Protein AF-A0A6C0KJ84-F1 (afdb_monomer)

Sequence (599 aa):
MGWLDLSNVSNIFRQSYINGFLDVSRTLIVRGDASLNGNLFIAGDVSLNGNLRANYPDSTIPPSAIIGGVSTGIFVNDISASKRMFVDGDVSLNSKLFVAGDVSLNGNLRANYPNSSIPPSAIIGGVSTGIFINDISASRRMVVAGDVSFNSKLFVAGDVSLNGNLTANYPNSSIPPSAIIGGVSTGIFINDISASKRMFVDGDVSLNSKLFVAGDVSLNGSVAIGNDITIVGRLNVKNYTNQNIINTTTTNYQLIVSEDLSLNGRLVASGDSSFNGNVYTTGFITAATQSMSDNSTRVATTAYTRNLVDTSLNNALANYSTKSVIDSSLALYSTKAAVDTSLGLYYTKTAVDASVNTNYYNKSTIDASINTNYYNKSTIDASVNNLLANNYSTKSVIDTSLALYYTKTAIDASVNTNYYNKSTIDSSINNLLNTSYSTKSTIDASLNLKANIESPTFTGTVGGITKSMVGLADVDNTSDANKPVSSATQTALNLKANLANPTFTGIAVIPTGNLTTLNVFGDASLNGNLSLNGSFRSLRDISVNSLTIGYGGGRVDTNTAFGFDALKLNTTAGHNIAIGYQALQTTTTGDTNVAIGSY

Foldseek 3Di:
DDDPDPVPPPDPPPDDDDDDDDDDPDDDDDPDDDDDPDDDDDPDDDDDPDDDDDDDPPPDDQCVNDPPDDDHRDDPDDDDDPPDDDDPDDDDDPDDDDDPDDDDDPDDDDDDDPVPACPQVNDPPDDDPRDPPDDDDDPPDDDDPDDDDDPDDDDDPDDDDDPDDDDDDDPVNAQAQVNDPDDGDGNDDPDDDDDPPDDDDPDDDDDPDDDDDPDDDDDPDDDDDPDDDDDPDDDDDDDDDDDDPDPPPDPDDDDDDPDDDDDPDDDDDPDDDDDPDDDDDPDDDDDDADDQPDPDPDDHDPVSVVVVVVVVVVVVCVVPPDPVVVVVVVVCPDDPVVVVVVVVVPDDPVVVVVVPPPDDDDPPPPVVPPPDDDDDPVVVVVVVVVVVPPPDDDPVRVVVVCVCPDDPVVVVVVCCPPPDNPVVVVVVVVVCCVPPNPDPVRVVVVVVVDADPPPGDDDDDDPDDDCVNVVNNQDDPDDPVPRDDDPVVVVVVVPDADPVDGDDDDDDDPDDDDPPDDDDPDDDDDPDDDDDPDDDDDQAWDADVQFTAAAEELRARQEGGGERLFNPCENDEHNEYAHYYNGCNNPHHHYNYYGHYHD

pLDDT: mean 72.46, std 13.98, range [41.5, 95.94]

Structure (mmCIF, N/CA/C/O backbone):
data_AF-A0A6C0KJ84-F1
#
_entry.id   AF-A0A6C0KJ84-F1
#
loop_
_atom_site.group_PDB
_atom_site.id
_atom_site.type_symbol
_atom_site.label_atom_id
_atom_site.label_alt_id
_atom_site.label_comp_id
_atom_site.label_asym_id
_atom_site.label_entity_id
_atom_site.label_seq_id
_atom_site.pdbx_PDB_ins_code
_atom_site.Cartn_x
_atom_site.Cartn_y
_atom_site.Cartn_z
_atom_site.occupancy
_atom_site.B_iso_or_equiv
_atom_site.auth_seq_id
_atom_site.auth_comp_id
_atom_site.auth_asym_id
_atom_site.auth_atom_id
_atom_site.pdbx_PDB_model_num
ATOM 1 N N . MET A 1 1 ? 72.344 29.251 -93.606 1.00 45.06 1 MET A N 1
ATOM 2 C CA . MET A 1 1 ? 70.928 29.085 -93.995 1.00 45.06 1 MET A CA 1
ATOM 3 C C . MET A 1 1 ? 70.203 30.365 -93.622 1.00 45.06 1 MET A C 1
ATOM 5 O O . MET A 1 1 ? 70.296 30.769 -92.470 1.00 45.06 1 MET A O 1
ATOM 9 N N . GLY A 1 2 ? 69.617 31.060 -94.600 1.00 54.66 2 GLY A N 1
ATOM 10 C CA . GLY A 1 2 ? 68.866 32.293 -94.357 1.00 54.66 2 GLY A CA 1
ATOM 11 C C . GLY A 1 2 ? 67.521 31.965 -93.721 1.00 54.66 2 GLY A C 1
ATOM 12 O O . GLY A 1 2 ? 66.822 31.075 -94.200 1.00 54.66 2 GLY A O 1
ATOM 13 N N . TRP A 1 3 ? 67.186 32.645 -92.629 1.00 54.50 3 TRP A N 1
ATOM 14 C CA . TRP A 1 3 ? 65.863 32.561 -92.022 1.00 54.50 3 TRP A CA 1
ATOM 15 C C . TRP A 1 3 ? 64.872 33.238 -92.972 1.00 54.50 3 TRP A C 1
ATOM 17 O O . TRP A 1 3 ? 65.102 34.368 -93.401 1.00 54.50 3 TRP A O 1
ATOM 27 N N . LEU A 1 4 ? 63.803 32.537 -93.346 1.00 61.75 4 LEU A N 1
ATOM 28 C CA . LEU A 1 4 ? 62.737 33.099 -94.169 1.00 61.75 4 LEU A CA 1
ATOM 29 C C . LEU A 1 4 ? 61.866 33.997 -93.276 1.00 61.75 4 LEU A C 1
ATOM 31 O O . LEU A 1 4 ? 61.007 33.502 -92.551 1.00 61.75 4 LEU A O 1
ATOM 35 N N . ASP A 1 5 ? 62.120 35.306 -93.291 1.00 60.59 5 ASP A N 1
ATOM 36 C CA . ASP A 1 5 ? 61.287 36.294 -92.599 1.00 60.59 5 ASP A CA 1
ATOM 37 C C . ASP A 1 5 ? 60.036 36.605 -93.438 1.00 60.59 5 ASP A C 1
ATOM 39 O O . ASP A 1 5 ? 60.115 37.192 -94.516 1.00 60.59 5 ASP A O 1
ATOM 43 N N . LEU A 1 6 ? 58.873 36.178 -92.946 1.00 66.56 6 LEU A N 1
ATOM 44 C CA . LEU A 1 6 ? 57.559 36.407 -93.559 1.00 66.56 6 LEU A CA 1
ATOM 45 C C . LEU A 1 6 ? 56.693 37.367 -92.729 1.00 66.56 6 LEU A C 1
ATOM 47 O O . LEU A 1 6 ? 55.475 37.405 -92.908 1.00 66.56 6 LEU A O 1
ATOM 51 N N . SER A 1 7 ? 57.294 38.149 -91.826 1.00 63.72 7 SER A N 1
ATOM 52 C CA . SER A 1 7 ? 56.576 39.047 -90.906 1.00 63.72 7 SER A CA 1
ATOM 53 C C . SER A 1 7 ? 55.639 40.050 -91.598 1.00 63.72 7 SER A C 1
ATOM 55 O O . SER A 1 7 ? 54.656 40.474 -90.993 1.00 63.72 7 SER A O 1
ATOM 57 N N . ASN A 1 8 ? 55.874 40.365 -92.878 1.00 59.94 8 ASN A N 1
ATOM 58 C CA . ASN A 1 8 ? 55.097 41.342 -93.649 1.00 59.94 8 ASN A CA 1
ATOM 59 C C . ASN A 1 8 ? 54.084 40.743 -94.650 1.00 59.94 8 ASN A C 1
ATOM 61 O O . ASN A 1 8 ? 53.453 41.499 -95.388 1.00 59.94 8 ASN A O 1
ATOM 65 N N . VAL A 1 9 ? 53.890 39.417 -94.706 1.00 58.22 9 VAL A N 1
ATOM 66 C CA . VAL A 1 9 ? 52.951 38.776 -95.656 1.00 58.22 9 VAL A CA 1
ATOM 67 C C . VAL A 1 9 ? 52.118 37.685 -94.984 1.00 58.22 9 VAL A C 1
ATOM 69 O O . VAL A 1 9 ? 52.595 36.599 -94.668 1.00 58.22 9 VAL A O 1
ATOM 72 N N . SER A 1 10 ? 50.827 37.964 -94.791 1.00 57.25 10 SER A N 1
ATOM 73 C CA . SER A 1 10 ? 49.878 37.004 -94.222 1.00 57.25 10 SER A CA 1
ATOM 74 C C . SER A 1 10 ? 49.412 35.989 -95.278 1.00 57.25 10 SER A C 1
ATOM 76 O O . SER A 1 10 ? 48.879 36.377 -96.312 1.00 57.25 10 SER A O 1
ATOM 78 N N . ASN A 1 11 ? 49.512 34.691 -94.964 1.00 58.88 11 ASN A N 1
ATOM 79 C CA . ASN A 1 11 ? 48.738 33.607 -95.595 1.00 58.88 11 ASN A CA 1
ATOM 80 C C . ASN A 1 11 ? 49.078 33.239 -97.065 1.00 58.88 11 ASN A C 1
ATOM 82 O O . ASN A 1 11 ? 48.182 33.065 -97.889 1.00 58.88 11 ASN A O 1
ATOM 86 N N . ILE A 1 12 ? 50.365 33.084 -97.406 1.00 62.19 12 ILE A N 1
ATOM 87 C CA . ILE A 1 12 ? 50.798 32.641 -98.754 1.00 62.19 12 ILE A CA 1
ATOM 88 C C . ILE A 1 12 ? 50.580 31.132 -98.990 1.00 62.19 12 ILE A C 1
ATOM 90 O O . ILE A 1 12 ? 50.329 30.713 -100.119 1.00 62.19 12 ILE A O 1
ATOM 94 N N . PHE A 1 13 ? 50.611 30.302 -97.944 1.00 61.75 13 PHE A N 1
ATOM 95 C CA . PHE A 1 13 ? 50.461 28.849 -98.067 1.00 61.75 13 PHE A CA 1
ATOM 96 C C . PHE A 1 13 ? 49.071 28.416 -97.599 1.00 61.75 13 PHE A C 1
ATOM 98 O O . PHE A 1 13 ? 48.839 28.218 -96.411 1.00 61.75 13 PHE A O 1
ATOM 105 N N . ARG A 1 14 ? 48.134 28.269 -98.545 1.00 66.00 14 ARG A N 1
ATOM 106 C CA . ARG A 1 14 ? 46.766 27.787 -98.265 1.00 66.00 14 ARG A CA 1
ATOM 107 C C . ARG A 1 14 ? 46.746 26.389 -97.638 1.00 66.00 14 ARG A C 1
ATOM 109 O O . ARG A 1 14 ? 45.853 26.090 -96.855 1.00 66.00 14 ARG A O 1
ATOM 116 N N . GLN A 1 15 ? 47.707 25.545 -98.009 1.00 71.12 15 GLN A N 1
ATOM 117 C CA . GLN A 1 15 ? 47.973 24.237 -97.419 1.00 71.12 15 GLN A CA 1
ATOM 118 C C . GLN A 1 15 ? 49.486 24.025 -97.424 1.00 71.12 15 GLN A C 1
ATOM 120 O O . GLN A 1 15 ? 50.145 24.251 -98.440 1.00 71.12 15 GLN A O 1
ATOM 125 N N . SER A 1 16 ? 50.034 23.607 -96.293 1.00 73.69 16 SER A N 1
ATOM 126 C CA . SER A 1 16 ? 51.445 23.277 -96.126 1.00 73.69 16 SER A CA 1
ATOM 127 C C . SER A 1 16 ? 51.545 21.876 -95.532 1.00 73.69 16 SER A C 1
ATOM 129 O O . SER A 1 16 ? 50.880 21.556 -94.550 1.00 73.69 16 SER A O 1
ATOM 131 N N . TYR A 1 17 ? 52.358 21.027 -96.158 1.00 78.19 17 TYR A N 1
ATOM 132 C CA . TYR A 1 17 ? 52.618 19.659 -95.717 1.00 78.19 17 TYR A CA 1
ATOM 133 C C . TYR A 1 17 ? 54.094 19.538 -95.344 1.00 78.19 17 TYR A C 1
ATOM 135 O O . TYR A 1 17 ? 54.964 19.839 -96.159 1.00 78.19 17 TYR A O 1
ATOM 143 N N . ILE A 1 18 ? 54.372 19.125 -94.109 1.00 81.00 18 ILE A N 1
ATOM 144 C CA . ILE A 1 18 ? 55.729 18.964 -93.580 1.00 81.00 18 ILE A CA 1
ATOM 145 C C . ILE A 1 18 ? 55.959 17.471 -93.360 1.00 81.00 18 ILE A C 1
ATOM 147 O O . ILE A 1 18 ? 55.230 16.839 -92.601 1.00 81.00 18 ILE A O 1
ATOM 151 N N . ASN A 1 19 ? 56.971 16.910 -94.021 1.00 76.81 19 ASN A N 1
ATOM 152 C CA . ASN A 1 19 ? 57.429 15.549 -93.764 1.00 76.81 19 ASN A CA 1
ATOM 153 C C . ASN A 1 19 ? 58.573 15.613 -92.741 1.00 76.81 19 ASN A C 1
ATOM 155 O O . ASN A 1 19 ? 59.631 16.165 -93.041 1.00 76.81 19 ASN A O 1
ATOM 159 N N . GLY A 1 20 ? 58.337 15.121 -91.524 1.00 83.88 20 GLY A N 1
ATOM 160 C CA . GLY A 1 20 ? 59.275 15.221 -90.403 1.00 83.88 20 GLY A CA 1
ATOM 161 C C . GLY A 1 20 ? 58.704 16.024 -89.233 1.00 83.88 20 GLY A C 1
ATOM 162 O O . GLY A 1 20 ? 57.561 15.805 -88.840 1.00 83.88 20 GLY A O 1
ATOM 163 N N . PHE A 1 21 ? 59.503 16.929 -88.658 1.00 80.75 21 PHE A N 1
ATOM 164 C CA . PHE A 1 21 ? 59.131 17.719 -87.479 1.00 80.75 21 PHE A CA 1
ATOM 165 C C . PHE A 1 21 ? 58.949 19.205 -87.813 1.00 80.75 21 PHE A C 1
ATOM 167 O O . PHE A 1 21 ? 59.612 19.749 -88.694 1.00 80.75 21 PHE A O 1
ATOM 174 N N . LEU A 1 22 ? 58.056 19.861 -87.073 1.00 84.25 22 LEU A N 1
ATOM 175 C CA . LEU A 1 22 ? 57.906 21.311 -87.043 1.00 84.25 22 LEU A CA 1
ATOM 176 C C . LEU A 1 22 ? 58.352 21.797 -85.662 1.00 84.25 22 LEU A C 1
ATOM 178 O O . LEU A 1 22 ? 57.725 21.453 -84.664 1.00 84.25 22 LEU A O 1
ATOM 182 N N . ASP A 1 23 ? 59.417 22.592 -85.617 1.00 83.19 23 ASP A N 1
ATOM 183 C CA . ASP A 1 23 ? 59.870 23.272 -84.402 1.00 83.19 23 ASP A CA 1
ATOM 184 C C . ASP A 1 23 ? 59.390 24.732 -84.422 1.00 83.19 23 ASP A C 1
ATOM 186 O O . ASP A 1 23 ? 59.626 25.465 -85.386 1.00 83.19 23 ASP A O 1
ATOM 190 N N . VAL A 1 24 ? 58.680 25.145 -83.371 1.00 85.81 24 VAL A N 1
ATOM 191 C CA . VAL A 1 24 ? 58.163 26.506 -83.195 1.00 85.81 24 VAL A CA 1
ATOM 192 C C . VAL A 1 24 ? 58.719 27.057 -81.889 1.00 85.81 24 VAL A C 1
ATOM 194 O O . VAL A 1 24 ? 58.230 26.736 -80.811 1.00 85.81 24 VAL A O 1
ATOM 197 N N . SER A 1 25 ? 59.700 27.954 -81.973 1.00 81.50 25 SER A N 1
ATOM 198 C CA . SER A 1 25 ? 60.448 28.423 -80.795 1.00 81.50 25 SER A CA 1
ATOM 199 C C . SER A 1 25 ? 59.651 29.297 -79.814 1.00 81.50 25 SER A C 1
ATOM 201 O O . SER A 1 25 ? 60.170 29.651 -78.758 1.00 81.50 25 SER A O 1
ATOM 203 N N . ARG A 1 26 ? 58.423 29.715 -80.159 1.00 85.94 26 ARG A N 1
ATOM 204 C CA . ARG A 1 26 ? 57.562 30.531 -79.281 1.00 85.94 26 ARG A CA 1
ATOM 205 C C . ARG A 1 26 ? 56.129 30.018 -79.249 1.00 85.94 26 ARG A C 1
ATOM 207 O O . ARG A 1 26 ? 55.787 29.217 -78.392 1.00 85.94 26 ARG A O 1
ATOM 214 N N . THR A 1 27 ? 55.275 30.496 -80.150 1.00 83.56 27 THR A N 1
ATOM 215 C CA . THR A 1 27 ? 53.833 30.244 -80.080 1.00 83.56 27 THR A CA 1
ATOM 216 C C . THR A 1 27 ? 53.320 29.736 -81.412 1.00 83.56 27 THR A C 1
ATOM 218 O O . THR A 1 27 ? 53.451 30.408 -82.433 1.00 83.56 27 THR A O 1
ATOM 221 N N . LEU A 1 28 ? 52.682 28.570 -81.379 1.00 85.06 28 LEU A N 1
ATOM 222 C CA . LEU A 1 28 ? 51.838 28.090 -82.460 1.00 85.06 28 LEU A CA 1
ATOM 223 C C . LEU A 1 28 ? 50.402 28.549 -82.189 1.00 85.06 28 LEU A C 1
ATOM 225 O O . LEU A 1 28 ? 49.797 28.141 -81.202 1.00 85.06 28 LEU A O 1
ATOM 229 N N . ILE A 1 29 ? 49.857 29.404 -83.055 1.00 82.38 29 ILE A N 1
ATOM 230 C CA . ILE A 1 29 ? 48.458 29.844 -82.977 1.00 82.38 29 ILE A CA 1
ATOM 231 C C . ILE A 1 29 ? 47.677 29.142 -84.083 1.00 82.38 29 ILE A C 1
ATOM 233 O O . ILE A 1 29 ? 47.882 29.426 -85.263 1.00 82.38 29 ILE A O 1
ATOM 237 N N . VAL A 1 30 ? 46.744 28.271 -83.703 1.00 85.00 30 VAL A N 1
ATOM 238 C CA . VAL A 1 30 ? 45.771 27.678 -84.627 1.00 85.00 30 VAL A CA 1
ATOM 239 C C . VAL A 1 30 ? 44.456 28.433 -84.460 1.00 85.00 30 VAL A C 1
ATOM 241 O O . VAL A 1 30 ? 43.899 28.486 -83.370 1.00 85.00 30 VAL A O 1
ATOM 244 N N . ARG A 1 31 ? 43.987 29.090 -85.526 1.00 80.75 31 ARG A N 1
ATOM 245 C CA . ARG A 1 31 ? 42.754 29.904 -85.492 1.00 80.75 31 ARG A CA 1
ATOM 246 C C . ARG A 1 31 ? 41.472 29.090 -85.711 1.00 80.75 31 ARG A C 1
ATOM 248 O O . ARG A 1 31 ? 40.392 29.623 -85.488 1.00 80.75 31 ARG A O 1
ATOM 255 N N . GLY A 1 32 ? 41.601 27.848 -86.175 1.00 81.81 32 GLY A N 1
ATOM 256 C CA . GLY A 1 32 ? 40.516 26.875 -86.317 1.00 81.81 32 GLY A CA 1
ATOM 257 C C . GLY A 1 32 ? 40.815 25.608 -85.516 1.00 81.81 32 GLY A C 1
ATOM 258 O O . GLY A 1 32 ? 41.537 25.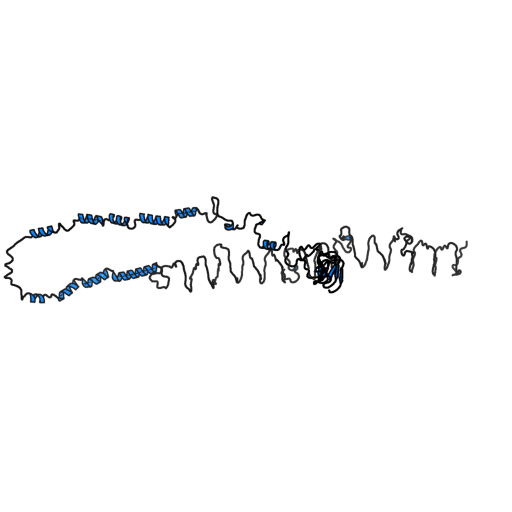662 -84.522 1.00 81.81 32 GLY A O 1
ATOM 259 N N . ASP A 1 33 ? 40.307 24.468 -85.974 1.00 82.94 33 ASP A N 1
ATOM 260 C CA . ASP A 1 33 ? 40.510 23.196 -85.285 1.00 82.94 33 ASP A CA 1
ATOM 261 C C . ASP A 1 33 ? 41.927 22.651 -85.504 1.00 82.94 33 ASP A C 1
ATOM 263 O O . ASP A 1 33 ? 42.428 22.578 -86.629 1.00 82.94 33 ASP A O 1
ATOM 267 N N . ALA A 1 34 ? 42.562 22.222 -84.416 1.00 83.38 34 ALA A N 1
ATOM 268 C CA . ALA A 1 34 ? 43.778 21.424 -84.454 1.00 83.38 34 ALA A CA 1
ATOM 269 C C . ALA A 1 34 ? 43.405 19.958 -84.200 1.00 83.38 34 ALA A C 1
ATOM 271 O O . ALA A 1 34 ? 42.973 19.606 -83.105 1.00 83.38 34 ALA A O 1
ATOM 272 N N . SER A 1 35 ? 43.573 19.099 -85.207 1.00 84.62 35 SER A N 1
ATOM 273 C CA . SER A 1 35 ? 43.426 17.649 -85.057 1.00 84.62 35 SER A CA 1
ATOM 274 C C . SER A 1 35 ? 44.806 16.999 -85.053 1.00 84.62 35 SER A C 1
ATOM 276 O O . SER A 1 35 ? 45.565 17.120 -86.015 1.00 84.62 35 SER A O 1
ATOM 278 N N . LEU A 1 36 ? 45.140 16.326 -83.954 1.00 83.25 36 LEU A N 1
ATOM 279 C CA . LEU A 1 36 ? 46.351 15.528 -83.811 1.00 83.25 36 LEU A CA 1
ATOM 280 C C . LEU A 1 36 ? 45.924 14.064 -83.746 1.00 83.25 36 LEU A C 1
ATOM 282 O O . LEU A 1 36 ? 45.273 13.650 -82.795 1.00 83.25 36 LEU A O 1
ATOM 286 N N . ASN A 1 37 ? 46.279 13.282 -84.763 1.00 81.56 37 ASN A N 1
ATOM 287 C CA . ASN A 1 37 ? 45.929 11.857 -84.827 1.00 81.56 37 ASN A CA 1
ATOM 288 C C . ASN A 1 37 ? 46.889 10.959 -84.020 1.00 81.56 37 ASN A C 1
ATOM 290 O O . ASN A 1 37 ? 46.717 9.745 -83.991 1.00 81.56 37 ASN A O 1
ATOM 294 N N . GLY A 1 38 ? 47.916 11.547 -83.400 1.00 81.25 38 GLY A N 1
ATOM 295 C CA . GLY A 1 38 ? 48.866 10.873 -82.514 1.00 81.25 38 GLY A CA 1
ATOM 296 C C . GLY A 1 38 ? 48.844 11.460 -81.101 1.00 81.25 38 GLY A C 1
ATOM 297 O O . GLY A 1 38 ? 47.939 12.205 -80.736 1.00 81.25 38 GLY A O 1
ATOM 298 N N . ASN A 1 39 ? 49.868 11.149 -80.306 1.00 79.62 39 ASN A N 1
ATOM 299 C CA . ASN A 1 39 ? 49.971 11.629 -78.928 1.00 79.62 39 ASN A CA 1
ATOM 300 C C . ASN A 1 39 ? 50.327 13.123 -78.871 1.00 79.62 39 ASN A C 1
ATOM 302 O O . ASN A 1 39 ? 51.262 13.572 -79.535 1.00 79.62 39 ASN A O 1
ATOM 306 N N . LEU A 1 40 ? 49.626 13.873 -78.021 1.00 83.12 40 LEU A N 1
ATOM 307 C CA . LEU A 1 40 ? 49.964 15.248 -77.661 1.00 83.12 40 LEU A CA 1
ATOM 308 C C . LEU A 1 40 ? 50.727 15.249 -76.330 1.00 83.12 40 LEU A C 1
ATOM 310 O O . LEU A 1 40 ? 50.160 14.917 -75.293 1.00 83.12 40 LEU A O 1
ATOM 314 N N . PHE A 1 41 ? 52.003 15.633 -76.361 1.00 79.50 41 PHE A N 1
ATOM 315 C CA . PHE A 1 41 ? 52.827 15.826 -75.166 1.00 79.50 41 PHE A CA 1
ATOM 316 C C . PHE A 1 41 ? 52.930 17.318 -74.849 1.00 79.50 41 PHE A C 1
ATOM 318 O O . PHE A 1 41 ? 53.317 18.107 -75.709 1.00 79.50 41 PHE A O 1
ATOM 325 N N . ILE A 1 42 ? 52.603 17.705 -73.617 1.00 81.00 42 ILE A N 1
ATOM 326 C CA . ILE A 1 42 ? 52.694 19.089 -73.145 1.00 81.00 42 ILE A CA 1
ATOM 327 C C . ILE A 1 42 ? 53.531 19.075 -71.867 1.00 81.00 42 ILE A C 1
ATOM 329 O O . ILE A 1 42 ? 53.209 18.362 -70.924 1.00 81.00 42 ILE A O 1
ATOM 333 N N . ALA A 1 43 ? 54.636 19.824 -71.863 1.00 78.81 43 ALA A N 1
ATOM 334 C CA . ALA A 1 43 ? 55.556 19.884 -70.724 1.00 78.81 43 ALA A CA 1
ATOM 335 C C . ALA A 1 43 ? 55.114 20.873 -69.627 1.00 78.81 43 ALA A C 1
ATOM 337 O O . ALA A 1 43 ? 55.654 20.842 -68.527 1.00 78.81 43 ALA A O 1
ATOM 338 N N . GLY A 1 44 ? 54.168 21.763 -69.940 1.00 82.62 44 GLY A N 1
ATOM 339 C CA . GLY A 1 44 ? 53.568 22.714 -69.003 1.00 82.62 44 GLY A CA 1
ATOM 340 C C . GLY A 1 44 ? 52.070 22.478 -68.822 1.00 82.62 44 GLY A C 1
ATOM 341 O O . GLY A 1 44 ? 51.569 21.376 -69.041 1.00 82.62 44 GLY A O 1
ATOM 342 N N . ASP A 1 45 ? 51.347 23.535 -68.465 1.00 80.00 45 ASP A N 1
ATOM 343 C CA . ASP A 1 45 ? 49.916 23.445 -68.185 1.00 80.00 45 ASP A CA 1
ATOM 344 C C . ASP A 1 45 ? 49.068 23.365 -69.459 1.00 80.00 45 ASP A C 1
ATOM 346 O O . ASP A 1 45 ? 49.300 24.065 -70.449 1.00 80.00 45 ASP A O 1
ATOM 350 N N . VAL A 1 46 ? 48.018 22.548 -69.397 1.00 83.12 46 VAL A N 1
ATOM 351 C CA . VAL A 1 46 ? 46.948 22.519 -70.397 1.00 83.12 46 VAL A CA 1
ATOM 352 C C . VAL A 1 46 ? 45.780 23.344 -69.869 1.00 83.12 46 VAL A C 1
ATOM 354 O O . VAL A 1 46 ? 45.119 22.945 -68.914 1.00 83.12 46 VAL A O 1
ATOM 357 N N . SER A 1 47 ? 45.499 24.486 -70.497 1.00 83.56 47 SER A N 1
ATOM 358 C CA . SER A 1 47 ? 44.312 25.300 -70.211 1.00 83.56 47 SER A CA 1
ATOM 359 C C . SER A 1 47 ? 43.354 25.256 -71.398 1.00 83.56 47 SER A C 1
ATOM 361 O O . SER A 1 47 ? 43.740 25.550 -72.530 1.00 83.56 47 SER A O 1
ATOM 363 N N . LEU A 1 48 ? 42.102 24.868 -71.151 1.00 81.88 48 LEU A N 1
ATOM 364 C CA . LEU A 1 48 ? 41.051 24.758 -72.161 1.00 81.88 48 LEU A CA 1
ATOM 365 C C . LEU A 1 48 ? 39.858 25.608 -71.719 1.00 81.88 48 LEU A C 1
ATOM 367 O O . LEU A 1 48 ? 39.317 25.407 -70.639 1.00 81.88 48 LEU A O 1
ATOM 371 N N . ASN A 1 49 ? 39.400 26.520 -72.577 1.00 81.06 49 ASN A N 1
ATOM 372 C CA . ASN A 1 49 ? 38.180 27.304 -72.330 1.00 81.06 49 ASN A CA 1
ATOM 373 C C . ASN A 1 49 ? 36.885 26.511 -72.605 1.00 81.06 49 ASN A C 1
ATOM 375 O O . ASN A 1 49 ? 35.787 27.033 -72.428 1.00 81.06 49 ASN A O 1
ATOM 379 N N . GLY A 1 50 ? 37.009 25.273 -73.090 1.00 81.81 50 GLY A N 1
ATOM 380 C CA . GLY A 1 50 ? 35.904 24.385 -73.439 1.00 81.81 50 GLY A CA 1
ATOM 381 C C . GLY A 1 50 ? 35.957 23.061 -72.680 1.00 81.81 50 GLY A C 1
ATOM 382 O O . GLY A 1 50 ? 36.685 22.902 -71.705 1.00 81.81 50 GLY A O 1
ATOM 383 N N . ASN A 1 51 ? 35.183 22.084 -73.150 1.00 78.75 51 ASN A N 1
ATOM 384 C CA . ASN A 1 51 ? 35.135 20.765 -72.528 1.00 78.75 51 ASN A CA 1
ATOM 385 C C . ASN A 1 51 ? 36.378 19.946 -72.888 1.00 78.75 51 ASN A C 1
ATOM 387 O O . ASN A 1 51 ? 36.647 19.720 -74.067 1.00 78.75 51 ASN A O 1
ATOM 391 N N . LEU A 1 52 ? 37.060 19.403 -71.883 1.00 82.88 52 LEU A N 1
ATOM 392 C CA . LEU A 1 52 ? 37.958 18.271 -72.075 1.00 82.88 52 LEU A CA 1
ATOM 393 C C . LEU A 1 52 ? 37.122 16.986 -72.047 1.00 82.88 52 LEU A C 1
ATOM 395 O O . LEU A 1 52 ? 36.572 16.623 -71.009 1.00 82.88 52 LEU A O 1
ATOM 399 N N . ARG A 1 53 ? 36.993 16.309 -73.190 1.00 76.75 53 ARG A N 1
ATOM 400 C CA . ARG A 1 53 ? 36.377 14.978 -73.281 1.00 76.75 53 ARG A CA 1
ATOM 401 C C . ARG A 1 53 ? 37.471 13.961 -73.552 1.00 76.75 53 ARG A C 1
ATOM 403 O O . ARG A 1 53 ? 38.104 14.020 -74.599 1.00 76.75 53 ARG A O 1
ATOM 410 N N . ALA A 1 54 ? 37.661 13.032 -72.629 1.00 76.25 54 ALA A N 1
ATOM 411 C CA . ALA A 1 54 ? 38.511 11.875 -72.840 1.00 76.25 54 ALA A CA 1
ATOM 412 C C . ALA A 1 54 ? 37.618 10.639 -72.971 1.00 76.25 54 ALA A C 1
ATOM 414 O O . ALA A 1 54 ? 36.794 10.382 -72.095 1.00 76.25 54 ALA A O 1
ATOM 415 N N . ASN A 1 55 ? 37.739 9.924 -74.088 1.00 74.00 55 ASN A N 1
ATOM 416 C CA . ASN A 1 55 ? 36.969 8.716 -74.351 1.00 74.00 55 ASN A CA 1
ATOM 417 C C . ASN A 1 55 ? 37.899 7.509 -74.229 1.00 74.00 55 ASN A C 1
ATOM 419 O O . ASN A 1 55 ? 38.912 7.450 -74.927 1.00 74.00 55 ASN A O 1
ATOM 423 N N . TYR A 1 56 ? 37.556 6.572 -73.351 1.00 73.81 56 TYR A N 1
ATOM 424 C CA . TYR A 1 56 ? 38.335 5.361 -73.105 1.00 73.81 56 TYR A CA 1
ATOM 425 C C . TYR A 1 56 ? 37.465 4.128 -73.382 1.00 73.81 56 TYR A C 1
ATOM 427 O O . TYR A 1 56 ? 36.268 4.180 -73.092 1.00 73.81 56 TYR A O 1
ATOM 435 N N . PRO A 1 57 ? 38.029 3.027 -73.917 1.00 72.69 57 PRO A N 1
ATOM 436 C CA . PRO A 1 57 ? 37.249 1.859 -74.343 1.00 72.69 57 PRO A CA 1
ATOM 437 C C . PRO A 1 57 ? 36.371 1.247 -73.241 1.00 72.69 57 PRO A C 1
ATOM 439 O O . PRO A 1 57 ? 35.256 0.818 -73.520 1.00 72.69 57 PRO A O 1
ATOM 442 N N . ASP A 1 58 ? 36.837 1.277 -71.989 1.00 66.50 58 ASP A N 1
ATOM 443 C CA . ASP A 1 58 ? 36.225 0.539 -70.876 1.00 66.50 58 ASP A CA 1
ATOM 444 C C . ASP A 1 58 ? 35.374 1.423 -69.946 1.00 66.50 58 ASP A C 1
ATOM 446 O O . ASP A 1 58 ? 35.108 1.061 -68.804 1.00 66.50 58 ASP A O 1
ATOM 450 N N . SER A 1 59 ? 34.954 2.614 -70.395 1.00 61.38 59 SER A N 1
ATOM 451 C CA . SER A 1 59 ? 34.206 3.610 -69.587 1.00 61.38 59 SER A CA 1
ATOM 452 C C . SER A 1 59 ? 34.907 4.098 -68.304 1.00 61.38 59 SER A C 1
ATOM 454 O O . SER A 1 59 ? 34.370 4.936 -67.584 1.00 61.38 59 SER A O 1
ATOM 456 N N . THR A 1 60 ? 36.129 3.638 -68.039 1.00 62.25 60 THR A N 1
ATOM 457 C CA . THR A 1 60 ? 37.001 4.085 -66.948 1.00 62.25 60 THR A CA 1
ATOM 458 C C . THR A 1 60 ? 38.243 4.765 -67.502 1.00 62.25 60 THR A C 1
ATOM 460 O O . THR A 1 60 ? 38.781 4.343 -68.524 1.00 62.25 60 THR A O 1
ATOM 463 N N . ILE A 1 61 ? 38.739 5.788 -66.806 1.00 68.62 61 ILE A N 1
ATOM 464 C CA . ILE A 1 61 ? 40.043 6.392 -67.100 1.00 68.62 61 ILE A CA 1
ATOM 465 C C . ILE A 1 61 ? 41.123 5.357 -66.738 1.00 68.62 61 ILE A C 1
ATOM 467 O O . ILE A 1 61 ? 41.244 5.020 -65.559 1.00 68.62 61 ILE A O 1
ATOM 471 N N . PRO A 1 62 ? 41.896 4.816 -67.697 1.00 66.44 62 PRO A N 1
ATOM 472 C CA . PRO A 1 62 ? 42.928 3.840 -67.380 1.00 66.44 62 PRO A CA 1
ATOM 473 C C . PRO A 1 62 ? 44.062 4.513 -66.588 1.00 66.44 62 PRO A C 1
ATOM 475 O O . PRO A 1 62 ? 44.341 5.694 -66.813 1.00 66.44 62 PRO A O 1
ATOM 478 N N . PRO A 1 63 ? 44.786 3.782 -65.719 1.00 60.78 63 PRO A N 1
ATOM 479 C CA . PRO A 1 63 ? 45.905 4.336 -64.949 1.00 60.78 63 PRO A CA 1
ATOM 480 C C . PRO A 1 63 ? 46.966 5.044 -65.805 1.00 60.78 63 PRO A C 1
ATOM 482 O O . PRO A 1 63 ? 47.595 5.995 -65.358 1.00 60.78 63 PRO A O 1
ATOM 485 N N . SER A 1 64 ? 47.136 4.621 -67.061 1.00 61.62 64 SER A N 1
ATOM 486 C CA . SER A 1 64 ? 48.060 5.233 -68.022 1.00 61.62 64 SER A CA 1
ATOM 487 C C . SER A 1 64 ? 47.651 6.632 -68.498 1.00 61.62 64 SER A C 1
ATOM 489 O O . SER A 1 64 ? 48.472 7.323 -69.094 1.00 61.62 64 SER A O 1
ATOM 491 N N . ALA A 1 65 ? 46.403 7.051 -68.283 1.00 62.34 65 ALA A N 1
ATOM 492 C CA . ALA A 1 65 ? 45.884 8.329 -68.761 1.00 62.34 65 ALA A CA 1
ATOM 493 C C . ALA A 1 65 ? 46.064 9.498 -67.772 1.00 62.34 65 ALA A C 1
ATOM 495 O O . ALA A 1 65 ? 45.782 10.642 -68.125 1.00 62.34 65 ALA A O 1
ATOM 496 N N . ILE A 1 66 ? 46.554 9.237 -66.556 1.00 65.44 66 ILE A N 1
ATOM 497 C CA . ILE A 1 66 ? 46.875 10.257 -65.548 1.00 65.44 66 ILE A CA 1
ATOM 498 C C . ILE A 1 66 ? 48.400 10.272 -65.368 1.00 65.44 66 ILE A C 1
ATOM 500 O O . ILE A 1 66 ? 48.965 9.490 -64.605 1.00 65.44 66 ILE A O 1
ATOM 504 N N . ILE A 1 67 ? 49.103 11.139 -66.102 1.00 54.25 67 ILE A N 1
ATOM 505 C CA . ILE A 1 67 ? 50.570 11.240 -66.009 1.00 54.25 67 ILE A CA 1
ATOM 506 C C . ILE A 1 67 ? 50.948 12.139 -64.824 1.00 54.25 67 ILE A C 1
ATOM 508 O O . ILE A 1 67 ? 50.464 13.260 -64.709 1.00 54.25 67 ILE A O 1
ATOM 512 N N . GLY A 1 68 ? 51.825 11.633 -63.950 1.00 56.34 68 GLY A N 1
ATOM 513 C CA . GLY A 1 68 ? 52.254 12.2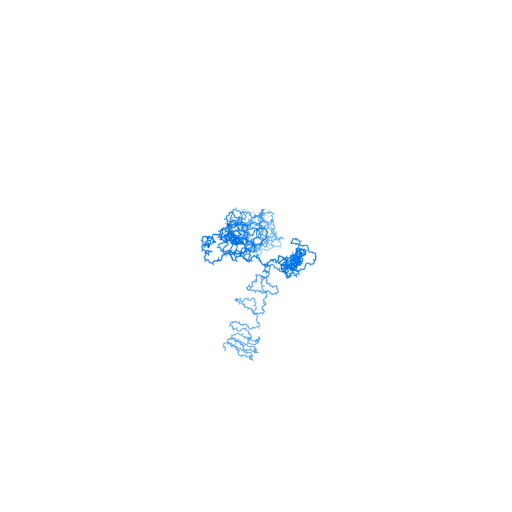97 -62.711 1.00 56.34 68 GLY A CA 1
ATOM 514 C C . GLY A 1 68 ? 51.670 11.693 -61.429 1.00 56.34 68 GLY A C 1
ATOM 515 O O . GLY A 1 68 ? 52.017 12.158 -60.350 1.00 56.34 68 GLY A O 1
ATOM 516 N N . GLY A 1 69 ? 50.842 10.640 -61.529 1.00 45.38 69 GLY A N 1
ATOM 517 C CA . GLY A 1 69 ? 50.184 10.007 -60.383 1.00 45.38 69 GLY A CA 1
ATOM 518 C C . GLY A 1 69 ? 49.778 8.537 -60.563 1.00 45.38 69 GLY A C 1
ATOM 519 O O . GLY A 1 69 ? 48.603 8.241 -60.699 1.00 45.38 69 GLY A O 1
ATOM 520 N N . VAL A 1 70 ? 50.787 7.659 -60.487 1.00 49.38 70 VAL A N 1
ATOM 521 C CA . VAL A 1 70 ? 50.845 6.235 -60.053 1.00 49.38 70 VAL A CA 1
ATOM 522 C C . VAL A 1 70 ? 49.931 5.134 -60.640 1.00 49.38 70 VAL A C 1
ATOM 524 O O . VAL A 1 70 ? 48.821 5.325 -61.120 1.00 49.38 70 VAL A O 1
ATOM 527 N N . SER A 1 71 ? 50.454 3.907 -60.511 1.00 50.06 71 SER A N 1
ATOM 528 C CA . SER A 1 71 ? 50.063 2.608 -61.082 1.00 50.06 71 SER A CA 1
ATOM 529 C C . SER A 1 71 ? 48.648 2.074 -60.795 1.00 50.06 71 SER A C 1
ATOM 531 O O . SER A 1 71 ? 48.412 0.888 -61.015 1.00 50.06 71 SER A O 1
ATOM 533 N N . THR A 1 72 ? 47.708 2.885 -60.304 1.00 53.28 72 THR A N 1
ATOM 534 C CA . THR A 1 72 ? 46.354 2.428 -59.924 1.00 53.28 72 THR A CA 1
ATOM 535 C C . THR A 1 72 ? 45.218 3.416 -60.239 1.00 53.28 72 THR A C 1
ATOM 537 O O . THR A 1 72 ? 44.097 3.176 -59.805 1.00 53.28 72 THR A O 1
ATOM 540 N N . GLY A 1 73 ? 45.450 4.501 -60.994 1.00 54.41 73 GLY A N 1
ATOM 541 C CA . GLY A 1 73 ? 44.367 5.400 -61.444 1.00 54.41 73 GLY A CA 1
ATOM 542 C C . GLY A 1 73 ? 43.852 6.384 -60.382 1.00 54.41 73 GLY A C 1
ATOM 543 O O . GLY A 1 73 ? 42.682 6.757 -60.400 1.00 54.41 73 GLY A O 1
ATOM 544 N N . ILE A 1 74 ? 44.716 6.801 -59.451 1.00 57.28 74 ILE A N 1
ATOM 545 C CA . ILE A 1 74 ? 44.390 7.737 -58.365 1.00 57.28 74 ILE A CA 1
ATOM 546 C C . ILE A 1 74 ? 45.036 9.097 -58.667 1.00 57.28 74 ILE A C 1
ATOM 548 O O . ILE A 1 74 ? 46.239 9.170 -58.902 1.00 57.28 74 ILE A O 1
ATOM 552 N N . PHE A 1 75 ? 44.267 10.189 -58.615 1.00 65.12 75 PHE A N 1
ATOM 553 C CA . PHE A 1 75 ? 44.832 11.543 -58.622 1.00 65.12 75 PHE A CA 1
ATOM 554 C C . PHE A 1 75 ? 45.695 11.732 -57.362 1.00 65.12 75 PHE A C 1
ATOM 556 O O . PHE A 1 75 ? 45.189 11.637 -56.248 1.00 65.12 75 PHE A O 1
ATOM 563 N N . VAL A 1 76 ? 47.002 11.963 -57.524 1.00 59.97 76 VAL A N 1
ATOM 564 C CA . VAL A 1 76 ? 47.947 12.097 -56.389 1.00 59.97 76 VAL A CA 1
ATOM 565 C C . VAL A 1 76 ? 47.938 13.474 -55.725 1.00 59.97 76 VAL A C 1
ATOM 567 O O . VAL A 1 76 ? 48.500 13.634 -54.648 1.00 59.97 76 VAL A O 1
ATOM 570 N N . ASN A 1 77 ? 47.295 14.448 -56.367 1.00 70.25 77 ASN A N 1
ATOM 571 C CA . ASN A 1 77 ? 47.082 15.801 -55.864 1.00 70.25 77 ASN A CA 1
ATOM 572 C C . ASN A 1 77 ? 45.575 16.080 -55.757 1.00 70.25 77 ASN A C 1
ATOM 574 O O . ASN A 1 77 ? 44.744 15.240 -56.111 1.00 70.25 77 ASN A O 1
ATOM 578 N N . ASP A 1 78 ? 45.225 17.284 -55.316 1.00 75.62 78 ASP A N 1
ATOM 579 C CA . ASP A 1 78 ? 43.838 17.685 -55.108 1.00 75.62 78 ASP A CA 1
ATOM 580 C C . ASP A 1 78 ? 43.029 17.735 -56.412 1.00 75.62 78 ASP A C 1
ATOM 582 O O . ASP A 1 78 ? 43.411 18.377 -57.394 1.00 75.62 78 ASP A O 1
ATOM 586 N N . ILE A 1 79 ? 41.840 17.129 -56.388 1.00 80.31 79 ILE A N 1
ATOM 587 C CA . ILE A 1 79 ? 40.796 17.381 -57.383 1.00 80.31 79 ILE A CA 1
ATOM 588 C C . ILE A 1 79 ? 39.921 18.516 -56.853 1.00 80.31 79 ILE A C 1
ATOM 590 O O . ILE A 1 79 ? 39.164 18.335 -55.901 1.00 80.31 79 ILE A O 1
ATOM 594 N N . SER A 1 80 ? 39.990 19.687 -57.482 1.00 80.50 80 SER A N 1
ATOM 595 C CA . SER A 1 80 ? 39.142 20.832 -57.132 1.00 80.50 80 SER A CA 1
ATOM 596 C C . SER A 1 80 ? 38.010 21.008 -58.146 1.00 80.50 80 SER A C 1
ATOM 598 O O . SER A 1 80 ? 38.248 21.390 -59.289 1.00 80.50 80 SER A O 1
ATOM 600 N N . ALA A 1 81 ? 36.764 20.773 -57.726 1.00 81.50 81 ALA A N 1
ATOM 601 C CA . ALA A 1 81 ? 35.567 21.107 -58.501 1.00 81.50 81 ALA A CA 1
ATOM 602 C C . ALA A 1 81 ? 34.862 22.317 -57.869 1.00 81.50 81 ALA A C 1
ATOM 604 O O . ALA A 1 81 ? 34.357 22.237 -56.755 1.00 81.50 81 ALA A O 1
ATOM 605 N N . SER A 1 82 ? 34.783 23.441 -58.583 1.00 78.62 82 SER A N 1
ATOM 606 C CA . SER A 1 82 ? 34.262 24.707 -58.035 1.00 78.62 82 SER A CA 1
ATOM 607 C C . SER A 1 82 ? 32.740 24.762 -57.848 1.00 78.62 82 SER A C 1
ATOM 609 O O . SER A 1 82 ? 32.234 25.702 -57.238 1.00 78.62 82 SER A O 1
ATOM 611 N N . LYS A 1 83 ? 31.989 23.791 -58.388 1.00 85.44 83 LYS A N 1
ATOM 612 C CA . LYS A 1 83 ? 30.520 23.747 -58.288 1.00 85.44 83 LYS A CA 1
ATOM 613 C C . LYS A 1 83 ? 29.994 22.406 -57.793 1.00 85.44 83 LYS A C 1
ATOM 615 O O . LYS A 1 83 ? 29.387 22.351 -56.731 1.00 85.44 83 LYS A O 1
ATOM 620 N N . ARG A 1 84 ? 30.140 21.342 -58.588 1.00 83.38 84 ARG A N 1
ATOM 621 C CA . ARG A 1 84 ? 29.604 20.009 -58.275 1.00 83.38 84 ARG A CA 1
ATOM 622 C C . ARG A 1 84 ? 30.555 18.934 -58.776 1.00 83.38 84 ARG A C 1
ATOM 624 O O . ARG A 1 84 ? 31.034 19.022 -59.903 1.00 83.38 84 ARG A O 1
ATOM 631 N N . MET A 1 85 ? 30.766 17.921 -57.950 1.00 85.75 85 MET A N 1
ATOM 632 C CA . MET A 1 85 ? 31.335 16.637 -58.337 1.00 85.75 85 MET A CA 1
ATOM 633 C C . MET A 1 85 ? 30.199 15.613 -58.262 1.00 85.75 85 MET A C 1
ATOM 635 O O . MET A 1 85 ? 29.522 15.530 -57.241 1.00 85.75 85 MET A O 1
ATOM 639 N N . PHE A 1 86 ? 29.966 14.876 -59.345 1.00 81.25 86 PHE A N 1
ATOM 640 C CA . PHE A 1 86 ? 29.031 13.752 -59.375 1.00 81.25 86 PHE A CA 1
ATOM 641 C C . PHE A 1 86 ? 29.844 12.465 -59.481 1.00 81.25 86 PHE A C 1
ATOM 643 O O . PHE A 1 86 ? 30.745 12.385 -60.315 1.00 81.25 86 PHE A O 1
ATOM 650 N N . VAL A 1 87 ? 29.533 11.482 -58.641 1.00 81.00 87 VAL A N 1
ATOM 651 C CA . VAL A 1 87 ? 30.145 10.152 -58.664 1.00 81.00 87 VAL A CA 1
ATOM 652 C C . VAL A 1 87 ? 29.001 9.149 -58.730 1.00 81.00 87 VAL A C 1
ATOM 654 O O . VAL A 1 87 ? 28.114 9.189 -57.885 1.00 81.00 87 VAL A O 1
ATOM 657 N N . ASP A 1 88 ? 28.987 8.322 -59.774 1.00 75.44 88 ASP A N 1
ATOM 658 C CA . ASP A 1 88 ? 27.918 7.338 -60.020 1.00 75.44 88 ASP A CA 1
ATOM 659 C C . ASP A 1 88 ? 28.098 6.059 -59.177 1.00 75.44 88 ASP A C 1
ATOM 661 O O . ASP A 1 88 ? 27.156 5.310 -58.943 1.00 75.44 88 ASP A O 1
ATOM 665 N N . GLY A 1 89 ? 29.323 5.831 -58.690 1.00 77.69 89 GLY A N 1
ATOM 666 C CA . GLY A 1 89 ? 29.672 4.757 -57.761 1.00 77.69 89 GLY A CA 1
ATOM 667 C C . GLY A 1 89 ? 30.012 5.257 -56.354 1.00 77.69 89 GLY A C 1
ATOM 668 O O . GLY A 1 89 ? 29.683 6.377 -55.962 1.00 77.69 89 GLY A O 1
ATOM 669 N N . ASP A 1 90 ? 30.719 4.420 -55.597 1.00 78.88 90 ASP A N 1
ATOM 670 C CA . ASP A 1 90 ? 31.087 4.716 -54.214 1.00 78.88 90 ASP A CA 1
ATOM 671 C C . ASP A 1 90 ? 32.168 5.801 -54.108 1.00 78.88 90 ASP A C 1
ATOM 673 O O . ASP A 1 90 ? 33.193 5.773 -54.794 1.00 78.88 90 ASP A O 1
ATOM 677 N N . VAL A 1 91 ? 31.981 6.725 -53.163 1.00 82.88 91 VAL A N 1
ATOM 678 C CA . VAL A 1 91 ? 33.016 7.679 -52.747 1.00 82.88 91 VAL A CA 1
ATOM 679 C C . VAL A 1 91 ? 33.692 7.148 -51.487 1.00 82.88 91 VAL A C 1
ATOM 681 O O . VAL A 1 91 ? 33.107 7.158 -50.406 1.00 82.88 91 VAL A O 1
ATOM 684 N N . SER A 1 92 ? 34.945 6.709 -51.614 1.00 82.31 92 SER A N 1
ATOM 685 C CA . SER A 1 92 ? 35.788 6.327 -50.476 1.00 82.31 92 SER A CA 1
ATOM 686 C C . SER A 1 92 ? 36.804 7.426 -50.178 1.00 82.31 92 SER A C 1
ATOM 688 O O . SER A 1 92 ? 37.664 7.729 -51.001 1.00 82.31 92 SER A O 1
ATOM 690 N N . LEU A 1 93 ? 36.720 8.020 -48.987 1.00 81.00 93 LEU A N 1
ATOM 691 C CA . LEU A 1 93 ? 37.676 9.013 -48.501 1.00 81.00 93 LEU A CA 1
ATOM 692 C C . LEU A 1 93 ? 38.547 8.364 -47.427 1.00 81.00 93 LEU A C 1
ATOM 694 O O . LEU A 1 93 ? 38.058 8.018 -46.358 1.00 81.00 93 LEU A O 1
ATOM 698 N N . ASN A 1 94 ? 39.843 8.215 -47.695 1.00 75.94 94 ASN A N 1
ATOM 699 C CA . ASN A 1 94 ? 40.771 7.536 -46.779 1.00 75.94 94 ASN A CA 1
ATOM 700 C C . ASN A 1 94 ? 40.998 8.280 -45.450 1.00 75.94 94 ASN A C 1
ATOM 702 O O . ASN A 1 94 ? 41.500 7.694 -44.496 1.00 75.94 94 ASN A O 1
ATOM 706 N N . SER A 1 95 ? 40.688 9.578 -45.398 1.00 84.25 95 SER A N 1
ATOM 707 C CA . SER A 1 95 ? 40.938 10.429 -44.234 1.00 84.25 95 SER A CA 1
ATOM 708 C C . SER A 1 95 ? 39.661 11.151 -43.802 1.00 84.25 95 SER A C 1
ATOM 710 O O . SER A 1 95 ? 38.777 10.532 -43.216 1.00 84.25 95 SER A O 1
ATOM 712 N N . LYS A 1 96 ? 39.535 12.454 -44.069 1.00 79.69 96 LYS A N 1
ATOM 713 C CA . LYS A 1 96 ? 38.428 13.281 -43.576 1.00 79.69 96 LYS A CA 1
ATOM 714 C C . LYS A 1 96 ? 37.553 13.784 -44.718 1.00 79.69 96 LYS A C 1
ATOM 716 O O . LYS A 1 96 ? 38.062 14.167 -45.767 1.00 79.69 96 LYS A O 1
ATOM 721 N N . LEU A 1 97 ? 36.249 13.848 -44.460 1.00 84.56 97 LEU A N 1
ATOM 722 C CA . LEU A 1 97 ? 35.288 14.615 -45.246 1.00 84.56 97 LEU A CA 1
ATOM 723 C C . LEU A 1 97 ? 35.003 15.933 -44.518 1.00 84.56 97 LEU A C 1
ATOM 725 O O . LEU A 1 97 ? 34.598 15.913 -43.357 1.00 84.56 97 LEU A O 1
ATOM 729 N N . PHE A 1 98 ? 35.189 17.064 -45.197 1.00 81.00 98 PHE A N 1
ATOM 730 C CA . PHE A 1 98 ? 34.805 18.386 -44.701 1.00 81.00 98 PHE A CA 1
ATOM 731 C C . PHE A 1 98 ? 33.684 18.948 -45.576 1.00 81.00 98 PHE A C 1
ATOM 733 O O . PHE A 1 98 ? 33.845 19.048 -46.790 1.00 81.00 98 PHE A O 1
ATOM 740 N N . VAL A 1 99 ? 32.560 19.326 -44.964 1.00 82.19 99 VAL A N 1
ATOM 741 C CA . VAL A 1 99 ? 31.412 19.929 -45.656 1.00 82.19 99 VAL A CA 1
ATOM 742 C C . VAL A 1 99 ? 31.025 21.205 -44.917 1.00 82.19 99 VAL A C 1
ATOM 744 O O . VAL A 1 99 ? 30.839 21.183 -43.706 1.00 82.19 99 VAL A O 1
ATOM 747 N N . ALA A 1 100 ? 30.963 22.326 -45.640 1.00 80.81 100 ALA A N 1
ATOM 748 C CA . ALA A 1 100 ? 30.631 23.632 -45.062 1.00 80.81 100 ALA A CA 1
ATOM 749 C C . ALA A 1 100 ? 29.118 23.850 -44.868 1.00 80.81 100 ALA A C 1
ATOM 751 O O . ALA A 1 100 ? 28.721 24.734 -44.118 1.00 80.81 100 ALA A O 1
ATOM 752 N N . GLY A 1 101 ? 28.289 23.071 -45.567 1.00 82.94 101 GLY A N 1
ATOM 753 C CA . GLY A 1 101 ? 26.832 23.059 -45.432 1.00 82.94 101 GLY A CA 1
ATOM 754 C C . GLY A 1 101 ? 26.323 21.692 -44.980 1.00 82.94 101 GLY A C 1
ATOM 755 O O . GLY A 1 101 ? 26.994 20.985 -44.230 1.00 82.94 101 GLY A O 1
ATOM 756 N N . ASP A 1 102 ? 25.154 21.305 -45.480 1.00 78.50 102 ASP A N 1
ATOM 757 C CA . ASP A 1 102 ? 24.488 20.077 -45.051 1.00 78.50 102 ASP A CA 1
ATOM 758 C C . ASP A 1 102 ? 25.057 18.819 -45.715 1.00 78.50 102 ASP A C 1
ATOM 760 O O . ASP A 1 102 ? 25.354 18.785 -46.913 1.00 78.50 102 ASP A O 1
ATOM 764 N N . VAL A 1 103 ? 25.123 17.742 -44.931 1.00 84.56 103 VAL A N 1
ATOM 765 C CA . VAL A 1 103 ? 25.321 16.376 -45.425 1.00 84.56 103 VAL A CA 1
ATOM 766 C C . VAL A 1 103 ? 23.970 15.668 -45.390 1.00 84.56 103 VAL A C 1
ATOM 768 O O . VAL A 1 103 ? 23.449 15.376 -44.317 1.00 84.56 103 VAL A O 1
ATOM 771 N N . SER A 1 104 ? 23.405 15.379 -46.562 1.00 84.25 104 SER A N 1
ATOM 772 C CA . SER A 1 104 ? 22.191 14.567 -46.697 1.00 84.25 104 SER A CA 1
ATOM 773 C C . SER A 1 104 ? 22.550 13.179 -47.219 1.00 84.25 104 SER A C 1
ATOM 775 O O . SER A 1 104 ? 23.255 13.050 -48.220 1.00 84.25 104 SER A O 1
ATOM 777 N N . LEU A 1 105 ? 22.073 12.137 -46.539 1.00 82.88 105 LEU A N 1
ATOM 778 C CA . LEU A 1 105 ? 22.278 10.739 -46.910 1.00 82.88 105 LEU A CA 1
ATOM 779 C C . LEU A 1 105 ? 20.907 10.087 -47.089 1.00 82.88 105 LEU A C 1
ATOM 781 O O . LEU A 1 105 ? 20.107 10.062 -46.161 1.00 82.88 105 LEU A O 1
ATOM 785 N N . ASN A 1 106 ? 20.649 9.511 -48.264 1.00 79.12 106 ASN A N 1
ATOM 786 C CA . ASN A 1 106 ? 19.426 8.731 -48.505 1.00 79.12 106 ASN A CA 1
ATOM 787 C C . ASN A 1 106 ? 19.469 7.334 -47.847 1.00 79.12 106 ASN A C 1
ATOM 789 O O . ASN A 1 106 ? 18.485 6.600 -47.896 1.00 79.12 106 ASN A O 1
ATOM 793 N N . GLY A 1 107 ? 20.611 6.954 -47.263 1.00 80.38 107 GLY A N 1
ATOM 794 C CA . GLY A 1 107 ? 20.841 5.674 -46.597 1.00 80.38 107 GLY A CA 1
ATOM 795 C C . GLY A 1 107 ? 21.303 5.834 -45.148 1.00 80.38 107 GLY A C 1
ATOM 796 O O . GLY A 1 107 ? 21.146 6.884 -44.529 1.00 80.38 107 GLY A O 1
ATOM 797 N N . ASN A 1 108 ? 21.896 4.776 -44.598 1.00 78.19 108 ASN A N 1
ATOM 798 C CA . ASN A 1 108 ? 22.361 4.769 -43.213 1.00 78.19 108 ASN A CA 1
ATOM 799 C C . ASN A 1 108 ? 23.663 5.565 -43.050 1.00 78.19 108 ASN A C 1
ATOM 801 O O . ASN A 1 108 ? 24.636 5.323 -43.762 1.00 78.19 108 ASN A O 1
ATOM 805 N N . LEU A 1 109 ? 23.721 6.426 -42.034 1.00 82.94 109 LEU A N 1
ATOM 806 C CA . LEU A 1 109 ? 24.981 6.946 -41.509 1.00 82.94 109 LEU A CA 1
ATOM 807 C C . LEU A 1 109 ? 25.523 5.974 -40.455 1.00 82.94 109 LEU A C 1
ATOM 809 O O . LEU A 1 109 ? 24.906 5.785 -39.407 1.00 82.94 109 LEU A O 1
ATOM 813 N N . ARG A 1 110 ? 26.686 5.368 -40.711 1.00 76.31 110 ARG A N 1
ATOM 814 C CA . ARG A 1 110 ? 27.398 4.528 -39.737 1.00 76.31 110 ARG A CA 1
ATOM 815 C C . ARG A 1 110 ? 28.717 5.190 -39.361 1.00 76.31 110 ARG A C 1
ATOM 817 O O . ARG A 1 110 ? 29.619 5.272 -40.185 1.00 76.31 110 ARG A O 1
ATOM 824 N N . ALA A 1 111 ? 28.846 5.595 -38.104 1.00 75.62 111 ALA A N 1
ATOM 825 C CA . ALA A 1 111 ? 30.112 6.041 -37.536 1.00 75.62 111 ALA A CA 1
ATOM 826 C C . ALA A 1 111 ? 30.679 4.922 -36.652 1.00 75.62 111 ALA A C 1
ATOM 828 O O . ALA A 1 111 ? 30.035 4.506 -35.690 1.00 75.62 111 ALA A O 1
ATOM 829 N N . ASN A 1 112 ? 31.844 4.379 -37.014 1.00 71.56 112 ASN A N 1
ATOM 830 C CA . ASN A 1 112 ? 32.478 3.284 -36.283 1.00 71.56 112 ASN A CA 1
ATOM 831 C C . ASN A 1 112 ? 33.655 3.825 -35.469 1.00 71.56 112 ASN A C 1
ATOM 833 O O . ASN A 1 112 ? 34.605 4.354 -36.045 1.00 71.56 112 ASN A O 1
ATOM 837 N N . TYR A 1 113 ? 33.595 3.681 -34.148 1.00 72.75 113 TYR A N 1
ATOM 838 C CA . TYR A 1 113 ? 34.641 4.139 -33.237 1.00 72.75 113 TYR A CA 1
ATOM 839 C C . TYR A 1 113 ? 35.190 2.959 -32.423 1.00 72.75 113 TYR A C 1
ATOM 841 O O . TYR A 1 113 ? 34.418 2.062 -32.077 1.00 72.75 113 TYR A O 1
ATOM 849 N N . PRO A 1 114 ? 36.495 2.943 -32.082 1.00 71.44 114 PRO A N 1
ATOM 850 C CA . PRO A 1 114 ? 37.150 1.780 -31.468 1.00 71.44 114 PRO A CA 1
ATOM 851 C C . PRO A 1 114 ? 36.519 1.297 -30.153 1.00 71.44 114 PRO A C 1
ATOM 853 O O . PRO A 1 114 ? 36.623 0.127 -29.807 1.00 71.44 114 PRO A O 1
ATOM 856 N N . ASN A 1 115 ? 35.867 2.194 -29.414 1.00 67.50 115 ASN A N 1
ATOM 857 C CA . ASN A 1 115 ? 35.287 1.960 -28.092 1.00 67.50 115 ASN A CA 1
ATOM 858 C C . ASN A 1 115 ? 33.745 1.975 -28.094 1.00 67.50 115 ASN A C 1
ATOM 860 O O . ASN A 1 115 ? 33.141 2.164 -27.041 1.00 67.50 115 ASN A O 1
ATOM 864 N N . SER A 1 116 ? 33.102 1.803 -29.259 1.00 59.88 116 SER A N 1
ATOM 865 C CA . SER A 1 116 ? 31.633 1.838 -29.429 1.00 59.88 116 SER A CA 1
ATOM 866 C C . SER A 1 116 ? 30.944 3.128 -28.949 1.00 59.88 116 SER A C 1
ATOM 868 O O . SER A 1 116 ? 29.718 3.183 -28.894 1.00 59.88 116 SER A O 1
ATOM 870 N N . SER A 1 117 ? 31.706 4.177 -28.630 1.00 63.53 117 SER A N 1
ATOM 871 C CA . SER A 1 117 ? 31.200 5.500 -28.271 1.00 63.53 117 SER A CA 1
ATOM 872 C C . SER A 1 117 ? 31.790 6.548 -29.206 1.00 63.53 117 SER A C 1
ATOM 874 O O . SER A 1 117 ? 32.909 6.409 -29.692 1.00 63.53 117 SER A O 1
ATOM 876 N N . ILE A 1 118 ? 31.023 7.596 -29.495 1.00 69.06 118 ILE A N 1
ATOM 877 C CA . ILE A 1 118 ? 31.514 8.731 -30.277 1.00 69.06 118 ILE A CA 1
ATOM 878 C C . ILE A 1 118 ? 32.494 9.496 -29.376 1.00 69.06 118 ILE A C 1
ATOM 880 O O . ILE A 1 118 ? 32.059 10.046 -28.362 1.00 69.06 118 ILE A O 1
ATOM 884 N N . PRO A 1 119 ? 33.808 9.527 -29.668 1.00 65.38 119 PRO A N 1
ATOM 885 C CA . PRO A 1 119 ? 34.743 10.261 -28.833 1.00 65.38 119 PRO A CA 1
ATOM 886 C C . PRO A 1 119 ? 34.429 11.762 -28.917 1.00 65.38 119 PRO A C 1
ATOM 888 O O . PRO A 1 119 ? 33.987 12.229 -29.969 1.00 65.38 119 PRO A O 1
ATOM 891 N N . PRO A 1 120 ? 34.711 12.556 -27.868 1.00 61.97 120 PRO A N 1
ATOM 892 C CA . PRO A 1 120 ? 34.476 14.002 -27.894 1.00 61.97 120 PRO A CA 1
ATOM 893 C C . PRO A 1 120 ? 35.115 14.683 -29.114 1.00 61.97 120 PRO A C 1
ATOM 895 O O . PRO A 1 120 ? 34.519 15.563 -29.720 1.00 61.97 120 PRO A O 1
ATOM 898 N N . SER A 1 121 ? 36.292 14.214 -29.543 1.00 62.38 121 SER A N 1
ATOM 899 C CA . SER A 1 121 ? 36.998 14.710 -30.731 1.00 62.38 121 SER A CA 1
ATOM 900 C C . SER A 1 121 ? 36.260 14.497 -32.059 1.00 62.38 121 SER A C 1
ATOM 902 O O . SER A 1 121 ? 36.619 15.133 -33.048 1.00 62.38 121 SER A O 1
ATOM 904 N N . ALA A 1 122 ? 35.253 13.621 -32.105 1.00 61.97 122 ALA A N 1
ATOM 905 C CA . ALA A 1 122 ? 34.443 13.365 -33.292 1.00 61.97 122 ALA A CA 1
ATOM 906 C C . ALA A 1 122 ? 33.191 14.258 -33.392 1.00 61.97 122 ALA A C 1
ATOM 908 O O . ALA A 1 122 ? 32.531 14.243 -34.429 1.00 61.97 122 ALA A O 1
ATOM 909 N N . ILE A 1 123 ? 32.882 15.056 -32.362 1.00 65.06 123 ILE A N 1
ATOM 910 C CA . ILE A 1 123 ? 31.791 16.040 -32.370 1.00 65.06 123 ILE A CA 1
ATOM 911 C C . ILE A 1 123 ? 32.423 17.437 -32.429 1.00 65.06 123 ILE A C 1
ATOM 913 O O . ILE A 1 123 ? 32.851 17.998 -31.422 1.00 65.06 123 ILE A O 1
ATOM 917 N N . ILE A 1 124 ? 32.531 18.001 -33.632 1.00 53.78 124 ILE A N 1
ATOM 918 C CA . ILE A 1 124 ? 33.075 19.352 -33.831 1.00 53.78 124 ILE A CA 1
ATOM 919 C C . ILE A 1 124 ? 31.949 20.370 -33.614 1.00 53.78 124 ILE A C 1
ATOM 921 O O . ILE A 1 124 ? 30.875 20.236 -34.189 1.00 53.78 124 ILE A O 1
ATOM 925 N N . GLY A 1 125 ? 32.191 21.384 -32.781 1.00 55.88 125 GLY A N 1
ATOM 926 C CA . GLY A 1 125 ? 31.178 22.365 -32.361 1.00 55.88 125 GLY A CA 1
ATOM 927 C C . GLY A 1 125 ? 31.106 22.525 -30.848 1.00 55.88 125 GLY A C 1
ATOM 928 O O . GLY A 1 125 ? 30.638 23.552 -30.367 1.00 55.88 125 GLY A O 1
ATOM 929 N N . GLY A 1 126 ? 31.694 21.571 -30.123 1.00 49.47 126 GLY A N 1
ATOM 930 C CA . GLY A 1 126 ? 32.310 21.804 -28.828 1.00 49.47 126 GLY A CA 1
ATOM 931 C C . GLY A 1 126 ? 32.294 20.580 -27.924 1.00 49.47 126 GLY A C 1
ATOM 932 O O . GLY A 1 126 ? 31.507 19.641 -28.036 1.00 49.47 126 GLY A O 1
ATOM 933 N N . VAL A 1 127 ? 33.288 20.601 -27.058 1.00 41.50 127 VAL A N 1
ATOM 934 C CA . VAL A 1 127 ? 33.786 19.453 -26.337 1.00 41.50 127 VAL A CA 1
ATOM 935 C C . VAL A 1 127 ? 33.946 19.842 -24.887 1.00 41.50 127 VAL A C 1
ATOM 937 O O . VAL A 1 127 ? 34.523 20.874 -24.560 1.00 41.50 127 VAL A O 1
ATOM 940 N N . SER A 1 128 ? 33.472 18.957 -24.025 1.00 47.75 128 SER A N 1
ATOM 941 C CA . SER A 1 128 ? 34.084 18.786 -22.715 1.00 47.75 128 SER A CA 1
ATOM 942 C C . SER A 1 128 ? 34.039 17.314 -22.299 1.00 47.75 128 SER A C 1
ATOM 944 O O . SER A 1 128 ? 35.029 16.813 -21.785 1.00 47.75 128 SER A O 1
ATOM 946 N N . THR A 1 129 ? 32.972 16.560 -22.615 1.00 52.78 129 THR A N 1
ATOM 947 C CA . THR A 1 129 ? 32.813 15.202 -22.041 1.00 52.78 129 THR A CA 1
ATOM 948 C C . THR A 1 129 ? 32.008 14.185 -22.878 1.00 52.78 129 THR A C 1
ATOM 950 O O . THR A 1 129 ? 31.506 13.212 -22.331 1.00 52.78 129 THR A O 1
ATOM 953 N N . GLY A 1 130 ? 31.892 14.339 -24.205 1.00 52.28 130 GLY A N 1
ATOM 954 C CA . GLY A 1 130 ? 31.165 13.359 -25.048 1.00 52.28 130 GLY A CA 1
ATOM 955 C C . GLY A 1 130 ? 29.647 13.575 -25.086 1.00 52.28 130 GLY A C 1
ATOM 956 O O . GLY A 1 130 ? 28.882 12.652 -25.346 1.00 52.28 130 GLY A O 1
ATOM 957 N N . ILE A 1 131 ? 29.221 14.810 -24.823 1.00 54.34 131 ILE A N 1
ATOM 958 C CA . ILE A 1 131 ? 27.834 15.269 -24.882 1.00 54.34 131 ILE A CA 1
ATOM 959 C C . ILE A 1 131 ? 27.669 16.110 -26.152 1.00 54.34 131 ILE A C 1
ATOM 961 O O . ILE A 1 131 ? 28.509 16.963 -26.439 1.00 54.34 131 ILE A O 1
ATOM 965 N N . PHE A 1 132 ? 26.576 15.909 -26.888 1.00 59.84 132 PHE A N 1
ATOM 966 C CA . PHE A 1 132 ? 26.131 16.863 -27.903 1.00 59.84 132 PHE A CA 1
ATOM 967 C C . PHE A 1 132 ? 25.715 18.157 -27.186 1.00 59.84 132 PHE A C 1
ATOM 969 O O . PHE A 1 132 ? 24.722 18.175 -26.470 1.00 59.84 132 PHE A O 1
ATOM 976 N N . ILE A 1 133 ? 26.507 19.222 -27.305 1.00 53.00 133 ILE A N 1
ATOM 977 C CA . ILE A 1 133 ? 26.233 20.514 -26.636 1.00 53.00 133 ILE A CA 1
ATOM 978 C C . ILE A 1 133 ? 25.151 21.354 -27.322 1.00 53.00 133 ILE A C 1
ATOM 980 O O . ILE A 1 133 ? 24.691 22.329 -26.739 1.00 53.00 133 ILE A O 1
ATOM 984 N N . ASN A 1 134 ? 24.753 20.978 -28.535 1.00 61.31 134 ASN A N 1
ATOM 985 C CA . ASN A 1 134 ? 23.582 21.522 -29.214 1.00 61.31 134 ASN A CA 1
ATOM 986 C C . ASN A 1 134 ? 22.481 20.456 -29.266 1.00 61.31 134 ASN A C 1
ATOM 988 O O . ASN A 1 134 ? 22.714 19.287 -28.950 1.00 61.31 134 ASN A O 1
ATOM 992 N N . ASP A 1 135 ? 21.295 20.856 -29.709 1.00 61.66 135 ASP A N 1
ATOM 993 C CA . ASP A 1 135 ? 20.134 19.977 -29.753 1.00 61.66 135 ASP A CA 1
ATOM 994 C C . ASP A 1 135 ? 20.349 18.787 -30.700 1.00 61.66 135 ASP A C 1
ATOM 996 O O . ASP A 1 135 ? 20.588 18.945 -31.899 1.00 61.66 135 ASP A O 1
ATOM 1000 N N . ILE A 1 136 ? 20.180 17.570 -30.177 1.00 73.94 136 ILE A N 1
ATOM 1001 C CA . ILE A 1 136 ? 19.851 16.412 -31.009 1.00 73.94 136 ILE A CA 1
ATOM 1002 C C . ILE A 1 136 ? 18.337 16.432 -31.188 1.00 73.94 136 ILE A C 1
ATOM 1004 O O . ILE A 1 136 ? 17.593 16.129 -30.255 1.00 73.94 136 ILE A O 1
ATOM 1008 N N . SER A 1 137 ? 17.865 16.768 -32.385 1.00 71.94 137 SER A N 1
ATOM 1009 C CA . SER A 1 137 ? 16.444 16.676 -32.713 1.00 71.94 137 SER A CA 1
ATOM 1010 C C . SER A 1 137 ? 16.164 15.393 -33.496 1.00 71.94 137 SER A C 1
ATOM 1012 O O . SER A 1 137 ? 16.712 15.151 -34.569 1.00 71.94 137 SER A O 1
ATOM 1014 N N . ALA A 1 138 ? 15.287 14.548 -32.955 1.00 76.44 138 ALA A N 1
ATOM 1015 C CA . ALA A 1 138 ? 14.679 13.445 -33.686 1.00 76.44 138 ALA A CA 1
ATOM 1016 C C . ALA A 1 138 ? 13.195 13.768 -33.862 1.00 76.44 138 ALA A C 1
ATOM 1018 O O . ALA A 1 138 ? 12.448 13.813 -32.890 1.00 76.44 138 ALA A O 1
ATOM 1019 N N . SER A 1 139 ? 12.749 13.978 -35.100 1.00 71.94 139 SER A N 1
ATOM 1020 C CA . SER A 1 139 ? 11.376 14.423 -35.389 1.00 71.94 139 SER A CA 1
ATOM 1021 C C . SER A 1 139 ? 10.288 13.398 -35.048 1.00 71.94 139 SER A C 1
ATOM 1023 O O . SER A 1 139 ? 9.113 13.751 -34.997 1.00 71.94 139 SER A O 1
ATOM 1025 N N . ARG A 1 140 ? 10.651 12.125 -34.826 1.00 80.44 140 ARG A N 1
ATOM 1026 C CA . ARG A 1 140 ? 9.682 11.048 -34.565 1.00 80.44 140 ARG A CA 1
ATOM 1027 C C . ARG A 1 140 ? 10.031 10.157 -33.380 1.00 80.44 140 ARG A C 1
ATOM 1029 O O . ARG A 1 140 ? 9.174 9.909 -32.540 1.00 80.44 140 ARG A O 1
ATOM 1036 N N . ARG A 1 141 ? 11.239 9.592 -33.342 1.00 79.88 141 ARG A N 1
ATOM 1037 C CA . ARG A 1 141 ? 11.637 8.637 -32.301 1.00 79.88 141 ARG A CA 1
ATOM 1038 C C . ARG A 1 141 ? 13.147 8.633 -32.128 1.00 79.88 141 ARG A C 1
ATOM 1040 O O . ARG A 1 141 ? 13.871 8.430 -33.096 1.00 79.88 141 ARG A O 1
ATOM 1047 N N . MET A 1 142 ? 13.588 8.766 -30.886 1.00 83.88 142 MET A N 1
ATOM 1048 C CA . MET A 1 142 ? 14.935 8.417 -30.450 1.00 83.88 142 MET A CA 1
ATOM 1049 C C . MET A 1 142 ? 14.843 7.085 -29.697 1.00 83.88 142 MET A C 1
ATOM 1051 O O . MET A 1 142 ? 14.019 6.952 -28.795 1.00 83.88 142 MET A O 1
ATOM 1055 N N . VAL A 1 143 ? 15.629 6.083 -30.095 1.00 79.94 143 VAL A N 1
ATOM 1056 C CA . VAL A 1 143 ? 15.744 4.800 -29.380 1.00 79.94 143 VAL A CA 1
ATOM 1057 C C . VAL A 1 143 ? 17.181 4.672 -28.906 1.00 79.94 143 VAL A C 1
ATOM 1059 O O . VAL A 1 143 ? 18.099 4.779 -29.716 1.00 79.94 143 VAL A O 1
ATOM 1062 N N . VAL A 1 144 ? 17.371 4.438 -27.611 1.00 80.88 144 VAL A N 1
ATOM 1063 C CA . VAL A 1 144 ? 18.689 4.227 -27.006 1.00 80.88 144 VAL A CA 1
ATOM 1064 C C . VAL A 1 144 ? 18.692 2.830 -26.398 1.00 80.88 144 VAL A C 1
ATOM 1066 O O . VAL A 1 144 ? 17.787 2.481 -25.649 1.00 80.88 144 VAL A O 1
ATOM 1069 N N . ALA A 1 145 ? 19.665 2.002 -26.786 1.00 73.44 145 ALA A N 1
ATOM 1070 C CA . ALA A 1 145 ? 19.766 0.617 -26.316 1.00 73.44 145 ALA A CA 1
ATOM 1071 C C . ALA A 1 145 ? 20.351 0.501 -24.895 1.00 73.44 145 ALA A C 1
ATOM 1073 O O . ALA A 1 145 ? 20.227 -0.548 -24.271 1.00 73.44 145 ALA A O 1
ATOM 1074 N N . GLY A 1 146 ? 20.999 1.563 -24.410 1.00 77.19 146 GLY A N 1
ATOM 1075 C CA . GLY A 1 146 ? 21.521 1.685 -23.051 1.00 77.19 146 GLY A CA 1
ATOM 1076 C C . GLY A 1 146 ? 20.899 2.865 -22.306 1.00 77.19 146 GLY A C 1
ATOM 1077 O O . GLY A 1 146 ? 19.787 3.294 -22.614 1.00 77.19 146 GLY A O 1
ATOM 1078 N N . ASP A 1 147 ? 21.644 3.404 -21.347 1.00 76.62 147 ASP A N 1
ATOM 1079 C CA . ASP A 1 147 ? 21.163 4.466 -20.466 1.00 76.62 147 ASP A CA 1
ATOM 1080 C C . ASP A 1 147 ? 21.084 5.831 -21.164 1.00 76.62 147 ASP A C 1
ATOM 1082 O O . ASP A 1 147 ? 21.918 6.187 -22.001 1.00 76.62 147 ASP A O 1
ATOM 1086 N N . VAL A 1 148 ? 20.086 6.625 -20.767 1.00 81.81 148 VAL A N 1
ATOM 1087 C CA . VAL A 1 148 ? 19.948 8.032 -21.157 1.00 81.81 148 VAL A CA 1
ATOM 1088 C C . VAL A 1 148 ? 20.129 8.902 -19.920 1.00 81.81 148 VAL A C 1
ATOM 1090 O O . VAL A 1 148 ? 19.307 8.869 -19.007 1.00 81.81 148 VAL A O 1
ATOM 1093 N N . SER A 1 149 ? 21.184 9.715 -19.914 1.00 80.31 149 SER A N 1
ATOM 1094 C CA . SER A 1 149 ? 21.461 10.681 -18.849 1.00 80.31 149 SER A CA 1
ATOM 1095 C C . SER A 1 149 ? 21.182 12.100 -19.335 1.00 80.31 149 SER A C 1
ATOM 1097 O O . SER A 1 149 ? 21.828 12.584 -20.263 1.00 80.31 149 SER A O 1
ATOM 1099 N N . PHE A 1 150 ? 20.250 12.792 -18.679 1.00 79.19 150 PHE A N 1
ATOM 1100 C CA . PHE A 1 150 ? 20.013 14.221 -18.878 1.00 79.19 150 PHE A CA 1
ATOM 1101 C C . PHE A 1 150 ? 20.667 14.993 -17.730 1.00 79.19 150 PHE A C 1
ATOM 1103 O O . PHE A 1 150 ? 20.258 14.852 -16.584 1.00 79.19 150 PHE A O 1
ATOM 1110 N N . ASN A 1 151 ? 21.673 15.823 -18.018 1.00 73.62 151 ASN A N 1
ATOM 1111 C CA . ASN A 1 151 ? 22.401 16.556 -16.969 1.00 73.62 151 ASN A CA 1
ATOM 1112 C C . ASN A 1 151 ? 21.547 17.604 -16.239 1.00 73.62 151 ASN A C 1
ATOM 1114 O O . ASN A 1 151 ? 21.853 17.962 -15.107 1.00 73.62 151 ASN A O 1
ATOM 1118 N N . SER A 1 152 ? 20.521 18.142 -16.904 1.00 83.25 152 SER A N 1
ATOM 1119 C CA . SER A 1 152 ? 19.661 19.186 -16.346 1.00 83.25 152 SER A CA 1
ATOM 1120 C C . SER A 1 152 ? 18.211 18.712 -16.260 1.00 83.25 152 SER A C 1
ATOM 1122 O O . SER A 1 152 ? 17.863 17.975 -15.344 1.00 83.25 152 SER A O 1
ATOM 1124 N N . LYS A 1 153 ? 17.348 19.120 -17.194 1.00 78.69 153 LYS A N 1
ATOM 1125 C CA . LYS A 1 153 ? 15.913 18.822 -17.157 1.00 78.69 153 LYS A CA 1
ATOM 1126 C C . LYS A 1 153 ? 15.513 17.903 -18.305 1.00 78.69 153 LYS A C 1
ATOM 1128 O O . LYS A 1 153 ? 15.987 18.071 -19.424 1.00 78.69 153 LYS A O 1
ATOM 1133 N N . LEU A 1 154 ? 14.587 16.993 -18.020 1.00 84.69 154 LEU A N 1
ATOM 1134 C CA . LEU A 1 154 ? 13.803 16.275 -19.019 1.00 84.69 154 LEU A CA 1
ATOM 1135 C C . LEU A 1 154 ? 12.434 16.961 -19.138 1.00 84.69 154 LEU A C 1
ATOM 1137 O O . LEU A 1 154 ? 11.711 17.059 -18.149 1.00 84.69 154 LEU A O 1
ATOM 1141 N N . PHE A 1 155 ? 12.084 17.430 -20.335 1.00 80.19 155 PHE A N 1
ATOM 1142 C CA . PHE A 1 155 ? 10.762 17.980 -20.643 1.00 80.19 155 PHE A CA 1
ATOM 1143 C C . PHE A 1 155 ? 9.999 17.006 -21.540 1.00 80.19 155 PHE A C 1
ATOM 1145 O O . PHE A 1 155 ? 10.495 16.630 -22.601 1.00 80.19 155 PHE A O 1
ATOM 1152 N N . VAL A 1 156 ? 8.790 16.616 -21.133 1.00 82.06 156 VAL A N 1
ATOM 1153 C CA . VAL A 1 156 ? 7.909 15.727 -21.904 1.00 82.06 156 VAL A CA 1
ATOM 1154 C C . VAL A 1 156 ? 6.533 16.375 -21.987 1.00 82.06 156 VAL A C 1
ATOM 1156 O O . VAL A 1 156 ? 5.954 16.725 -20.966 1.00 82.06 156 VAL A O 1
ATOM 1159 N N . ALA A 1 157 ? 6.036 16.587 -23.208 1.00 81.25 157 ALA A N 1
ATOM 1160 C CA . ALA A 1 157 ? 4.746 17.245 -23.443 1.00 81.25 157 ALA A CA 1
ATOM 1161 C C . ALA A 1 157 ? 3.535 16.313 -23.241 1.00 81.25 157 ALA A C 1
ATOM 1163 O O . ALA A 1 157 ? 2.415 16.792 -23.104 1.00 81.25 157 ALA A O 1
ATOM 1164 N N . GLY A 1 158 ? 3.760 14.998 -23.258 1.00 84.06 158 GLY A N 1
ATOM 1165 C CA . GLY A 1 158 ? 2.754 13.967 -23.001 1.00 84.06 158 GLY A CA 1
ATOM 1166 C C . GLY A 1 158 ? 3.179 13.056 -21.853 1.00 84.06 158 GLY A C 1
ATOM 1167 O O . GLY A 1 158 ? 3.758 13.513 -20.870 1.00 84.06 158 GLY A O 1
ATOM 1168 N N . ASP A 1 159 ? 2.932 11.758 -22.005 1.00 81.06 159 ASP A N 1
ATOM 1169 C CA . ASP A 1 159 ? 3.157 10.791 -20.934 1.00 81.06 159 ASP A CA 1
ATOM 1170 C C . ASP A 1 159 ? 4.618 10.343 -20.812 1.00 81.06 159 ASP A C 1
ATOM 1172 O O . ASP A 1 159 ? 5.327 10.127 -21.800 1.00 81.06 159 ASP A O 1
ATOM 1176 N N . VAL A 1 160 ? 5.037 10.114 -19.567 1.00 86.06 160 VAL A N 1
ATOM 1177 C CA . VAL A 1 160 ? 6.271 9.403 -19.225 1.00 86.06 160 VAL A CA 1
ATOM 1178 C C . VAL A 1 160 ? 5.892 8.011 -18.728 1.00 86.06 160 VAL A C 1
ATOM 1180 O O . VAL A 1 160 ? 5.302 7.872 -17.660 1.00 86.06 160 VAL A O 1
ATOM 1183 N N . SER A 1 161 ? 6.248 6.972 -19.486 1.00 86.94 161 SER A N 1
ATOM 1184 C CA . SER A 1 161 ? 6.073 5.572 -19.083 1.00 86.94 161 SER A CA 1
ATOM 1185 C C . SER A 1 161 ? 7.426 4.950 -18.748 1.00 86.94 161 SER A C 1
ATOM 1187 O O . SER A 1 161 ? 8.329 4.937 -19.584 1.00 86.94 161 SER A O 1
ATOM 1189 N N . LEU A 1 162 ? 7.558 4.398 -17.542 1.00 84.62 162 LEU A N 1
ATOM 1190 C CA . LEU A 1 162 ? 8.771 3.739 -17.056 1.00 84.62 162 LEU A CA 1
ATOM 1191 C C . LEU A 1 162 ? 8.433 2.297 -16.668 1.00 84.62 162 LEU A C 1
ATOM 1193 O O . LEU A 1 162 ? 7.533 2.065 -15.870 1.00 84.62 162 LEU A O 1
ATOM 1197 N N . ASN A 1 163 ? 9.168 1.323 -17.212 1.00 81.44 163 ASN A N 1
ATOM 1198 C CA . ASN A 1 163 ? 9.050 -0.082 -16.790 1.00 81.44 163 ASN A CA 1
ATOM 1199 C C . ASN A 1 163 ? 9.798 -0.367 -15.471 1.00 81.44 163 ASN A C 1
ATOM 1201 O O . ASN A 1 163 ? 9.614 -1.427 -14.879 1.00 81.44 163 ASN A O 1
ATOM 1205 N N . GLY A 1 164 ? 10.673 0.551 -15.047 1.00 81.62 164 GLY A N 1
ATOM 1206 C CA . GLY A 1 164 ? 11.458 0.465 -13.817 1.00 81.62 164 GLY A CA 1
ATOM 1207 C C . GLY A 1 164 ? 11.010 1.471 -12.758 1.00 81.62 164 GLY A C 1
ATOM 1208 O O . GLY A 1 164 ? 9.907 2.010 -12.805 1.00 81.62 164 GLY A O 1
ATOM 1209 N N . ASN A 1 165 ? 11.896 1.740 -11.803 1.00 79.81 165 ASN A N 1
ATOM 1210 C CA . ASN A 1 165 ? 11.626 2.683 -10.723 1.00 79.81 165 ASN A CA 1
ATOM 1211 C C . ASN A 1 165 ? 11.790 4.132 -11.198 1.00 79.81 165 ASN A C 1
ATOM 1213 O O . ASN A 1 165 ? 12.750 4.457 -11.897 1.00 79.81 165 ASN A O 1
ATOM 1217 N N . LEU A 1 166 ? 10.894 5.011 -10.746 1.00 84.50 166 LEU A N 1
ATOM 1218 C CA . LEU A 1 166 ? 11.104 6.455 -10.774 1.00 84.50 166 LEU A CA 1
ATOM 1219 C C . LEU A 1 166 ? 11.667 6.892 -9.420 1.00 84.50 166 LEU A C 1
ATOM 1221 O O . LEU A 1 166 ? 10.966 6.834 -8.412 1.00 84.50 166 LEU A O 1
ATOM 1225 N N . THR A 1 167 ? 12.918 7.346 -9.404 1.00 78.94 167 THR A N 1
ATOM 1226 C CA . THR A 1 167 ? 13.559 7.907 -8.209 1.00 78.94 167 THR A CA 1
ATOM 1227 C C . THR A 1 167 ? 13.735 9.406 -8.397 1.00 78.94 167 THR A C 1
ATOM 1229 O O . THR A 1 167 ? 14.413 9.835 -9.327 1.00 78.94 167 THR A O 1
ATOM 1232 N N . ALA A 1 168 ? 13.163 10.204 -7.499 1.00 77.75 168 ALA A N 1
ATOM 1233 C CA . ALA A 1 168 ? 13.382 11.644 -7.445 1.00 77.75 168 ALA A CA 1
ATOM 1234 C C . ALA A 1 168 ? 14.052 11.996 -6.112 1.00 77.75 168 ALA A C 1
ATOM 1236 O O . ALA A 1 168 ? 13.487 11.747 -5.050 1.00 77.75 168 ALA A O 1
ATOM 1237 N N . ASN A 1 169 ? 15.273 12.532 -6.170 1.00 76.50 169 ASN A N 1
ATOM 1238 C CA . ASN A 1 169 ? 16.021 12.934 -4.983 1.00 76.50 169 ASN A CA 1
ATOM 1239 C C . ASN A 1 169 ? 15.923 14.451 -4.803 1.00 76.50 169 ASN A C 1
ATOM 1241 O O . ASN A 1 169 ? 16.320 15.207 -5.691 1.00 76.50 169 ASN A O 1
ATOM 1245 N N . TYR A 1 170 ? 15.403 14.888 -3.658 1.00 75.88 170 TYR A N 1
ATOM 1246 C CA . TYR A 1 170 ? 15.262 16.300 -3.320 1.00 75.88 170 TYR A CA 1
ATOM 1247 C C . TYR A 1 170 ? 16.099 16.621 -2.074 1.00 75.88 170 TYR A C 1
ATOM 1249 O O . TYR A 1 170 ? 16.095 15.823 -1.137 1.00 75.88 170 TYR A O 1
ATOM 1257 N N . PRO A 1 171 ? 16.777 17.788 -2.011 1.00 73.12 171 PRO A N 1
ATOM 1258 C CA . PRO A 1 171 ? 17.723 18.115 -0.934 1.00 73.12 171 PRO A CA 1
ATOM 1259 C C . PRO A 1 171 ? 17.155 18.025 0.489 1.00 73.12 171 PRO A C 1
ATOM 1261 O O . PRO A 1 171 ? 17.897 17.763 1.427 1.00 73.12 171 PRO A O 1
ATOM 1264 N N . ASN A 1 172 ? 15.844 18.228 0.644 1.00 71.62 172 ASN A N 1
ATOM 1265 C CA . ASN A 1 172 ? 15.159 18.269 1.938 1.00 71.62 172 ASN A CA 1
ATOM 1266 C C . ASN A 1 172 ? 14.309 17.014 2.199 1.00 71.62 172 ASN A C 1
ATOM 1268 O O . ASN A 1 172 ? 13.330 17.097 2.942 1.00 71.62 172 ASN A O 1
ATOM 1272 N N . SER A 1 173 ? 14.597 15.894 1.519 1.00 62.91 173 SER A N 1
ATOM 1273 C CA . SER A 1 173 ? 13.828 14.634 1.601 1.00 62.91 173 SER A CA 1
ATOM 1274 C C . SER A 1 173 ? 12.315 14.796 1.384 1.00 62.91 173 SER A C 1
ATOM 1276 O O . SER A 1 173 ? 11.516 13.956 1.784 1.00 62.91 173 SER A O 1
ATOM 1278 N N . SER A 1 174 ? 11.913 15.895 0.751 1.00 66.19 174 SER A N 1
ATOM 1279 C CA . SER A 1 174 ? 10.533 16.293 0.505 1.00 66.19 174 SER A CA 1
ATOM 1280 C C . SER A 1 174 ? 10.444 16.848 -0.905 1.00 66.19 174 SER A C 1
ATOM 1282 O O . SER A 1 174 ? 11.358 17.528 -1.375 1.00 66.19 174 SER A O 1
ATOM 1284 N N . ILE A 1 175 ? 9.349 16.534 -1.593 1.00 70.19 175 ILE A N 1
ATOM 1285 C CA . ILE A 1 175 ? 9.070 17.060 -2.926 1.00 70.19 175 ILE A CA 1
ATOM 1286 C C . ILE A 1 175 ? 8.757 18.554 -2.758 1.00 70.19 175 ILE A C 1
ATOM 1288 O O . ILE A 1 175 ? 7.732 18.883 -2.157 1.00 70.19 175 ILE A O 1
ATOM 1292 N N . PRO A 1 176 ? 9.610 19.484 -3.227 1.00 66.31 176 PRO A N 1
ATOM 1293 C CA . PRO A 1 176 ? 9.305 20.898 -3.098 1.00 66.31 176 PRO A CA 1
ATOM 1294 C C . PRO A 1 176 ? 8.072 21.227 -3.953 1.00 66.31 176 PRO A C 1
ATOM 1296 O O . PRO A 1 176 ? 7.877 20.604 -4.999 1.00 66.31 176 PRO A O 1
ATOM 1299 N N . PRO A 1 177 ? 7.269 22.244 -3.592 1.00 63.09 177 PRO A N 1
ATOM 1300 C CA . PRO A 1 177 ? 6.112 22.653 -4.389 1.00 63.09 177 PRO A CA 1
ATOM 1301 C C . PRO A 1 177 ? 6.449 22.893 -5.868 1.00 63.09 177 PRO A C 1
ATOM 1303 O O . PRO A 1 177 ? 5.659 22.571 -6.744 1.00 63.09 177 PRO A O 1
ATOM 1306 N N . SER A 1 178 ? 7.657 23.383 -6.160 1.00 64.62 178 SER A N 1
ATOM 1307 C CA . SER A 1 178 ? 8.155 23.608 -7.521 1.00 64.62 178 SER A CA 1
ATOM 1308 C C . SER A 1 178 ? 8.405 22.336 -8.345 1.00 64.62 178 SER A C 1
ATOM 1310 O O . SER A 1 178 ? 8.562 22.438 -9.560 1.00 64.62 178 SER A O 1
ATOM 1312 N N . ALA A 1 179 ? 8.460 21.156 -7.721 1.00 63.16 179 ALA A N 1
ATOM 1313 C CA . ALA A 1 179 ? 8.704 19.883 -8.398 1.00 63.16 179 ALA A CA 1
ATOM 1314 C C . ALA A 1 179 ? 7.426 19.180 -8.888 1.00 63.16 179 ALA A C 1
ATOM 1316 O O . ALA A 1 179 ? 7.528 18.225 -9.656 1.00 63.16 179 ALA A O 1
ATOM 1317 N N . ILE A 1 180 ? 6.240 19.661 -8.501 1.00 67.00 180 ILE A N 1
ATOM 1318 C CA . ILE A 1 180 ? 4.948 19.191 -9.016 1.00 67.00 180 ILE A CA 1
ATOM 1319 C C . ILE A 1 180 ? 4.360 20.319 -9.869 1.00 67.00 180 ILE A C 1
ATOM 1321 O O . ILE A 1 180 ? 3.739 21.252 -9.363 1.00 67.00 180 ILE A O 1
ATOM 1325 N N . ILE A 1 181 ? 4.594 20.275 -11.180 1.00 55.19 181 ILE A N 1
ATOM 1326 C CA . ILE A 1 181 ? 4.091 21.299 -12.105 1.00 55.19 181 ILE A CA 1
ATOM 1327 C C . ILE A 1 181 ? 2.678 20.905 -12.552 1.00 55.19 181 ILE A C 1
ATOM 1329 O O . ILE A 1 181 ? 2.486 19.828 -13.106 1.00 55.19 181 ILE A O 1
ATOM 1333 N N . GLY A 1 182 ? 1.691 21.775 -12.310 1.00 53.25 182 GLY A N 1
ATOM 1334 C CA . GLY A 1 182 ? 0.281 21.540 -12.662 1.00 53.25 182 GLY A CA 1
ATOM 1335 C C . GLY A 1 182 ? -0.725 22.101 -11.657 1.00 53.25 182 GLY A C 1
ATOM 1336 O O . GLY A 1 182 ? -1.878 22.314 -12.007 1.00 53.25 182 GLY A O 1
ATOM 1337 N N . GLY A 1 183 ? -0.284 22.434 -10.445 1.00 45.00 183 GLY A N 1
ATOM 1338 C CA . GLY A 1 183 ? -1.058 23.251 -9.517 1.00 45.00 183 GLY A CA 1
ATOM 1339 C C . GLY A 1 183 ? -0.332 23.388 -8.198 1.00 45.00 183 GLY A C 1
ATOM 1340 O O . GLY A 1 183 ? -0.236 22.447 -7.420 1.00 45.00 183 GLY A O 1
ATOM 1341 N N . VAL A 1 184 ? 0.233 24.568 -7.986 1.00 41.50 184 VAL A N 1
ATOM 1342 C CA . VAL A 1 184 ? 1.102 24.868 -6.858 1.00 41.50 184 VAL A CA 1
ATOM 1343 C C . VAL A 1 184 ? 0.416 25.812 -5.892 1.00 41.50 184 VAL A C 1
ATOM 1345 O O . VAL A 1 184 ? -0.104 26.858 -6.265 1.00 41.50 184 VAL A O 1
ATOM 1348 N N . SER A 1 185 ? 0.521 25.440 -4.624 1.00 45.75 185 SER A N 1
ATOM 1349 C CA . SER A 1 185 ? 0.724 26.392 -3.539 1.00 45.75 185 SER A CA 1
ATOM 1350 C C . SER A 1 185 ? 1.630 25.770 -2.466 1.00 45.75 185 SER A C 1
ATOM 1352 O O . SER A 1 185 ? 2.513 26.444 -1.952 1.00 45.75 185 SER A O 1
ATOM 1354 N N . THR A 1 186 ? 1.520 24.459 -2.193 1.00 53.28 186 THR A N 1
ATOM 1355 C CA . THR A 1 186 ? 2.132 23.881 -0.974 1.00 53.28 186 THR A CA 1
ATOM 1356 C C . THR A 1 186 ? 2.743 22.474 -1.095 1.00 53.28 186 THR A C 1
ATOM 1358 O O . THR A 1 186 ? 3.024 21.860 -0.074 1.00 53.28 186 THR A O 1
ATOM 1361 N N . GLY A 1 187 ? 3.015 21.946 -2.298 1.00 52.91 187 GLY A N 1
ATOM 1362 C CA . GLY A 1 187 ? 3.611 20.598 -2.434 1.00 52.91 187 GLY A CA 1
ATOM 1363 C C . GLY A 1 187 ? 2.600 19.461 -2.254 1.00 52.91 187 GLY A C 1
ATOM 1364 O O . GLY A 1 187 ? 2.951 18.357 -1.856 1.00 52.91 187 GLY A O 1
ATOM 1365 N N . ILE A 1 188 ? 1.334 19.750 -2.556 1.00 55.69 188 ILE A N 1
ATOM 1366 C CA . ILE A 1 188 ? 0.213 18.812 -2.530 1.00 55.69 188 ILE A CA 1
ATOM 1367 C C . ILE A 1 188 ? -0.125 18.446 -3.978 1.00 55.69 188 ILE A C 1
ATOM 1369 O O . ILE A 1 188 ? -0.165 19.320 -4.845 1.00 55.69 188 ILE A O 1
ATOM 1373 N N . PHE A 1 189 ? -0.394 17.169 -4.247 1.00 63.94 189 PHE A N 1
ATOM 1374 C CA . PHE A 1 189 ? -1.027 16.756 -5.498 1.00 63.94 189 PHE A CA 1
ATOM 1375 C C . PHE A 1 189 ? -2.431 17.379 -5.553 1.00 63.94 189 PHE A C 1
ATOM 1377 O O . PHE A 1 189 ? -3.297 17.031 -4.760 1.00 63.94 189 PHE A O 1
ATOM 1384 N N . ILE A 1 190 ? -2.643 18.345 -6.449 1.00 57.97 190 ILE A N 1
ATOM 1385 C CA . ILE A 1 190 ? -3.925 19.070 -6.582 1.00 57.97 190 ILE A CA 1
ATOM 1386 C C . ILE A 1 190 ? -5.076 18.226 -7.140 1.00 57.97 190 ILE A C 1
ATOM 1388 O O . ILE A 1 190 ? -6.229 18.629 -7.042 1.00 57.97 190 ILE A O 1
ATOM 1392 N N . ASN A 1 191 ? -4.749 17.075 -7.723 1.00 67.06 191 ASN A N 1
ATOM 1393 C CA . ASN A 1 191 ? -5.688 16.094 -8.248 1.00 67.06 191 ASN A CA 1
ATOM 1394 C C . ASN A 1 191 ? -5.508 14.769 -7.494 1.00 67.06 191 ASN A C 1
ATOM 1396 O O . ASN A 1 191 ? -4.684 14.656 -6.584 1.00 67.06 191 ASN A O 1
ATOM 1400 N N . ASP A 1 192 ? -6.244 13.747 -7.913 1.00 71.25 192 ASP A N 1
ATOM 1401 C CA . ASP A 1 192 ? -6.220 12.443 -7.266 1.00 71.25 192 ASP A CA 1
ATOM 1402 C C . ASP A 1 192 ? -4.852 11.753 -7.376 1.00 71.25 192 ASP A C 1
ATOM 1404 O O . ASP A 1 192 ? -4.297 11.569 -8.463 1.00 71.25 192 ASP A O 1
ATOM 1408 N N . ILE A 1 193 ? -4.344 11.278 -6.238 1.00 80.06 193 ILE A N 1
ATOM 1409 C CA . ILE A 1 193 ? -3.287 10.266 -6.199 1.00 80.06 193 ILE A CA 1
ATOM 1410 C C . ILE A 1 193 ? -3.974 8.902 -6.250 1.00 80.06 193 ILE A C 1
ATOM 1412 O O . ILE A 1 193 ? -4.553 8.449 -5.265 1.00 80.06 193 ILE A O 1
ATOM 1416 N N . SER A 1 194 ? -3.900 8.227 -7.395 1.00 80.12 194 SER A N 1
ATOM 1417 C CA . SER A 1 194 ? -4.439 6.872 -7.549 1.00 80.12 194 SER A CA 1
ATOM 1418 C C . SER A 1 194 ? -3.329 5.828 -7.427 1.00 80.12 194 SER A C 1
ATOM 1420 O O . SER A 1 194 ? -2.530 5.648 -8.343 1.00 80.12 194 SER A O 1
ATOM 1422 N N . ALA A 1 195 ? -3.292 5.101 -6.308 1.00 81.75 195 ALA A N 1
ATOM 1423 C CA . ALA A 1 195 ? -2.421 3.940 -6.123 1.00 81.75 195 ALA A CA 1
ATOM 1424 C C . ALA A 1 195 ? -3.244 2.648 -6.241 1.00 81.75 195 ALA A C 1
ATOM 1426 O O . ALA A 1 195 ? -4.082 2.357 -5.395 1.00 81.75 195 ALA A O 1
ATOM 1427 N N . SER A 1 196 ? -2.984 1.832 -7.265 1.00 77.75 196 SER A N 1
ATOM 1428 C CA . SER A 1 196 ? -3.787 0.629 -7.561 1.00 77.75 196 SER A CA 1
ATOM 1429 C C . SER A 1 196 ? -3.626 -0.526 -6.564 1.00 77.75 196 SER A C 1
ATOM 1431 O O . SER A 1 196 ? -4.359 -1.510 -6.642 1.00 77.75 196 SER A O 1
ATOM 1433 N N . LYS A 1 197 ? -2.657 -0.448 -5.641 1.00 84.69 197 LYS A N 1
ATOM 1434 C CA . LYS A 1 197 ? -2.403 -1.496 -4.639 1.00 84.69 197 LYS A CA 1
ATOM 1435 C C . LYS A 1 197 ? -2.231 -0.940 -3.234 1.00 84.69 197 LYS A C 1
ATOM 1437 O O . LYS A 1 197 ? -2.996 -1.290 -2.345 1.00 84.69 197 LYS A O 1
ATOM 1442 N N . ARG A 1 198 ? -1.175 -0.157 -3.008 1.00 82.75 198 ARG A N 1
ATOM 1443 C CA . ARG A 1 198 ? -0.806 0.358 -1.684 1.00 82.75 198 ARG A CA 1
ATOM 1444 C C . ARG A 1 198 ? -0.179 1.736 -1.822 1.00 82.75 198 ARG A C 1
ATOM 1446 O O . ARG A 1 198 ? 0.628 1.949 -2.723 1.00 82.75 198 ARG A O 1
ATOM 1453 N N . MET A 1 199 ? -0.520 2.618 -0.895 1.00 87.06 199 MET A N 1
ATOM 1454 C CA . MET A 1 199 ? 0.186 3.865 -0.629 1.00 87.06 199 MET A CA 1
ATOM 1455 C C . MET A 1 199 ? 0.884 3.698 0.723 1.00 87.06 199 MET A C 1
ATOM 1457 O O . MET A 1 199 ? 0.230 3.353 1.703 1.00 87.06 199 MET A O 1
ATOM 1461 N N . PHE A 1 200 ? 2.202 3.888 0.764 1.00 81.38 200 PHE A N 1
ATOM 1462 C CA . PHE A 1 200 ? 2.983 3.886 2.002 1.00 81.38 200 PHE A CA 1
ATOM 1463 C C . PHE A 1 200 ? 3.410 5.320 2.310 1.00 81.38 200 PHE A C 1
ATOM 1465 O O . PHE A 1 200 ? 3.892 6.016 1.418 1.00 81.38 200 PHE A O 1
ATOM 1472 N N . VAL A 1 201 ? 3.231 5.749 3.557 1.00 83.38 201 VAL A N 1
ATOM 1473 C CA . VAL A 1 201 ? 3.645 7.064 4.057 1.00 83.38 201 VAL A CA 1
ATOM 1474 C C . VAL A 1 201 ? 4.470 6.812 5.314 1.00 83.38 201 VAL A C 1
ATOM 1476 O O . VAL A 1 201 ? 4.001 6.122 6.212 1.00 83.38 201 VAL A O 1
ATOM 1479 N N . ASP A 1 202 ? 5.711 7.299 5.332 1.00 73.94 202 ASP A N 1
ATOM 1480 C CA . ASP A 1 202 ? 6.648 7.106 6.453 1.00 73.94 202 ASP A CA 1
ATOM 1481 C C . ASP A 1 202 ? 6.365 8.073 7.619 1.00 73.94 202 ASP A C 1
ATOM 1483 O O . ASP A 1 202 ? 6.640 7.771 8.775 1.00 73.94 202 ASP A O 1
ATOM 1487 N N . GLY A 1 203 ? 5.771 9.229 7.308 1.00 80.94 203 GLY A N 1
ATOM 1488 C CA . GLY A 1 203 ? 5.303 10.217 8.279 1.00 80.94 203 GLY A CA 1
ATOM 1489 C C . GLY A 1 203 ? 3.778 10.262 8.411 1.00 80.94 203 GLY A C 1
ATOM 1490 O O . GLY A 1 203 ? 3.072 9.287 8.155 1.00 80.94 203 GLY A O 1
ATOM 1491 N N . ASP A 1 204 ? 3.267 11.434 8.778 1.00 81.06 204 ASP A N 1
ATOM 1492 C CA . ASP A 1 204 ? 1.842 11.640 9.029 1.00 81.06 204 ASP A CA 1
ATOM 1493 C C . ASP A 1 204 ? 1.015 11.761 7.740 1.00 81.06 204 ASP A C 1
ATOM 1495 O O . ASP A 1 204 ? 1.412 12.401 6.762 1.00 81.06 204 ASP A O 1
ATOM 1499 N N . VAL A 1 205 ? -0.203 11.215 7.771 1.00 86.12 205 VAL A N 1
ATOM 1500 C CA . VAL A 1 205 ? -1.235 11.463 6.756 1.00 86.12 205 VAL A CA 1
ATOM 1501 C C . VAL A 1 205 ? -2.213 12.503 7.298 1.00 86.12 205 VAL A C 1
ATOM 1503 O O . VAL A 1 205 ? -3.003 12.210 8.190 1.00 86.12 205 VAL A O 1
ATOM 1506 N N . SER A 1 206 ? -2.184 13.714 6.740 1.00 84.06 206 SER A N 1
ATOM 1507 C CA . SER A 1 206 ? -3.164 14.769 7.031 1.00 84.06 206 SER A CA 1
ATOM 1508 C C . SER A 1 206 ? -4.171 14.894 5.888 1.00 84.06 206 SER A C 1
ATOM 1510 O O . SER A 1 206 ? -3.790 15.135 4.744 1.00 84.06 206 SER A O 1
ATOM 1512 N N . LEU A 1 207 ? -5.462 14.750 6.192 1.00 83.81 207 LEU A N 1
ATOM 1513 C CA . LEU A 1 207 ? -6.562 14.908 5.236 1.00 83.81 207 LEU A CA 1
ATOM 1514 C C . LEU A 1 207 ? -7.378 16.147 5.615 1.00 83.81 207 LEU A C 1
ATOM 1516 O O . LEU A 1 207 ? -7.885 16.234 6.726 1.00 83.81 207 LEU A O 1
ATOM 1520 N N . ASN A 1 208 ? -7.552 17.089 4.687 1.00 79.56 208 ASN A N 1
ATOM 1521 C CA . ASN A 1 208 ? -8.304 18.326 4.953 1.00 79.56 208 ASN A CA 1
ATOM 1522 C C . ASN A 1 208 ? -9.827 18.124 5.039 1.00 79.56 208 ASN A C 1
ATOM 1524 O O . ASN A 1 208 ? -10.538 19.007 5.510 1.00 79.56 208 ASN A O 1
ATOM 1528 N N . SER A 1 209 ? -10.346 17.007 4.523 1.00 88.94 209 SER A N 1
ATOM 1529 C CA . SER A 1 209 ? -11.786 16.755 4.428 1.00 88.94 209 SER A CA 1
ATOM 1530 C C . SER A 1 209 ? -12.139 15.371 4.975 1.00 88.94 209 SER A C 1
ATOM 1532 O O . SER A 1 209 ? -12.017 15.140 6.173 1.00 88.94 209 SER A O 1
ATOM 1534 N N . LYS A 1 210 ? -12.597 14.443 4.132 1.00 87.81 210 LYS A N 1
ATOM 1535 C CA . LYS A 1 210 ? -13.089 13.129 4.557 1.00 87.81 210 LYS A CA 1
ATOM 1536 C C . LYS A 1 210 ? -12.102 12.019 4.210 1.00 87.81 210 LYS A C 1
ATOM 1538 O O . LYS A 1 210 ? -11.484 12.044 3.150 1.00 87.81 210 LYS A O 1
ATOM 1543 N N . LEU A 1 211 ? -12.041 11.010 5.074 1.00 91.00 211 LEU A N 1
ATOM 1544 C CA . LEU A 1 211 ? -11.483 9.696 4.767 1.00 91.00 211 LEU A CA 1
ATOM 1545 C C . LEU A 1 211 ? -12.639 8.740 4.444 1.00 91.00 211 LEU A C 1
ATOM 1547 O O . LEU A 1 211 ? -13.530 8.562 5.272 1.00 91.00 211 LEU A O 1
ATOM 1551 N N . PHE A 1 212 ? -12.625 8.126 3.259 1.00 89.25 212 PHE A N 1
ATOM 1552 C CA . PHE A 1 212 ? -13.558 7.060 2.886 1.00 89.25 212 PHE A CA 1
ATOM 1553 C C . PHE A 1 212 ? -12.789 5.757 2.674 1.00 89.25 212 PHE A C 1
ATOM 1555 O O . PHE A 1 212 ? -11.863 5.709 1.866 1.00 89.25 212 PHE A O 1
ATOM 1562 N N . VAL A 1 213 ? -13.179 4.700 3.385 1.00 91.44 213 VAL A N 1
ATOM 1563 C CA . VAL A 1 213 ? -12.575 3.367 3.278 1.00 91.44 213 VAL A CA 1
ATOM 1564 C C . VAL A 1 213 ? -13.705 2.357 3.128 1.00 91.44 213 VAL A C 1
ATOM 1566 O O . VAL A 1 213 ? -14.595 2.297 3.967 1.00 91.44 213 VAL A O 1
ATOM 1569 N N . ALA A 1 214 ? -13.694 1.594 2.033 1.00 91.50 214 ALA A N 1
ATOM 1570 C CA . ALA A 1 214 ? -14.733 0.600 1.748 1.00 91.50 214 ALA A CA 1
ATOM 1571 C C . ALA A 1 214 ? -14.595 -0.684 2.590 1.00 91.50 214 ALA A C 1
ATOM 1573 O O . ALA A 1 214 ? -15.555 -1.436 2.719 1.00 91.50 214 ALA A O 1
ATOM 1574 N N . GLY A 1 215 ? -13.397 -0.945 3.116 1.00 91.56 215 GLY A N 1
ATOM 1575 C CA . GLY A 1 215 ? -13.095 -2.071 3.997 1.00 91.56 215 GLY A CA 1
ATOM 1576 C C . GLY A 1 215 ? -12.707 -1.611 5.400 1.00 91.56 215 GLY A C 1
ATOM 1577 O O . GLY A 1 215 ? -13.201 -0.602 5.898 1.00 91.56 215 GLY A O 1
ATOM 1578 N N . ASP A 1 216 ? -11.785 -2.342 6.019 1.00 91.81 216 ASP A N 1
ATOM 1579 C CA . ASP A 1 216 ? -11.381 -2.095 7.400 1.00 91.81 216 ASP A CA 1
ATOM 1580 C C . ASP A 1 216 ? -10.351 -0.965 7.529 1.00 91.81 216 ASP A C 1
ATOM 1582 O O . ASP A 1 216 ? -9.437 -0.818 6.714 1.00 91.81 216 ASP A O 1
ATOM 1586 N N . VAL A 1 217 ? -10.460 -0.211 8.625 1.00 93.19 217 VAL A N 1
ATOM 1587 C CA . VAL A 1 217 ? -9.433 0.724 9.096 1.00 93.19 217 VAL A CA 1
ATOM 1588 C C . VAL A 1 217 ? -8.820 0.151 10.370 1.00 93.19 217 VAL A C 1
ATOM 1590 O O . VAL A 1 217 ? -9.505 0.010 11.380 1.00 93.19 217 VAL A O 1
ATOM 1593 N N . SER A 1 218 ? -7.526 -0.170 10.334 1.00 91.69 218 SER A N 1
ATOM 1594 C CA . SER A 1 218 ? -6.772 -0.615 11.511 1.00 91.69 218 SER A CA 1
ATOM 1595 C C . SER A 1 218 ? -5.882 0.514 12.015 1.00 91.69 218 SER A C 1
ATOM 1597 O O . SER A 1 218 ? -5.000 0.974 11.293 1.00 91.69 218 SER A O 1
ATOM 1599 N N . LEU A 1 219 ? -6.087 0.937 13.262 1.00 91.12 219 LEU A N 1
ATOM 1600 C CA . LEU A 1 219 ? -5.296 1.970 13.931 1.00 91.12 219 LEU A CA 1
ATOM 1601 C C . LEU A 1 219 ? -4.616 1.330 15.143 1.00 91.12 219 LEU A C 1
ATOM 1603 O O . LEU A 1 219 ? -5.284 0.894 16.073 1.00 91.12 219 LEU A O 1
ATOM 1607 N N . ASN A 1 220 ? -3.285 1.245 15.120 1.00 88.25 220 ASN A N 1
ATOM 1608 C CA . ASN A 1 220 ? -2.503 0.630 16.204 1.00 88.25 220 ASN A CA 1
ATOM 1609 C C . ASN A 1 220 ? -2.232 1.593 17.376 1.00 88.25 220 ASN A C 1
ATOM 1611 O O . ASN A 1 220 ? -1.658 1.188 18.383 1.00 88.25 220 ASN A O 1
ATOM 1615 N N . GLY A 1 221 ? -2.596 2.869 17.222 1.00 87.50 221 GLY A N 1
ATOM 1616 C CA . GLY A 1 221 ? -2.452 3.915 18.233 1.00 87.50 221 GLY A CA 1
ATOM 1617 C C . GLY A 1 221 ? -3.797 4.440 18.738 1.00 87.50 221 GLY A C 1
ATOM 1618 O O . GLY A 1 221 ? -4.852 3.861 18.483 1.00 87.50 221 GLY A O 1
ATOM 1619 N N . SER A 1 222 ? -3.755 5.565 19.450 1.00 86.50 222 SER A N 1
ATOM 1620 C CA . SER A 1 222 ? -4.949 6.241 19.965 1.00 86.50 222 SER A CA 1
ATOM 1621 C C . SER A 1 222 ? -5.783 6.869 18.846 1.00 86.50 222 SER A C 1
ATOM 1623 O O . SER A 1 222 ? -5.241 7.468 17.918 1.00 86.50 222 SER A O 1
ATOM 1625 N N . VAL A 1 223 ? -7.109 6.797 18.978 1.00 90.38 223 VAL A N 1
ATOM 1626 C CA . VAL A 1 223 ? -8.064 7.467 18.085 1.00 90.38 223 VAL A CA 1
ATOM 1627 C C . VAL A 1 223 ? -8.682 8.647 18.828 1.00 90.38 223 VAL A C 1
ATOM 1629 O O . VAL A 1 223 ? -9.341 8.455 19.847 1.00 90.38 223 VAL A O 1
ATOM 1632 N N . ALA A 1 224 ? -8.472 9.862 18.321 1.00 89.62 224 ALA A N 1
ATOM 1633 C CA . ALA A 1 224 ? -9.094 11.080 18.834 1.00 89.62 224 ALA A CA 1
ATOM 1634 C C . ALA A 1 224 ? -10.116 11.603 17.818 1.00 89.62 224 ALA A C 1
ATOM 1636 O O . ALA A 1 224 ? -9.780 11.809 16.653 1.00 89.62 224 ALA A O 1
ATOM 1637 N N . ILE A 1 225 ? -11.356 11.821 18.259 1.00 90.00 225 ILE A N 1
ATOM 1638 C CA . ILE A 1 225 ? -12.458 12.321 17.428 1.00 90.00 225 ILE A CA 1
ATOM 1639 C C . ILE A 1 225 ? -13.003 13.585 18.088 1.00 90.00 225 ILE A C 1
ATOM 1641 O O . ILE A 1 225 ? -13.364 13.559 19.258 1.00 90.00 225 ILE A O 1
ATOM 1645 N N . GLY A 1 226 ? -13.007 14.698 17.351 1.00 87.25 226 GLY A N 1
ATOM 1646 C CA . GLY A 1 226 ? -13.375 16.009 17.902 1.00 87.25 226 GLY A CA 1
ATOM 1647 C C . GLY A 1 226 ? -14.880 16.240 18.065 1.00 87.25 226 GLY A C 1
ATOM 1648 O O . GLY A 1 226 ? -15.270 17.061 18.884 1.00 87.25 226 GLY A O 1
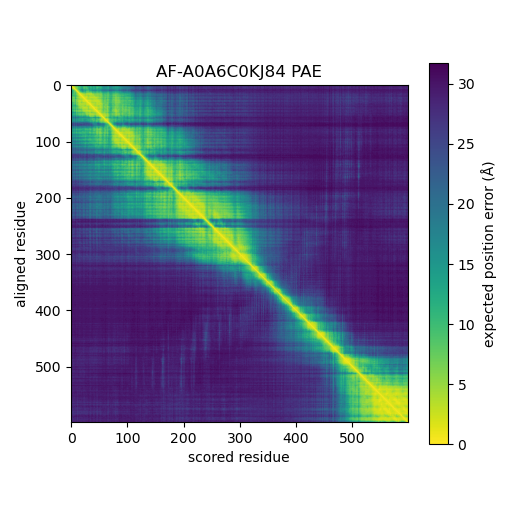ATOM 1649 N N . ASN A 1 227 ? -15.703 15.523 17.294 1.00 89.62 227 ASN A N 1
ATOM 1650 C CA . ASN A 1 227 ? -17.165 15.589 17.344 1.00 89.62 227 ASN A CA 1
ATOM 1651 C C . ASN A 1 227 ? -17.715 14.203 17.727 1.00 89.62 227 ASN A C 1
ATOM 1653 O O . ASN A 1 227 ? -17.293 13.622 18.723 1.00 89.62 227 ASN A O 1
ATOM 1657 N N . ASP A 1 228 ? -18.605 13.638 16.912 1.00 88.56 228 ASP A N 1
ATOM 1658 C CA . ASP A 1 228 ? -19.302 12.396 17.228 1.00 88.56 228 ASP A CA 1
ATOM 1659 C C . ASP A 1 228 ? -18.626 11.157 16.634 1.00 88.56 228 ASP A C 1
ATOM 1661 O O . ASP A 1 228 ? -18.157 11.149 15.492 1.00 88.56 228 ASP A O 1
ATOM 1665 N N . ILE A 1 229 ? -18.665 10.064 17.396 1.00 90.38 229 ILE A N 1
ATOM 1666 C CA . ILE A 1 229 ? -18.429 8.709 16.896 1.00 90.38 229 ILE A CA 1
ATOM 1667 C C . ILE A 1 229 ? -19.796 8.055 16.691 1.00 90.38 229 ILE A C 1
ATOM 1669 O O . ILE A 1 229 ? -20.521 7.815 17.652 1.00 90.38 229 ILE A O 1
ATOM 1673 N N . THR A 1 230 ? -20.138 7.725 15.445 1.00 90.25 230 THR A N 1
ATOM 1674 C CA . THR A 1 230 ? -21.316 6.901 15.129 1.00 90.25 230 THR A CA 1
ATOM 1675 C C . THR A 1 230 ? -20.869 5.484 14.794 1.00 90.25 230 THR A C 1
ATOM 1677 O O . THR A 1 230 ? -20.110 5.278 13.849 1.00 90.25 230 THR A O 1
ATOM 1680 N N . ILE A 1 231 ? -21.356 4.499 15.548 1.00 89.94 231 ILE A N 1
ATOM 1681 C CA . ILE A 1 231 ? -21.080 3.077 15.316 1.00 89.94 231 ILE A CA 1
ATOM 1682 C C . ILE A 1 231 ? -22.400 2.414 14.948 1.00 89.94 231 ILE A C 1
ATOM 1684 O O . ILE A 1 231 ? -23.277 2.263 15.788 1.00 89.94 231 ILE A O 1
ATOM 1688 N N . VAL A 1 232 ? -22.541 2.021 13.683 1.00 90.50 232 VAL A N 1
ATOM 1689 C CA . VAL A 1 232 ? -23.742 1.316 13.196 1.00 90.50 232 VAL A CA 1
ATOM 1690 C C . VAL A 1 232 ? -23.758 -0.149 13.664 1.00 90.50 232 VAL A C 1
ATOM 1692 O O . VAL A 1 232 ? -24.812 -0.766 13.763 1.00 90.50 232 VAL A O 1
ATOM 1695 N N . GLY A 1 233 ? -22.579 -0.715 13.942 1.00 89.31 233 GLY A N 1
ATOM 1696 C CA . GLY A 1 233 ? -22.403 -2.080 14.440 1.00 89.31 233 GLY A CA 1
ATOM 1697 C C . GLY A 1 233 ? -22.148 -2.159 15.949 1.00 89.31 233 GLY A C 1
ATOM 1698 O O . GLY A 1 233 ? -22.635 -1.358 16.738 1.00 89.31 233 GLY A O 1
ATOM 1699 N N . ARG A 1 234 ? -21.343 -3.145 16.362 1.00 85.19 234 ARG A N 1
ATOM 1700 C CA . ARG A 1 234 ? -20.958 -3.348 17.769 1.00 85.19 234 ARG A CA 1
ATOM 1701 C C . ARG A 1 234 ? -19.661 -2.618 18.108 1.00 85.19 234 ARG A C 1
ATOM 1703 O O . ARG A 1 234 ? -18.678 -2.752 17.383 1.00 85.19 234 ARG A O 1
ATOM 1710 N N . LEU A 1 235 ? -19.618 -1.968 19.269 1.00 87.12 235 LEU A N 1
ATOM 1711 C CA . LEU A 1 235 ? -18.381 -1.493 19.892 1.00 87.12 235 LEU A CA 1
ATOM 1712 C C . LEU A 1 235 ? -17.809 -2.590 20.805 1.00 87.12 235 LEU A C 1
ATOM 1714 O O . LEU A 1 235 ? -18.396 -2.908 21.834 1.00 87.12 235 LEU A O 1
ATOM 1718 N N . ASN A 1 236 ? -16.664 -3.174 20.440 1.00 83.00 236 ASN A N 1
ATOM 1719 C CA . ASN A 1 236 ? -15.938 -4.124 21.291 1.00 83.00 236 ASN A CA 1
ATOM 1720 C C . ASN A 1 236 ? -14.658 -3.462 21.819 1.00 83.00 236 ASN A C 1
ATOM 1722 O O . ASN A 1 236 ? -13.762 -3.164 21.034 1.00 83.00 236 ASN A O 1
ATOM 1726 N N . VAL A 1 237 ? -14.543 -3.279 23.134 1.00 81.50 237 VAL A N 1
ATOM 1727 C CA . VAL A 1 237 ? -13.364 -2.675 23.779 1.00 81.50 237 VAL A CA 1
ATOM 1728 C C . VAL A 1 237 ? -12.608 -3.755 24.552 1.00 81.50 237 VAL A C 1
ATOM 1730 O O . VAL A 1 237 ? -13.177 -4.408 25.424 1.00 81.50 237 VAL A O 1
ATOM 1733 N N . LYS A 1 238 ? -11.330 -3.974 24.216 1.00 71.12 238 LYS A N 1
ATOM 1734 C CA . LYS A 1 238 ? -10.484 -5.030 24.795 1.00 71.12 238 LYS A CA 1
ATOM 1735 C C . LYS A 1 238 ? -9.192 -4.449 25.378 1.00 71.12 238 LYS A C 1
ATOM 1737 O O . LYS A 1 238 ? -8.150 -4.573 24.753 1.00 71.12 238 LYS A O 1
ATOM 1742 N N . ASN A 1 239 ? -9.243 -3.822 26.553 1.00 60.09 239 ASN A N 1
ATOM 1743 C CA . ASN A 1 239 ? -8.093 -3.758 27.466 1.00 60.09 239 ASN A CA 1
ATOM 1744 C C . ASN A 1 239 ? -8.528 -3.243 28.845 1.00 60.09 239 ASN A C 1
ATOM 1746 O O . ASN A 1 239 ? -9.189 -2.212 28.940 1.00 60.09 239 ASN A O 1
ATOM 1750 N N . TYR A 1 240 ? -8.157 -3.971 29.898 1.00 56.41 240 TYR A N 1
ATOM 1751 C CA . TYR A 1 240 ? -8.535 -3.716 31.287 1.00 56.41 240 TYR A CA 1
ATOM 1752 C C . TYR A 1 240 ? -7.295 -3.308 32.081 1.00 56.41 240 TYR A C 1
ATOM 1754 O O . TYR A 1 240 ? -6.594 -4.154 32.628 1.00 56.41 240 TYR A O 1
ATOM 1762 N N . THR A 1 241 ? -7.041 -2.008 32.194 1.00 54.59 241 THR A N 1
ATOM 1763 C CA . THR A 1 241 ? -6.153 -1.489 33.240 1.00 54.59 241 THR A CA 1
ATOM 1764 C C . THR A 1 241 ? -6.926 -0.464 34.053 1.00 54.59 241 THR A C 1
ATOM 1766 O O . THR A 1 241 ? -7.051 0.691 33.664 1.00 54.59 241 THR A O 1
ATOM 1769 N N . ASN A 1 242 ? -7.526 -0.956 35.140 1.00 53.75 242 ASN A N 1
ATOM 1770 C CA . ASN A 1 242 ? -7.976 -0.234 36.330 1.00 53.75 242 ASN A CA 1
ATOM 1771 C C . ASN A 1 242 ? -8.347 1.246 36.135 1.00 53.75 242 ASN A C 1
ATOM 1773 O O . ASN A 1 242 ? -7.574 2.094 36.558 1.00 53.75 242 ASN A O 1
ATOM 1777 N N . GLN A 1 243 ? -9.537 1.553 35.595 1.00 56.53 243 GLN A N 1
ATOM 1778 C CA . GLN A 1 243 ? -10.540 2.330 36.353 1.00 56.53 243 GLN A CA 1
ATOM 1779 C C . GLN A 1 243 ? -11.873 2.566 35.626 1.00 56.53 243 GLN A C 1
ATOM 1781 O O . GLN A 1 243 ? -12.854 2.636 36.339 1.00 56.53 243 GLN A O 1
ATOM 1786 N N . ASN A 1 244 ? -12.007 2.622 34.295 1.00 55.91 244 ASN A N 1
ATOM 1787 C CA . ASN A 1 244 ? -13.327 2.821 33.655 1.00 55.91 244 ASN A CA 1
ATOM 1788 C C . ASN A 1 244 ? -13.325 2.341 32.190 1.00 55.91 244 ASN A C 1
ATOM 1790 O O . ASN A 1 244 ? -12.442 2.727 31.432 1.00 55.91 244 ASN A O 1
ATOM 1794 N N . ILE A 1 245 ? -14.312 1.527 31.782 1.00 61.66 245 ILE A N 1
ATOM 1795 C CA . ILE A 1 245 ? -14.472 1.035 30.387 1.00 61.66 245 ILE A CA 1
ATOM 1796 C C . ILE A 1 245 ? -14.976 2.162 29.469 1.00 61.66 245 ILE A C 1
ATOM 1798 O O . ILE A 1 245 ? -14.627 2.227 28.295 1.00 61.66 245 ILE A O 1
ATOM 1802 N N . ILE A 1 246 ? -15.762 3.076 30.040 1.00 64.31 246 ILE A N 1
ATOM 1803 C CA . ILE A 1 246 ? -16.192 4.341 29.453 1.00 64.31 246 ILE A CA 1
ATOM 1804 C C . ILE A 1 246 ? -16.116 5.364 30.591 1.00 64.31 246 ILE A C 1
ATOM 1806 O O . ILE A 1 246 ? -16.972 5.369 31.473 1.00 64.31 246 ILE A O 1
ATOM 1810 N N . ASN A 1 247 ? -15.069 6.192 30.627 1.00 54.88 247 ASN A N 1
ATOM 1811 C CA . ASN A 1 247 ? -15.031 7.334 31.541 1.00 54.88 247 ASN A CA 1
ATOM 1812 C C . ASN A 1 247 ? -15.718 8.522 30.868 1.00 54.88 247 ASN A C 1
ATOM 1814 O O . ASN A 1 247 ? -15.065 9.370 30.261 1.00 54.88 247 ASN A O 1
ATOM 1818 N N . THR A 1 248 ? -17.043 8.565 30.939 1.00 57.09 248 THR A N 1
ATOM 1819 C CA . THR A 1 248 ? -17.804 9.742 30.518 1.00 57.09 248 THR A CA 1
ATOM 1820 C C . THR A 1 248 ? -17.654 10.816 31.598 1.00 57.09 248 THR A C 1
ATOM 1822 O O . THR A 1 248 ? -18.518 10.982 32.455 1.00 57.09 248 THR A O 1
ATOM 1825 N N . THR A 1 249 ? -16.535 11.546 31.606 1.00 50.28 249 THR A N 1
ATOM 1826 C CA . THR A 1 249 ? -16.418 12.784 32.393 1.00 50.28 249 THR A CA 1
ATOM 1827 C C . THR A 1 249 ? -17.189 13.875 31.671 1.00 50.28 249 THR A C 1
ATOM 1829 O O . THR A 1 249 ? -16.638 14.623 30.866 1.00 50.28 249 THR A O 1
ATOM 1832 N N . THR A 1 250 ? -18.490 13.934 31.913 1.00 50.94 250 THR A N 1
ATOM 1833 C CA . THR A 1 250 ? -19.353 14.963 31.341 1.00 50.94 250 THR A CA 1
ATOM 1834 C C . THR A 1 250 ? -19.736 15.965 32.397 1.00 50.94 250 THR A C 1
ATOM 1836 O O . THR A 1 250 ? -20.222 15.600 33.464 1.00 50.94 250 THR A O 1
ATOM 1839 N N . THR A 1 251 ? -19.624 17.239 32.056 1.00 50.66 251 THR A N 1
ATOM 1840 C CA . THR A 1 251 ? -20.281 18.293 32.817 1.00 50.66 251 THR A CA 1
ATOM 1841 C C . THR A 1 251 ? -21.805 18.251 32.660 1.00 50.66 251 THR A C 1
ATOM 1843 O O . THR A 1 251 ? -22.453 18.862 33.494 1.00 50.66 251 THR A O 1
ATOM 1846 N N . ASN A 1 252 ? -22.381 17.551 31.653 1.00 49.94 252 ASN A N 1
ATOM 1847 C CA . ASN A 1 252 ? -23.819 17.647 31.324 1.00 49.94 252 ASN A CA 1
ATOM 1848 C C . ASN A 1 252 ? -24.497 16.514 30.485 1.00 49.94 252 ASN A C 1
ATOM 1850 O O . ASN A 1 252 ? -25.564 16.785 29.941 1.00 49.94 252 ASN A O 1
ATOM 1854 N N . TYR A 1 253 ? -23.992 15.272 30.345 1.00 57.12 253 TYR A N 1
ATOM 1855 C CA . TYR A 1 253 ? -24.699 14.262 29.512 1.00 57.12 253 TYR A CA 1
ATOM 1856 C C . TYR A 1 253 ? -24.924 12.883 30.145 1.00 57.12 253 TYR A C 1
ATOM 1858 O O . TYR A 1 253 ? -24.100 12.349 30.880 1.00 57.12 253 TYR A O 1
ATOM 1866 N N . GLN A 1 254 ? -26.103 12.337 29.830 1.00 67.62 254 GLN A N 1
ATOM 1867 C CA . GLN A 1 254 ? -26.663 11.067 30.287 1.00 67.62 254 GLN A CA 1
ATOM 1868 C C . GLN A 1 254 ? -26.133 9.897 29.441 1.00 67.62 254 GLN A C 1
ATOM 1870 O O . GLN A 1 254 ? -26.045 10.006 28.220 1.00 67.62 254 GLN A O 1
ATOM 1875 N N . LEU A 1 255 ? -25.853 8.748 30.065 1.00 78.00 255 LEU A N 1
ATOM 1876 C CA . LEU A 1 255 ? -25.776 7.471 29.351 1.00 78.00 255 LEU A CA 1
ATOM 1877 C C . LEU A 1 255 ? -27.208 6.984 29.104 1.00 78.00 255 LEU A C 1
ATOM 1879 O O . LEU A 1 255 ? -27.888 6.581 30.046 1.00 78.00 255 LEU A O 1
ATOM 1883 N N . ILE A 1 256 ? -27.663 7.030 27.852 1.00 77.25 256 ILE A N 1
ATOM 1884 C CA . ILE A 1 256 ? -28.977 6.515 27.456 1.00 77.25 256 ILE A CA 1
ATOM 1885 C C . ILE A 1 256 ? -28.778 5.148 26.804 1.00 77.25 256 ILE A C 1
ATOM 1887 O O . ILE A 1 256 ? -28.129 5.038 25.766 1.00 77.25 256 ILE A O 1
ATOM 1891 N N . VAL A 1 257 ? -29.352 4.113 27.413 1.00 82.12 257 VAL A N 1
ATOM 1892 C CA . VAL A 1 257 ? -29.453 2.769 26.836 1.00 82.12 257 VAL A CA 1
ATOM 1893 C C . VAL A 1 257 ? -30.920 2.557 26.483 1.00 82.12 257 VAL A C 1
ATOM 1895 O O . VAL A 1 257 ? -31.770 2.594 27.366 1.00 82.12 257 VAL A O 1
ATOM 1898 N N . SER A 1 258 ? -31.226 2.427 25.192 1.00 82.31 258 SER A N 1
ATOM 1899 C CA . SER A 1 258 ? -32.608 2.315 24.697 1.00 82.31 258 SER A CA 1
ATOM 1900 C C . SER A 1 258 ? -33.204 0.917 24.848 1.00 82.31 258 SER A C 1
ATOM 1902 O O . SER A 1 258 ? -34.421 0.768 24.822 1.00 82.31 258 SER A O 1
ATOM 1904 N N . GLU A 1 259 ? -32.346 -0.090 24.967 1.00 85.12 259 GLU A N 1
ATOM 1905 C CA . GLU A 1 259 ? -32.714 -1.491 25.149 1.00 85.12 259 GLU A CA 1
ATOM 1906 C C . GLU A 1 259 ? -32.159 -1.970 26.498 1.00 85.12 259 GLU A C 1
ATOM 1908 O O . GLU A 1 259 ? -32.354 -1.315 27.523 1.00 85.12 259 GLU A O 1
ATOM 1913 N N . ASP A 1 260 ? -31.420 -3.076 26.509 1.00 83.94 260 ASP A N 1
ATOM 1914 C CA . ASP A 1 260 ? -30.947 -3.700 27.733 1.00 83.94 260 ASP A CA 1
ATOM 1915 C C . ASP A 1 260 ? -29.519 -3.275 28.090 1.00 83.94 260 ASP A C 1
ATOM 1917 O O . ASP A 1 260 ? -28.585 -3.360 27.288 1.00 83.94 260 ASP A O 1
ATOM 1921 N N . LEU A 1 261 ? -29.326 -2.888 29.352 1.00 87.31 261 LEU A N 1
ATOM 1922 C CA . LEU A 1 261 ? -28.007 -2.773 29.966 1.00 87.31 261 LEU A CA 1
ATOM 1923 C C . LEU A 1 261 ? -27.725 -4.035 30.788 1.00 87.31 261 LEU A C 1
ATOM 1925 O O . LEU A 1 261 ? -28.272 -4.209 31.875 1.00 87.31 261 LEU A O 1
ATOM 1929 N N . SER A 1 262 ? -26.833 -4.896 30.295 1.00 85.75 262 SER A N 1
ATOM 1930 C CA . SER A 1 262 ? -26.331 -6.049 31.051 1.00 85.75 262 SER A CA 1
ATOM 1931 C C . SER A 1 262 ? -24.939 -5.765 31.614 1.00 85.75 262 SER A C 1
ATOM 1933 O O . SER A 1 262 ? -24.025 -5.382 30.882 1.00 85.75 262 SER A O 1
ATOM 1935 N N . LEU A 1 263 ? -24.770 -5.950 32.924 1.00 83.69 263 LEU A N 1
ATOM 1936 C CA . LEU A 1 263 ? -23.512 -5.741 33.641 1.00 83.69 263 LEU A CA 1
ATOM 1937 C C . LEU A 1 263 ? -23.100 -7.051 34.319 1.00 83.69 263 LEU A C 1
ATOM 1939 O O . LEU A 1 263 ? -23.822 -7.568 35.163 1.00 83.69 263 LEU A O 1
ATOM 1943 N N . ASN A 1 264 ? -21.902 -7.558 34.018 1.00 78.88 264 ASN A N 1
ATOM 1944 C CA . ASN A 1 264 ? -21.337 -8.726 34.717 1.00 78.88 264 ASN A CA 1
ATOM 1945 C C . ASN A 1 264 ? -20.836 -8.397 36.138 1.00 78.88 264 ASN A C 1
ATOM 1947 O O . ASN A 1 264 ? -20.399 -9.286 36.865 1.00 78.88 264 ASN A O 1
ATOM 1951 N N . GLY A 1 265 ? -20.834 -7.115 36.513 1.00 79.25 265 GLY A N 1
ATOM 1952 C CA . GLY A 1 265 ? -20.337 -6.613 37.790 1.00 79.25 265 GLY A CA 1
ATOM 1953 C C . GLY A 1 265 ? -21.397 -5.848 38.579 1.00 79.25 265 GLY A C 1
ATOM 1954 O O . GLY A 1 265 ? -22.593 -5.922 38.309 1.00 79.25 265 GLY A O 1
ATOM 1955 N N . ARG A 1 266 ? -20.945 -5.084 39.575 1.00 80.44 266 ARG A N 1
ATOM 1956 C CA . ARG A 1 266 ? -21.817 -4.267 40.423 1.00 80.44 266 ARG A CA 1
ATOM 1957 C C . ARG A 1 266 ? -22.187 -2.955 39.726 1.00 80.44 266 ARG A C 1
ATOM 1959 O O . ARG A 1 266 ? -21.300 -2.211 39.321 1.00 80.44 266 ARG A O 1
ATOM 1966 N N . LEU A 1 267 ? -23.477 -2.625 39.698 1.00 86.62 267 LEU A N 1
ATOM 1967 C CA . LEU A 1 267 ? -23.937 -1.254 39.476 1.00 86.62 267 LEU A CA 1
ATOM 1968 C C . LEU A 1 267 ? -23.792 -0.460 40.783 1.00 86.62 267 LEU A C 1
ATOM 1970 O O . LEU A 1 267 ? -24.323 -0.861 41.822 1.00 86.62 267 LEU A O 1
ATOM 1974 N N . VAL A 1 268 ? -23.054 0.650 40.747 1.00 82.88 268 VAL A N 1
ATOM 1975 C CA . VAL A 1 268 ? -22.915 1.583 41.874 1.00 82.88 268 VAL A CA 1
ATOM 1976 C C . VAL A 1 268 ? -23.417 2.947 41.426 1.00 82.88 268 VAL A C 1
ATOM 1978 O O . VAL A 1 268 ? -22.884 3.514 40.479 1.00 82.88 268 VAL A O 1
ATOM 1981 N N . ALA A 1 269 ? -24.409 3.482 42.130 1.00 86.00 269 ALA A N 1
ATOM 1982 C CA . ALA A 1 269 ? -24.826 4.871 42.013 1.00 86.00 269 ALA A CA 1
ATOM 1983 C C . ALA A 1 269 ? -24.432 5.603 43.301 1.00 86.00 269 ALA A C 1
ATOM 1985 O O . ALA A 1 269 ? -24.728 5.125 44.396 1.00 86.00 269 ALA A O 1
ATOM 1986 N N . SER A 1 270 ? -23.720 6.724 43.177 1.00 82.31 270 SER A N 1
ATOM 1987 C CA . SER A 1 270 ? -23.323 7.561 44.320 1.00 82.31 270 SER A CA 1
ATOM 1988 C C . SER A 1 270 ? -24.424 8.528 44.767 1.00 82.31 270 SER A C 1
ATOM 1990 O O . SER A 1 270 ? -24.378 9.010 45.895 1.00 82.31 270 SER A O 1
ATOM 1992 N N . GLY A 1 271 ? -25.394 8.805 43.892 1.00 83.81 271 GLY A N 1
ATOM 1993 C CA . GLY A 1 271 ? -26.598 9.582 44.180 1.00 83.81 271 GLY A CA 1
ATOM 1994 C C . GLY A 1 271 ? -27.871 8.747 44.034 1.00 83.81 271 GLY A C 1
ATOM 1995 O O . GLY A 1 271 ? -27.829 7.514 44.044 1.00 83.81 271 GLY A O 1
ATOM 1996 N N . ASP A 1 272 ? -29.001 9.428 43.866 1.00 82.88 272 ASP A N 1
ATOM 1997 C CA . ASP A 1 272 ? -30.307 8.781 43.757 1.00 82.88 272 ASP A CA 1
ATOM 1998 C C . ASP A 1 272 ? -30.439 7.960 42.467 1.00 82.88 272 ASP A C 1
ATOM 2000 O O . ASP A 1 272 ? -30.037 8.380 41.382 1.00 82.88 272 ASP A O 1
ATOM 2004 N N . SER A 1 273 ? -31.035 6.774 42.590 1.00 87.69 273 SER A N 1
ATOM 2005 C CA . SER A 1 273 ? -31.414 5.922 41.460 1.00 87.69 273 SER A CA 1
ATOM 2006 C C . SER A 1 273 ? -32.931 5.811 41.405 1.00 87.69 273 SER A C 1
ATOM 2008 O O . SER A 1 273 ? -33.552 5.409 42.388 1.00 87.69 273 SER A O 1
ATOM 2010 N N . SER A 1 274 ? -33.522 6.145 40.258 1.00 86.88 274 SER A N 1
ATOM 2011 C CA . SER A 1 274 ? -34.951 5.954 40.002 1.00 86.88 274 SER A CA 1
ATOM 2012 C C . SER A 1 274 ? -35.151 4.833 38.988 1.00 86.88 274 SER A C 1
ATOM 2014 O O . SER A 1 274 ? -34.549 4.850 37.915 1.00 86.88 274 SER A O 1
ATOM 2016 N N . PHE A 1 275 ? -36.010 3.872 39.322 1.00 87.06 275 PHE A N 1
ATOM 2017 C CA . PHE A 1 275 ? -36.425 2.794 38.431 1.00 87.06 275 PHE A CA 1
ATOM 2018 C C . PHE A 1 275 ? -37.929 2.938 38.189 1.00 87.06 275 PHE A C 1
ATOM 2020 O O . PHE A 1 275 ? -38.725 2.770 39.107 1.00 87.06 275 PHE A O 1
ATOM 2027 N N . ASN A 1 276 ? -38.332 3.237 36.952 1.00 87.56 276 ASN A N 1
ATOM 2028 C CA . ASN A 1 276 ? -39.742 3.446 36.579 1.00 87.56 276 ASN A CA 1
ATOM 2029 C C . ASN A 1 276 ? -40.549 2.134 36.451 1.00 87.56 276 ASN A C 1
ATOM 2031 O O . ASN A 1 276 ? -41.656 2.133 35.918 1.00 87.56 276 ASN A O 1
ATOM 2035 N N . GLY A 1 277 ? -39.987 1.011 36.898 1.00 88.19 277 GLY A N 1
ATOM 2036 C CA . GLY A 1 277 ? -40.573 -0.320 36.810 1.00 88.19 277 GLY A CA 1
ATOM 2037 C C . GLY A 1 277 ? -40.117 -1.211 37.963 1.00 88.19 277 GLY A C 1
ATOM 2038 O O . GLY A 1 277 ? -39.462 -0.759 38.901 1.00 88.19 277 GLY A O 1
ATOM 2039 N N . ASN A 1 278 ? -40.468 -2.494 37.891 1.00 88.50 278 ASN A N 1
ATOM 2040 C CA . ASN A 1 278 ? -40.131 -3.458 38.935 1.00 88.50 278 ASN A CA 1
ATOM 2041 C C . ASN A 1 278 ? -38.618 -3.716 39.005 1.00 88.50 278 ASN A C 1
ATOM 2043 O O . ASN A 1 278 ? -37.961 -3.908 37.982 1.00 88.50 278 ASN A O 1
ATOM 2047 N N . VAL A 1 279 ? -38.091 -3.806 40.227 1.00 89.81 279 VAL A N 1
ATOM 2048 C CA . VAL A 1 279 ? -36.710 -4.223 40.497 1.00 89.81 279 VAL A CA 1
ATOM 2049 C C . VAL A 1 279 ? -36.713 -5.696 40.905 1.00 89.81 279 VAL A C 1
ATOM 2051 O O . VAL A 1 279 ? -37.249 -6.050 41.953 1.00 89.81 279 VAL A O 1
ATOM 2054 N N . TYR A 1 280 ? -36.112 -6.556 40.081 1.00 88.69 280 TYR A N 1
ATOM 2055 C CA . TYR A 1 280 ? -35.980 -7.989 40.354 1.00 88.69 280 TYR A CA 1
ATOM 2056 C C . TYR A 1 280 ? -34.579 -8.297 40.890 1.00 88.69 280 TYR A C 1
ATOM 2058 O O . TYR A 1 280 ? -33.584 -8.072 40.202 1.00 88.69 280 TYR A O 1
ATOM 2066 N N . THR A 1 281 ? -34.487 -8.839 42.106 1.00 88.56 281 THR A N 1
ATOM 2067 C CA . THR A 1 281 ? -33.219 -9.273 42.711 1.00 88.56 281 THR A CA 1
ATOM 2068 C C . THR A 1 281 ? -33.310 -10.731 43.139 1.00 88.56 281 THR A C 1
ATOM 2070 O O . THR A 1 281 ? -34.297 -11.151 43.734 1.00 88.56 281 THR A O 1
ATOM 2073 N N . THR A 1 282 ? -32.268 -11.518 42.872 1.00 87.06 282 THR A N 1
ATOM 2074 C CA . THR A 1 282 ? -32.135 -12.878 43.429 1.00 87.06 282 THR A CA 1
ATOM 2075 C C . THR A 1 282 ? -31.620 -12.862 44.872 1.00 87.06 282 THR A C 1
ATOM 2077 O O . THR A 1 282 ? -31.828 -13.818 45.612 1.00 87.06 282 THR A O 1
ATOM 2080 N N . GLY A 1 283 ? -30.946 -11.777 45.271 1.00 85.62 283 GLY A N 1
ATOM 2081 C CA . GLY A 1 283 ? -30.434 -11.544 46.622 1.00 85.62 283 GLY A CA 1
ATOM 2082 C C . GLY A 1 283 ? -31.297 -10.595 47.459 1.00 85.62 283 GLY A C 1
ATOM 2083 O O . GLY A 1 283 ? -32.391 -10.193 47.061 1.00 85.62 283 GLY A O 1
ATOM 2084 N N . PHE A 1 284 ? -30.772 -10.219 48.627 1.00 81.81 284 PHE A N 1
ATOM 2085 C CA . PHE A 1 284 ? -31.441 -9.332 49.580 1.00 81.81 284 PHE A CA 1
ATOM 2086 C C . PHE A 1 284 ? -31.324 -7.852 49.194 1.00 81.81 284 PHE A C 1
ATOM 2088 O O . PHE A 1 284 ? -30.261 -7.390 48.778 1.00 81.81 284 PHE A O 1
ATOM 2095 N N . ILE A 1 285 ? -32.394 -7.091 49.433 1.00 84.50 285 ILE A N 1
ATOM 2096 C CA . ILE A 1 285 ? -32.356 -5.627 49.461 1.00 84.50 285 ILE A CA 1
ATOM 2097 C C . ILE A 1 285 ? -32.013 -5.200 50.891 1.00 84.50 285 ILE A C 1
ATOM 2099 O O . ILE A 1 285 ? -32.815 -5.367 51.809 1.00 84.50 285 ILE A O 1
ATOM 2103 N N . THR A 1 286 ? -30.818 -4.643 51.084 1.00 82.62 286 THR A N 1
ATOM 2104 C CA . THR A 1 286 ? -30.403 -4.081 52.374 1.00 82.62 286 THR A CA 1
ATOM 2105 C C . THR A 1 286 ? -30.771 -2.604 52.426 1.00 82.62 286 THR A C 1
ATOM 2107 O O . THR A 1 286 ? -30.214 -1.795 51.687 1.00 82.62 286 THR A O 1
ATOM 2110 N N . ALA A 1 287 ? -31.684 -2.247 53.326 1.00 83.69 287 ALA A N 1
ATOM 2111 C CA . ALA A 1 287 ? -32.053 -0.868 53.629 1.00 83.69 287 ALA A CA 1
ATOM 2112 C C . ALA A 1 287 ? -31.759 -0.553 55.103 1.00 83.69 287 ALA A C 1
ATOM 2114 O O . ALA A 1 287 ? -31.719 -1.452 55.944 1.00 83.69 287 ALA A O 1
ATOM 2115 N N . ALA A 1 288 ? -31.554 0.724 55.432 1.00 85.38 288 ALA A N 1
ATOM 2116 C CA . ALA A 1 288 ? -31.428 1.153 56.822 1.00 85.38 288 ALA A CA 1
ATOM 2117 C C . ALA A 1 288 ? -32.751 0.928 57.575 1.00 85.38 288 ALA A C 1
ATOM 2119 O O . ALA A 1 288 ? -33.821 1.268 57.066 1.00 85.38 288 ALA A O 1
ATOM 2120 N N . THR A 1 289 ? -32.680 0.375 58.791 1.00 84.69 289 THR A N 1
ATOM 2121 C CA . THR A 1 289 ? -33.860 0.197 59.650 1.00 84.69 289 THR A CA 1
ATOM 2122 C C . THR A 1 289 ? -34.434 1.557 60.024 1.00 84.69 289 THR A C 1
ATOM 2124 O O . THR A 1 289 ? -33.733 2.413 60.558 1.00 84.69 289 THR A O 1
ATOM 2127 N N . GLN A 1 290 ? -35.712 1.740 59.716 1.00 85.75 290 GLN A N 1
ATOM 2128 C CA . GLN A 1 290 ? -36.438 2.986 59.923 1.00 85.75 290 GLN A CA 1
ATOM 2129 C C . GLN A 1 290 ? -36.739 3.207 61.415 1.00 85.75 290 GLN A C 1
ATOM 2131 O O . GLN A 1 290 ? -36.795 2.254 62.196 1.00 85.75 290 GLN A O 1
ATOM 2136 N N . SER A 1 291 ? -36.945 4.467 61.812 1.00 84.44 291 SER A N 1
ATOM 2137 C CA . SER A 1 291 ? -37.460 4.794 63.149 1.00 84.44 291 SER A CA 1
ATOM 2138 C C . SER A 1 291 ? -38.907 4.325 63.280 1.00 84.44 291 SER A C 1
ATOM 2140 O O . SER A 1 291 ? -39.658 4.395 62.317 1.00 84.44 291 SER A O 1
ATOM 2142 N N . MET A 1 292 ? -39.335 3.945 64.485 1.00 80.88 292 MET A N 1
ATOM 2143 C CA . MET A 1 292 ? -40.718 3.544 64.791 1.00 80.88 292 MET A CA 1
ATOM 2144 C C . MET A 1 292 ? -41.776 4.613 64.472 1.00 80.88 292 MET A C 1
ATOM 2146 O O . MET A 1 292 ? -42.954 4.293 64.361 1.00 80.88 292 MET A O 1
ATOM 2150 N N . SER A 1 293 ? -41.360 5.871 64.324 1.00 82.94 293 SER A N 1
ATOM 2151 C CA . SER A 1 293 ? -42.208 7.002 63.937 1.00 82.94 293 SER A CA 1
ATOM 2152 C C . SER A 1 293 ? -42.235 7.280 62.427 1.00 82.94 293 SER A C 1
ATOM 2154 O O . SER A 1 293 ? -42.892 8.230 62.009 1.00 82.94 293 SER A O 1
ATOM 2156 N N . ASP A 1 294 ? -41.482 6.529 61.617 1.00 81.31 294 ASP A N 1
ATOM 2157 C CA . ASP A 1 294 ? -41.442 6.691 60.160 1.00 81.31 294 ASP A CA 1
ATOM 2158 C C . ASP A 1 294 ? -42.764 6.195 59.546 1.00 81.31 294 ASP A C 1
ATOM 2160 O O . ASP A 1 294 ? -43.192 5.069 59.808 1.00 81.31 294 ASP A O 1
ATOM 2164 N N . ASN A 1 295 ? -43.423 7.057 58.766 1.00 80.19 295 ASN A N 1
ATOM 2165 C CA . ASN A 1 295 ? -44.668 6.776 58.045 1.00 80.19 295 ASN A CA 1
ATOM 2166 C C . ASN A 1 295 ? -44.477 6.776 56.517 1.00 80.19 295 ASN A C 1
ATOM 2168 O O . ASN A 1 295 ? -45.454 6.855 55.768 1.00 80.19 295 ASN A O 1
ATOM 2172 N N . SER A 1 296 ? -43.229 6.732 56.050 1.00 82.12 296 SER A N 1
ATOM 2173 C CA . SER A 1 296 ? -42.910 6.690 54.628 1.00 82.12 296 SER A CA 1
ATOM 2174 C C . SER A 1 296 ? -43.217 5.324 54.008 1.00 82.12 296 SER A C 1
ATOM 2176 O O . SER A 1 296 ? -43.329 4.300 54.677 1.00 82.12 296 SER A O 1
ATOM 2178 N N . THR A 1 297 ? -43.303 5.285 52.680 1.00 79.38 297 THR A N 1
ATOM 2179 C CA . THR A 1 297 ? -43.522 4.054 51.901 1.00 79.38 297 THR A CA 1
ATOM 2180 C C . THR A 1 297 ? -42.219 3.299 51.611 1.00 79.38 297 THR A C 1
ATOM 2182 O O . THR A 1 297 ? -42.114 2.580 50.616 1.00 79.38 297 THR A O 1
ATOM 2185 N N . ARG A 1 298 ? -41.179 3.505 52.428 1.00 80.31 298 ARG A N 1
ATOM 2186 C CA . ARG A 1 298 ? -39.866 2.872 52.250 1.00 80.31 298 ARG A CA 1
ATOM 2187 C C . ARG A 1 298 ? -39.940 1.385 52.598 1.00 80.31 298 ARG A C 1
ATOM 2189 O O . ARG A 1 298 ? -40.759 0.965 53.410 1.00 80.31 298 ARG A O 1
ATOM 2196 N N . VAL A 1 299 ? -39.032 0.587 52.033 1.00 81.56 299 VAL A N 1
ATOM 2197 C CA . VAL A 1 299 ? -38.932 -0.854 52.326 1.00 81.56 299 VAL A CA 1
ATOM 2198 C C . VAL A 1 299 ? -38.751 -1.070 53.834 1.00 81.56 299 VAL A C 1
ATOM 2200 O O . VAL A 1 299 ? -37.769 -0.608 54.423 1.00 81.56 299 VAL A O 1
ATOM 2203 N N . ALA A 1 300 ? -39.703 -1.758 54.466 1.00 82.38 300 ALA A N 1
ATOM 2204 C CA . ALA A 1 300 ? -39.626 -2.112 55.877 1.00 82.38 300 ALA A CA 1
ATOM 2205 C C . ALA A 1 300 ? -38.558 -3.193 56.085 1.00 82.38 300 ALA A C 1
ATOM 2207 O O . ALA A 1 300 ? -38.585 -4.242 55.442 1.00 82.38 300 ALA A O 1
ATOM 2208 N N . THR A 1 301 ? -37.610 -2.952 56.992 1.00 86.81 301 THR A N 1
ATOM 2209 C CA . THR A 1 301 ? -36.643 -3.985 57.371 1.00 86.81 301 THR A CA 1
ATOM 2210 C C . THR A 1 301 ? -37.280 -4.962 58.353 1.00 86.81 301 THR A C 1
ATOM 2212 O O . THR A 1 301 ? -38.160 -4.597 59.134 1.00 86.81 301 THR A O 1
ATOM 2215 N N . THR A 1 302 ? -36.777 -6.198 58.395 1.00 84.56 302 THR A N 1
ATOM 2216 C CA . THR A 1 302 ? -37.235 -7.219 59.351 1.00 84.56 302 THR A CA 1
ATOM 2217 C C . THR A 1 302 ? -37.181 -6.730 60.803 1.00 84.56 302 THR A C 1
ATOM 2219 O O . THR A 1 302 ? -38.028 -7.099 61.612 1.00 84.56 302 THR A O 1
ATOM 2222 N N . ALA A 1 303 ? -36.201 -5.883 61.140 1.00 83.69 303 ALA A N 1
ATOM 2223 C CA . ALA A 1 303 ? -36.070 -5.287 62.466 1.00 83.69 303 ALA A CA 1
ATOM 2224 C C . ALA A 1 303 ? -37.177 -4.262 62.760 1.00 83.69 303 ALA A C 1
ATOM 2226 O O . ALA A 1 303 ? -37.741 -4.291 63.849 1.00 83.69 303 ALA A O 1
ATOM 2227 N N . TYR A 1 304 ? -37.528 -3.403 61.795 1.00 87.19 304 TYR A N 1
ATOM 2228 C CA . TYR A 1 304 ? -38.634 -2.454 61.949 1.00 87.19 304 TYR A CA 1
ATOM 2229 C C . TYR A 1 304 ? -39.964 -3.185 62.164 1.00 87.19 304 TYR A C 1
ATOM 2231 O O . TYR A 1 304 ? -40.669 -2.902 63.129 1.00 87.19 304 TYR A O 1
ATOM 2239 N N . THR A 1 305 ? -40.272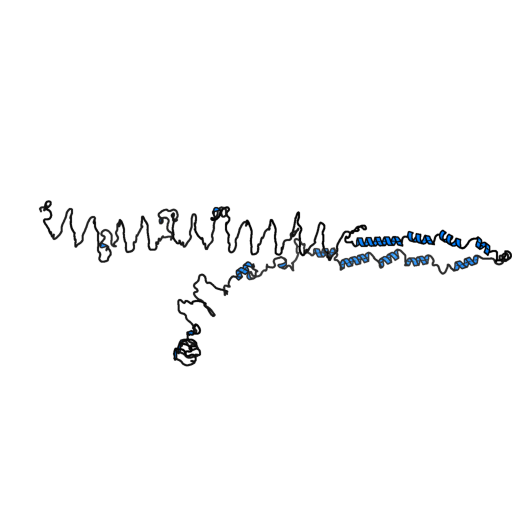 -4.184 61.328 1.00 85.88 305 THR A N 1
ATOM 2240 C CA . THR A 1 305 ? -41.508 -4.970 61.467 1.00 85.88 305 THR A CA 1
ATOM 2241 C C . THR A 1 305 ? -41.566 -5.687 62.812 1.00 85.88 305 THR A C 1
ATOM 2243 O O . THR A 1 305 ? -42.605 -5.666 63.465 1.00 85.88 305 THR A O 1
ATOM 2246 N N . ARG A 1 306 ? -40.453 -6.278 63.264 1.00 85.50 306 ARG A N 1
ATOM 2247 C CA . ARG A 1 306 ? -40.384 -6.931 64.577 1.00 85.50 306 ARG A CA 1
ATOM 2248 C C . ARG A 1 306 ? -40.621 -5.941 65.716 1.00 85.50 306 ARG A C 1
ATOM 2250 O O . ARG A 1 306 ? -41.473 -6.199 66.550 1.00 85.50 306 ARG A O 1
ATOM 2257 N N . ASN A 1 307 ? -39.958 -4.785 65.702 1.00 84.12 307 ASN A N 1
ATOM 2258 C CA . ASN A 1 307 ? -40.138 -3.754 66.727 1.00 84.12 307 ASN A CA 1
ATOM 2259 C C . ASN A 1 307 ? -41.568 -3.190 66.743 1.00 84.12 307 ASN A C 1
ATOM 2261 O O . ASN A 1 307 ? -42.097 -2.887 67.814 1.00 84.12 307 ASN A O 1
ATOM 2265 N N . LEU A 1 308 ? -42.209 -3.058 65.576 1.00 84.12 308 LEU A N 1
ATOM 2266 C CA . LEU A 1 308 ? -43.610 -2.646 65.467 1.00 84.12 308 LEU A CA 1
ATOM 2267 C C . LEU A 1 308 ? -44.543 -3.681 66.082 1.00 84.12 308 LEU A C 1
ATOM 2269 O O . LEU A 1 308 ? -45.402 -3.326 66.888 1.00 84.12 308 LEU A O 1
ATOM 2273 N N . VAL A 1 309 ? -44.331 -4.954 65.750 1.00 83.69 309 VAL A N 1
ATOM 2274 C CA . VAL A 1 309 ? -45.078 -6.070 66.329 1.00 83.69 309 VAL A CA 1
ATOM 2275 C C . VAL A 1 309 ? -44.861 -6.126 67.842 1.00 83.69 309 VAL A C 1
ATOM 2277 O O . VAL A 1 309 ? -45.846 -6.106 68.573 1.00 83.69 309 VAL A O 1
ATOM 2280 N N . ASP A 1 310 ? -43.622 -6.067 68.328 1.00 83.25 310 ASP A N 1
ATOM 2281 C CA . ASP A 1 310 ? -43.291 -6.097 69.759 1.00 83.25 310 ASP A CA 1
ATOM 2282 C C . ASP A 1 310 ? -43.902 -4.913 70.515 1.00 83.25 310 ASP A C 1
ATOM 2284 O O . ASP A 1 310 ? -44.474 -5.089 71.588 1.00 83.25 310 ASP A O 1
ATOM 2288 N N . THR A 1 311 ? -43.850 -3.704 69.953 1.00 79.00 311 THR A N 1
ATOM 2289 C CA . THR A 1 311 ? -44.489 -2.523 70.558 1.00 79.00 311 THR A CA 1
ATOM 2290 C C . THR A 1 311 ? -46.012 -2.669 70.572 1.00 79.00 311 THR A C 1
ATOM 2292 O O . THR A 1 311 ? -46.650 -2.351 71.576 1.00 79.00 311 THR A O 1
ATOM 2295 N N . SER A 1 312 ? -46.610 -3.185 69.492 1.00 77.69 312 SER A N 1
ATOM 2296 C CA . SER A 1 312 ? -48.057 -3.418 69.412 1.00 77.69 312 SER A CA 1
ATOM 2297 C C . SER A 1 312 ? -48.526 -4.490 70.401 1.00 77.69 312 SER A C 1
ATOM 2299 O O . SER A 1 312 ? -49.527 -4.285 71.088 1.00 77.69 312 SER A O 1
ATOM 2301 N N . LEU A 1 313 ? -47.768 -5.584 70.552 1.00 77.81 313 LEU A N 1
ATOM 2302 C CA . LEU A 1 313 ? -48.046 -6.633 71.526 1.00 77.81 313 LEU A CA 1
ATOM 2303 C C . LEU A 1 313 ? -47.824 -6.137 72.952 1.00 77.81 313 LEU A C 1
ATOM 2305 O O . LEU A 1 313 ? -48.655 -6.423 73.803 1.00 77.81 313 LEU A O 1
ATOM 2309 N N . ASN A 1 314 ? -46.767 -5.368 73.222 1.00 72.94 314 ASN A N 1
ATOM 2310 C CA . ASN A 1 314 ? -46.515 -4.808 74.552 1.00 72.94 314 ASN A CA 1
ATOM 2311 C C . ASN A 1 314 ? -47.594 -3.800 74.963 1.00 72.94 314 ASN A C 1
ATOM 2313 O O . ASN A 1 314 ? -48.036 -3.828 76.109 1.00 72.94 314 ASN A O 1
ATOM 2317 N N . ASN A 1 315 ? -48.084 -2.965 74.041 1.00 69.94 315 ASN A N 1
ATOM 2318 C CA . ASN A 1 315 ? -49.232 -2.092 74.303 1.00 69.94 315 ASN A CA 1
ATOM 2319 C C . ASN A 1 315 ? -50.520 -2.896 74.535 1.00 69.94 315 ASN A C 1
ATOM 2321 O O . ASN A 1 315 ? -51.296 -2.568 75.434 1.00 69.94 315 ASN A O 1
ATOM 2325 N N . ALA A 1 316 ? -50.742 -3.975 73.778 1.00 66.94 316 ALA A N 1
ATOM 2326 C CA . ALA A 1 316 ? -51.864 -4.878 74.025 1.00 66.94 316 ALA A CA 1
ATOM 2327 C C . ALA A 1 316 ? -51.745 -5.565 75.401 1.00 66.94 316 ALA A C 1
ATOM 2329 O O . ALA A 1 316 ? -52.719 -5.612 76.147 1.00 66.94 316 ALA A O 1
ATOM 2330 N N . LEU A 1 317 ? -50.552 -6.021 75.791 1.00 65.25 317 LEU A N 1
ATOM 2331 C CA . LEU A 1 317 ? -50.299 -6.642 77.094 1.00 65.25 317 LEU A CA 1
ATOM 2332 C C . LEU A 1 317 ? -50.423 -5.642 78.253 1.00 65.25 317 LEU A C 1
ATOM 2334 O O . LEU A 1 317 ? -50.926 -6.002 79.315 1.00 65.25 317 LEU A O 1
ATOM 2338 N N . ALA A 1 318 ? -50.024 -4.383 78.060 1.00 61.38 318 ALA A N 1
ATOM 2339 C CA . ALA A 1 318 ? -50.198 -3.321 79.050 1.00 61.38 318 ALA A CA 1
ATOM 2340 C C . ALA A 1 318 ? -51.683 -3.045 79.354 1.00 61.38 318 ALA A C 1
ATOM 2342 O O . ALA A 1 318 ? -52.027 -2.752 80.502 1.00 61.38 318 ALA A O 1
ATOM 2343 N N . ASN A 1 319 ? -52.562 -3.219 78.360 1.00 60.94 319 ASN A N 1
ATOM 2344 C CA . ASN A 1 319 ? -54.010 -3.069 78.518 1.00 60.94 319 ASN A CA 1
ATOM 2345 C C . ASN A 1 319 ? -54.695 -4.266 79.207 1.00 60.94 319 ASN A C 1
ATOM 2347 O O . ASN A 1 319 ? -55.786 -4.088 79.741 1.00 60.94 319 ASN A O 1
ATOM 2351 N N . TYR A 1 320 ? -54.081 -5.456 79.236 1.00 57.44 320 TYR A N 1
ATOM 2352 C CA . TYR A 1 320 ? -54.702 -6.669 79.800 1.00 57.44 320 TYR A CA 1
ATOM 2353 C C . TYR A 1 320 ? -53.991 -7.265 81.030 1.00 57.44 320 TYR A C 1
ATOM 2355 O O . TYR A 1 320 ? -54.611 -8.044 81.751 1.00 57.44 320 TYR A O 1
ATOM 2363 N N . SER A 1 321 ? -52.734 -6.902 81.316 1.00 57.72 321 SER A N 1
ATOM 2364 C CA . SER A 1 321 ? -51.886 -7.684 82.239 1.00 57.72 321 SER A CA 1
ATOM 2365 C C . SER A 1 321 ? -51.110 -6.873 83.282 1.00 57.72 321 SER A C 1
ATOM 2367 O O . SER A 1 321 ? -50.191 -7.405 83.906 1.00 57.72 321 SER A O 1
ATOM 2369 N N . THR A 1 322 ? -51.426 -5.595 83.516 1.00 60.69 322 THR A N 1
ATOM 2370 C CA . THR A 1 322 ? -50.793 -4.872 84.632 1.00 60.69 322 THR A CA 1
ATOM 2371 C C . THR A 1 322 ? -51.531 -5.153 85.939 1.00 60.69 322 THR A C 1
ATOM 2373 O O . THR A 1 322 ? -52.759 -5.098 86.006 1.00 60.69 322 THR A O 1
ATOM 2376 N N . LYS A 1 323 ? -50.773 -5.420 87.013 1.00 60.38 323 LYS A N 1
ATOM 2377 C CA . LYS A 1 323 ? -51.297 -5.629 88.374 1.00 60.38 323 LYS A CA 1
ATOM 2378 C C . LYS A 1 323 ? -52.295 -4.534 88.786 1.00 60.38 323 LYS A C 1
ATOM 2380 O O . LYS A 1 323 ? -53.280 -4.838 89.430 1.00 60.38 323 LYS A O 1
ATOM 2385 N N . SER A 1 324 ? -52.093 -3.295 88.331 1.00 65.12 324 SER A N 1
ATOM 2386 C CA . SER A 1 324 ? -52.996 -2.153 88.541 1.00 65.12 324 SER A CA 1
ATOM 2387 C C . SER A 1 324 ? -54.404 -2.341 87.945 1.00 65.12 324 SER A C 1
ATOM 2389 O O . SER A 1 324 ? -55.398 -2.027 88.601 1.00 65.12 324 SER A O 1
ATOM 2391 N N . VAL A 1 325 ? -54.513 -2.882 86.725 1.00 66.31 325 VAL A N 1
ATOM 2392 C CA . VAL A 1 325 ? -55.804 -3.122 86.050 1.00 66.31 325 VAL A CA 1
ATOM 2393 C C . VAL A 1 325 ? -56.539 -4.300 86.697 1.00 66.31 325 VAL A C 1
ATOM 2395 O O . VAL A 1 325 ? -57.741 -4.215 86.949 1.00 66.31 325 VAL A O 1
ATOM 2398 N N . ILE A 1 326 ? -55.806 -5.359 87.061 1.00 65.44 326 ILE A N 1
ATOM 2399 C CA . ILE A 1 326 ? -56.348 -6.504 87.809 1.00 65.44 326 ILE A CA 1
ATOM 2400 C C . ILE A 1 326 ? -56.798 -6.064 89.213 1.00 65.44 326 ILE A C 1
ATOM 2402 O O . ILE A 1 326 ? -57.937 -6.327 89.596 1.00 65.44 326 ILE A O 1
ATOM 2406 N N . ASP A 1 327 ? -55.973 -5.311 89.943 1.00 65.81 327 ASP A N 1
ATOM 2407 C CA . ASP A 1 327 ? -56.292 -4.778 91.275 1.00 65.81 327 ASP A CA 1
ATOM 2408 C C . ASP A 1 327 ? -57.512 -3.839 91.236 1.00 65.81 327 ASP A C 1
ATOM 2410 O O . ASP A 1 327 ? -58.377 -3.917 92.109 1.00 65.81 327 ASP A O 1
ATOM 2414 N N . SER A 1 328 ? -57.639 -2.997 90.203 1.00 65.25 328 SER A N 1
ATOM 2415 C CA . SER A 1 328 ? -58.804 -2.116 90.020 1.00 65.25 328 SER A CA 1
ATOM 2416 C C . SER A 1 328 ? -60.088 -2.905 89.737 1.00 65.25 328 SER A C 1
ATOM 2418 O O . SER A 1 328 ? -61.157 -2.532 90.219 1.00 65.25 328 SER A O 1
ATOM 2420 N N . SER A 1 329 ? -59.995 -4.023 89.006 1.00 65.00 329 SER A N 1
ATOM 2421 C CA . SER A 1 329 ? -61.141 -4.910 88.759 1.00 65.00 329 SER A CA 1
ATOM 2422 C C . SER A 1 329 ? -61.556 -5.717 89.999 1.00 65.00 329 SER A C 1
ATOM 2424 O O . SER A 1 329 ? -62.748 -5.925 90.222 1.00 65.00 329 SER A O 1
ATOM 2426 N N . LEU A 1 330 ? -60.606 -6.102 90.865 1.00 61.25 330 LEU A N 1
ATOM 2427 C CA . LEU A 1 330 ? -60.900 -6.760 92.143 1.00 61.25 330 LEU A CA 1
ATOM 2428 C C . LEU A 1 330 ? -61.421 -5.779 93.208 1.00 61.25 330 LEU A C 1
ATOM 2430 O O . LEU A 1 330 ? -62.222 -6.182 94.056 1.00 61.25 330 LEU A O 1
ATOM 2434 N N . ALA A 1 331 ? -61.029 -4.502 93.171 1.00 59.50 331 ALA A N 1
ATOM 2435 C CA . ALA A 1 331 ? -61.491 -3.476 94.114 1.00 59.50 331 ALA A CA 1
ATOM 2436 C C . ALA A 1 331 ? -63.011 -3.213 94.036 1.00 59.50 331 ALA A C 1
ATOM 2438 O O . ALA A 1 331 ? -63.618 -2.842 95.043 1.00 59.50 331 ALA A O 1
ATOM 2439 N N . LEU A 1 332 ? -63.643 -3.482 92.885 1.00 56.56 332 LEU A N 1
ATOM 2440 C CA . LEU A 1 332 ? -65.102 -3.428 92.702 1.00 56.56 332 LEU A CA 1
ATOM 2441 C C . LEU A 1 332 ? -65.864 -4.523 93.471 1.00 56.56 332 LEU A C 1
ATOM 2443 O O . LEU A 1 332 ? -67.050 -4.349 93.739 1.00 56.56 332 LEU A O 1
ATOM 2447 N N . TYR A 1 333 ? -65.199 -5.615 93.863 1.00 54.12 333 TYR A N 1
ATOM 2448 C CA . TYR A 1 333 ? -65.849 -6.786 94.470 1.00 54.12 333 TYR A CA 1
ATOM 2449 C C . TYR A 1 333 ? -65.286 -7.213 95.836 1.00 54.12 333 TYR A C 1
ATOM 2451 O O . TYR A 1 333 ? -65.813 -8.146 96.436 1.00 54.12 333 TYR A O 1
ATOM 2459 N N . SER A 1 334 ? -64.235 -6.563 96.353 1.00 56.34 334 SER A N 1
ATOM 2460 C CA . SER A 1 334 ? -63.509 -7.056 97.543 1.00 56.34 334 SER A CA 1
ATOM 2461 C C . SER A 1 334 ? -63.227 -6.027 98.645 1.00 56.34 334 SER A C 1
ATOM 2463 O O . SER A 1 334 ? -62.550 -6.349 99.622 1.00 56.34 334 SER A O 1
ATOM 2465 N N . THR A 1 335 ? -63.762 -4.804 98.570 1.00 60.50 335 THR A N 1
ATOM 2466 C CA . THR A 1 335 ? -63.609 -3.852 99.684 1.00 60.50 335 THR A CA 1
ATOM 2467 C C . THR A 1 335 ? -64.652 -4.096 100.777 1.00 60.50 335 THR A C 1
ATOM 2469 O O . THR A 1 335 ? -65.843 -4.253 100.507 1.00 60.50 335 THR A O 1
ATOM 2472 N N . LYS A 1 336 ? -64.210 -4.071 102.044 1.00 57.31 336 LYS A N 1
ATOM 2473 C CA . LYS A 1 336 ? -65.070 -4.189 103.237 1.00 57.31 336 LYS A CA 1
ATOM 2474 C C . LYS A 1 336 ? -66.287 -3.249 103.185 1.00 57.31 336 LYS A C 1
ATOM 2476 O O . LYS A 1 336 ? -67.366 -3.635 103.602 1.00 57.31 336 LYS A O 1
ATOM 2481 N N . ALA A 1 337 ? -66.134 -2.055 102.607 1.00 62.72 337 ALA A N 1
ATOM 2482 C CA . ALA A 1 337 ? -67.212 -1.081 102.437 1.00 62.72 337 ALA A CA 1
ATOM 2483 C C . ALA A 1 337 ? -68.308 -1.524 101.441 1.00 62.72 337 ALA A C 1
ATOM 2485 O O . ALA A 1 337 ? -69.488 -1.271 101.684 1.00 62.72 337 ALA A O 1
ATOM 2486 N N . ALA A 1 338 ? -67.952 -2.212 100.348 1.00 59.72 338 ALA A N 1
ATOM 2487 C CA . ALA A 1 338 ? -68.923 -2.757 99.393 1.00 59.72 338 ALA A CA 1
ATOM 2488 C C . ALA A 1 338 ? -69.696 -3.950 99.991 1.00 59.72 338 ALA A C 1
ATOM 2490 O O . ALA A 1 338 ? -70.910 -4.060 99.817 1.00 59.72 338 ALA A O 1
ATOM 2491 N N . VAL A 1 339 ? -69.010 -4.787 100.781 1.00 60.59 339 VAL A N 1
ATOM 2492 C CA . VAL A 1 339 ? -69.615 -5.900 101.533 1.00 60.59 339 VAL A CA 1
ATOM 2493 C C . VAL A 1 339 ? -70.543 -5.378 102.641 1.00 60.59 339 VAL A C 1
ATOM 2495 O O . VAL A 1 339 ? -71.690 -5.818 102.728 1.00 60.59 339 VAL A O 1
ATOM 2498 N N . ASP A 1 340 ? -70.114 -4.374 103.411 1.00 60.75 340 ASP A N 1
ATOM 2499 C CA . ASP A 1 340 ? -70.910 -3.740 104.476 1.00 60.75 340 ASP A CA 1
ATOM 2500 C C . ASP A 1 340 ? -72.180 -3.052 103.927 1.00 60.75 340 ASP A C 1
ATOM 2502 O O . ASP A 1 340 ? -73.240 -3.117 104.551 1.00 60.75 340 ASP A O 1
ATOM 2506 N N . THR A 1 341 ? -72.117 -2.460 102.727 1.00 62.84 341 THR A N 1
ATOM 2507 C CA . THR A 1 341 ? -73.286 -1.838 102.069 1.00 62.84 341 THR A CA 1
ATOM 2508 C C . THR A 1 341 ? -74.319 -2.887 101.630 1.00 62.84 341 THR A C 1
ATOM 2510 O O . THR A 1 341 ? -75.521 -2.647 101.730 1.00 62.84 341 THR A O 1
ATOM 2513 N N . SER A 1 342 ? -73.876 -4.079 101.210 1.00 60.41 342 SER A N 1
ATOM 2514 C CA . SER A 1 342 ? -74.773 -5.188 100.843 1.00 60.41 342 SER A CA 1
ATOM 2515 C C . SER A 1 342 ? -75.436 -5.868 102.055 1.00 60.41 342 SER A C 1
ATOM 2517 O O . SER A 1 342 ? -76.579 -6.317 101.965 1.00 60.41 342 SER A O 1
ATOM 2519 N N . LEU A 1 343 ? -74.757 -5.886 103.211 1.00 56.78 343 LEU A N 1
ATOM 2520 C CA . LEU A 1 343 ? -75.253 -6.466 104.468 1.00 56.78 343 LEU A CA 1
ATOM 2521 C C . LEU A 1 343 ? -76.217 -5.530 105.228 1.00 56.78 343 LEU A C 1
ATOM 2523 O O . LEU A 1 343 ? -77.056 -6.006 105.996 1.00 56.78 343 LEU A O 1
ATOM 2527 N N . GLY A 1 344 ? -76.160 -4.216 104.977 1.00 57.28 344 GLY A N 1
ATOM 2528 C CA . GLY A 1 344 ? -77.050 -3.209 105.574 1.00 57.28 344 GLY A CA 1
ATOM 2529 C C . GLY A 1 344 ? -78.501 -3.222 105.067 1.00 57.28 344 GLY A C 1
ATOM 2530 O O . GLY A 1 344 ? -79.363 -2.605 105.689 1.00 57.28 344 GLY A O 1
ATOM 2531 N N . LEU A 1 345 ? -78.793 -3.943 103.977 1.00 55.88 345 LEU A N 1
ATOM 2532 C CA . LEU A 1 345 ? -80.149 -4.091 103.428 1.00 55.88 345 LEU A CA 1
ATOM 2533 C C . LEU A 1 345 ? -80.937 -5.275 104.024 1.00 55.88 345 LEU A C 1
ATOM 2535 O O . LEU A 1 345 ? -82.146 -5.343 103.819 1.00 55.88 345 LEU A O 1
ATOM 2539 N N . TYR A 1 346 ? -80.292 -6.180 104.776 1.00 50.59 346 TYR A N 1
ATOM 2540 C CA . TYR A 1 346 ? -80.917 -7.429 105.251 1.00 50.59 346 TYR A CA 1
ATOM 2541 C C . TYR A 1 346 ? -81.025 -7.580 106.778 1.00 50.59 346 TYR A C 1
ATOM 2543 O O . TYR A 1 346 ? -81.796 -8.419 107.238 1.00 50.59 346 TYR A O 1
ATOM 2551 N N . TYR A 1 347 ? -80.329 -6.765 107.582 1.00 50.62 347 TYR A N 1
ATOM 2552 C CA . TYR A 1 347 ? -80.332 -6.914 109.046 1.00 50.62 347 TYR A CA 1
ATOM 2553 C C . TYR A 1 347 ? -80.346 -5.569 109.785 1.00 50.62 347 TYR A C 1
ATOM 2555 O O . TYR A 1 347 ? -79.313 -5.084 110.246 1.00 50.62 347 TYR A O 1
ATOM 2563 N N . THR A 1 348 ? -81.525 -4.965 109.959 1.00 57.75 348 THR A N 1
ATOM 2564 C CA . THR A 1 348 ? -81.700 -3.861 110.916 1.00 57.75 348 THR A CA 1
ATOM 2565 C C . THR A 1 348 ? -82.170 -4.395 112.270 1.00 57.75 348 THR A C 1
ATOM 2567 O O . THR A 1 348 ? -83.060 -5.241 112.364 1.00 57.75 348 THR A O 1
ATOM 2570 N N . LYS A 1 349 ? -81.567 -3.875 113.347 1.00 51.34 349 LYS A N 1
ATOM 2571 C CA . LYS A 1 349 ? -81.844 -4.222 114.755 1.00 51.34 349 LYS A CA 1
ATOM 2572 C C . LYS A 1 349 ? -83.340 -4.159 115.118 1.00 51.34 349 LYS A C 1
ATOM 2574 O O . LYS A 1 349 ? -83.826 -4.969 115.895 1.00 51.34 349 LYS A O 1
ATOM 2579 N N . THR A 1 350 ? -84.088 -3.280 114.456 1.00 58.00 350 THR A N 1
ATOM 2580 C CA . THR A 1 350 ? -85.536 -3.096 114.621 1.00 58.00 350 THR A CA 1
ATOM 2581 C C . THR A 1 350 ? -86.380 -4.278 114.106 1.00 58.00 350 THR A C 1
ATOM 2583 O O . THR A 1 350 ? -87.473 -4.496 114.619 1.00 58.00 350 THR A O 1
ATOM 2586 N N . ALA A 1 351 ? -85.888 -5.072 113.144 1.00 55.41 351 ALA A N 1
ATOM 2587 C CA . ALA A 1 351 ? -86.581 -6.266 112.634 1.00 55.41 351 ALA A CA 1
ATOM 2588 C C . ALA A 1 351 ? -86.274 -7.542 113.449 1.00 55.41 351 ALA A C 1
ATOM 2590 O O . ALA A 1 351 ? -87.095 -8.456 113.505 1.00 55.41 351 ALA A O 1
ATOM 2591 N N . VAL A 1 352 ? -85.119 -7.591 114.125 1.00 57.31 352 VAL A N 1
ATOM 2592 C CA . VAL A 1 352 ? -84.704 -8.717 114.984 1.00 57.31 352 VAL A CA 1
ATOM 2593 C C . VAL A 1 352 ? -85.421 -8.673 116.341 1.00 57.31 352 VAL A C 1
ATOM 2595 O O . VAL A 1 352 ? -85.924 -9.703 116.793 1.00 57.31 352 VAL A O 1
ATOM 2598 N N . ASP A 1 353 ? -85.586 -7.487 116.937 1.00 53.72 353 ASP A N 1
ATOM 2599 C CA . ASP A 1 353 ? -86.207 -7.319 118.263 1.00 53.72 353 ASP A CA 1
ATOM 2600 C C . ASP A 1 353 ? -87.719 -7.659 118.289 1.00 53.72 353 ASP A C 1
ATOM 2602 O O . ASP A 1 353 ? -88.244 -8.089 119.316 1.00 53.72 353 ASP A O 1
ATOM 2606 N N . ALA A 1 354 ? -88.422 -7.569 117.152 1.00 52.50 354 ALA A N 1
ATOM 2607 C CA . ALA A 1 354 ? -89.830 -7.974 117.034 1.00 52.50 354 ALA A CA 1
ATOM 2608 C C . ALA A 1 354 ? -90.027 -9.506 116.936 1.00 52.50 354 ALA A C 1
ATOM 2610 O O . ALA A 1 354 ? -91.107 -10.012 117.243 1.00 52.50 354 ALA A O 1
ATOM 2611 N N . SER A 1 355 ? -88.986 -10.253 116.546 1.00 54.59 355 SER A N 1
ATOM 2612 C CA . SER A 1 355 ? -89.038 -11.711 116.330 1.00 54.59 355 SER A CA 1
ATOM 2613 C C . SER A 1 355 ? -88.700 -12.549 117.574 1.00 54.59 355 SER A C 1
ATOM 2615 O O . SER A 1 355 ? -89.073 -13.718 117.658 1.00 54.59 355 SER A O 1
ATOM 2617 N N . VAL A 1 356 ? -88.035 -11.950 118.571 1.00 51.81 356 VAL A N 1
ATOM 2618 C CA . VAL A 1 356 ? -87.537 -12.647 119.775 1.00 51.81 356 VAL A CA 1
ATOM 2619 C C . VAL A 1 356 ? -88.556 -12.643 120.929 1.00 51.81 356 VAL A C 1
ATOM 2621 O O . VAL A 1 356 ? -88.450 -13.460 121.837 1.00 51.81 356 VAL A O 1
ATOM 2624 N N . ASN A 1 357 ? -89.602 -11.806 120.883 1.00 53.62 357 ASN A N 1
ATOM 2625 C CA . ASN A 1 357 ? -90.540 -11.638 122.007 1.00 53.62 357 ASN A CA 1
ATOM 2626 C C . ASN A 1 357 ? -91.855 -12.442 121.900 1.00 53.62 357 ASN A C 1
ATOM 2628 O O . ASN A 1 357 ? -92.731 -12.291 122.747 1.00 53.62 357 ASN A O 1
ATOM 2632 N N . THR A 1 358 ? -92.024 -13.284 120.873 1.00 50.75 358 THR A N 1
ATOM 2633 C CA . THR A 1 358 ? -93.282 -14.027 120.653 1.00 50.75 358 THR A CA 1
ATOM 2634 C C . THR A 1 358 ? -93.187 -15.548 120.748 1.00 50.75 358 THR A C 1
ATOM 2636 O O . THR A 1 358 ? -94.248 -16.150 120.845 1.00 50.75 358 THR A O 1
ATOM 2639 N N . ASN A 1 359 ? -92.008 -16.199 120.769 1.00 56.88 359 ASN A N 1
ATOM 2640 C CA . ASN A 1 359 ? -91.987 -17.674 120.657 1.00 56.88 359 ASN A CA 1
ATOM 2641 C C . ASN A 1 359 ? -90.902 -18.504 121.383 1.00 56.88 359 ASN A C 1
ATOM 2643 O O . ASN A 1 359 ? -90.953 -19.719 121.220 1.00 56.88 359 ASN A O 1
ATOM 2647 N N . TYR A 1 360 ? -89.977 -17.976 122.208 1.00 49.12 360 TYR A N 1
ATOM 2648 C CA . TYR A 1 360 ? -89.013 -18.865 122.905 1.00 49.12 360 TYR A CA 1
ATOM 2649 C C . TYR A 1 360 ? -88.674 -18.499 124.372 1.00 49.12 360 TYR A C 1
ATOM 2651 O O . TYR A 1 360 ? -87.915 -17.580 124.647 1.00 49.12 360 TYR A O 1
ATOM 2659 N N . TYR A 1 361 ? -89.258 -19.307 125.272 1.00 46.62 361 TYR A N 1
ATOM 2660 C CA . TYR A 1 361 ? -88.809 -19.875 126.562 1.00 46.62 361 TYR A CA 1
ATOM 2661 C C . TYR A 1 361 ? -88.106 -19.028 127.643 1.00 46.62 361 TYR A C 1
ATOM 2663 O O . TYR A 1 361 ? -87.097 -18.360 127.461 1.00 46.62 361 TYR A O 1
ATOM 2671 N N . ASN A 1 362 ? -88.670 -19.162 128.845 1.00 52.91 362 ASN A N 1
ATOM 2672 C CA . ASN A 1 362 ? -88.453 -18.364 130.041 1.00 52.91 362 ASN A CA 1
ATOM 2673 C C . ASN A 1 362 ? -87.191 -18.733 130.852 1.00 52.91 362 ASN A C 1
ATOM 2675 O O . ASN A 1 362 ? -86.747 -19.875 130.940 1.00 52.91 362 ASN A O 1
ATOM 2679 N N . LYS A 1 363 ? -86.690 -17.728 131.576 1.00 48.59 363 LYS A N 1
ATOM 2680 C CA . LYS A 1 363 ? -85.551 -17.746 132.513 1.00 48.59 363 LYS A CA 1
ATOM 2681 C C . LYS A 1 363 ? -85.670 -18.754 133.681 1.00 48.59 363 LYS A C 1
ATOM 2683 O O . LYS A 1 363 ? -84.740 -18.893 134.459 1.00 48.59 363 LYS A O 1
ATOM 2688 N N . SER A 1 364 ? -86.785 -19.477 133.801 1.00 52.62 364 SER A N 1
ATOM 2689 C CA . SER A 1 364 ? -87.043 -20.458 134.866 1.00 52.62 364 SER A CA 1
ATOM 2690 C C . SER A 1 364 ? -86.636 -21.898 134.503 1.00 52.62 364 SER A C 1
ATOM 2692 O O . SER A 1 364 ? -86.726 -22.772 135.361 1.00 52.62 364 SER A O 1
ATOM 2694 N N . THR A 1 365 ? -86.203 -22.168 133.264 1.00 54.25 365 THR A N 1
ATOM 2695 C CA . THR A 1 365 ? -85.831 -23.524 132.792 1.00 54.25 365 THR A CA 1
ATOM 2696 C C . THR A 1 365 ? -84.349 -23.680 132.413 1.00 54.25 365 THR A C 1
ATOM 2698 O O . THR A 1 365 ? -83.893 -24.796 132.179 1.00 54.25 365 THR A O 1
ATOM 2701 N N . ILE A 1 366 ? -83.564 -22.594 132.438 1.00 55.69 366 ILE A N 1
ATOM 2702 C CA . ILE A 1 366 ? -82.116 -22.596 132.146 1.00 55.69 366 ILE A CA 1
ATOM 2703 C C . ILE A 1 366 ? -81.274 -22.809 133.420 1.00 55.69 366 ILE A C 1
ATOM 2705 O O . ILE A 1 366 ? -80.276 -23.531 133.380 1.00 55.69 366 ILE A O 1
ATOM 2709 N N . ASP A 1 367 ? -81.729 -22.311 134.574 1.00 49.94 367 ASP A N 1
ATOM 2710 C CA . ASP A 1 367 ? -80.981 -22.369 135.843 1.00 49.94 367 ASP A CA 1
ATOM 2711 C C . ASP A 1 367 ? -80.861 -23.794 136.447 1.00 49.94 367 ASP A C 1
ATOM 2713 O O . ASP A 1 367 ? -80.067 -24.012 137.358 1.00 49.94 367 ASP A O 1
ATOM 2717 N N . ALA A 1 368 ? -81.571 -24.798 135.910 1.00 47.16 368 ALA A N 1
ATOM 2718 C CA . ALA A 1 368 ? -81.506 -26.199 136.361 1.00 47.16 368 ALA A CA 1
ATOM 2719 C C . ALA A 1 368 ? -80.544 -27.098 135.549 1.00 47.16 368 ALA A C 1
ATOM 2721 O O . ALA A 1 368 ? -80.322 -28.249 135.921 1.00 47.16 368 ALA A O 1
ATOM 2722 N N . SER A 1 369 ? -79.945 -26.600 134.459 1.00 45.88 369 SER A N 1
ATOM 2723 C CA . SER A 1 369 ? -79.111 -27.409 133.542 1.00 45.88 369 SER A CA 1
ATOM 2724 C C . SER A 1 369 ? -77.593 -27.209 133.696 1.00 45.88 369 SER A C 1
ATOM 2726 O O . SER A 1 369 ? -76.809 -27.874 133.025 1.00 45.88 369 SER A O 1
ATOM 2728 N N . ILE A 1 370 ? -77.164 -26.341 134.623 1.00 49.50 370 ILE A N 1
ATOM 2729 C CA . ILE A 1 370 ? -75.752 -25.959 134.836 1.00 49.50 370 ILE A CA 1
ATOM 2730 C C . ILE A 1 370 ? -75.070 -26.754 135.975 1.00 49.50 370 ILE A C 1
ATOM 2732 O O . ILE A 1 370 ? -73.893 -26.546 136.246 1.00 49.50 370 ILE A O 1
ATOM 2736 N N . ASN A 1 371 ? -75.740 -27.722 136.622 1.00 49.91 371 ASN A N 1
ATOM 2737 C CA . ASN A 1 371 ? -75.197 -28.339 137.844 1.00 49.91 371 ASN A CA 1
ATOM 2738 C C . ASN A 1 371 ? -75.250 -29.876 137.935 1.00 49.91 371 ASN A C 1
ATOM 2740 O O . ASN A 1 371 ? -75.619 -30.395 138.985 1.00 49.91 371 ASN A O 1
ATOM 2744 N N . THR A 1 372 ? -74.880 -30.628 136.886 1.00 43.56 372 THR A N 1
ATOM 2745 C CA . THR A 1 372 ? -74.731 -32.095 137.053 1.00 43.56 372 THR A CA 1
ATOM 2746 C C . THR A 1 372 ? -73.605 -32.829 136.340 1.00 43.56 372 THR A C 1
ATOM 2748 O O . THR A 1 372 ? -73.415 -33.968 136.732 1.00 43.56 372 THR A O 1
ATOM 2751 N N . ASN A 1 373 ? -72.806 -32.289 135.410 1.00 42.19 373 ASN A N 1
ATOM 2752 C CA . ASN A 1 373 ? -71.618 -33.039 134.951 1.00 42.19 373 ASN A CA 1
ATOM 2753 C C . ASN A 1 373 ? -70.481 -32.147 134.452 1.00 42.19 373 ASN A C 1
ATOM 2755 O O . ASN A 1 373 ? -70.466 -31.632 133.337 1.00 42.19 373 ASN A O 1
ATOM 2759 N N . TYR A 1 374 ? -69.513 -32.010 135.342 1.00 42.19 374 TYR A N 1
ATOM 2760 C CA . TYR A 1 374 ? -68.230 -31.371 135.168 1.00 42.19 374 TYR A CA 1
ATOM 2761 C C . TYR A 1 374 ? -67.231 -32.251 134.387 1.00 42.19 374 TYR A C 1
ATOM 2763 O O . TYR A 1 374 ? -67.104 -33.436 134.674 1.00 42.19 374 TYR A O 1
ATOM 2771 N N . TYR A 1 375 ? -66.428 -31.572 133.552 1.00 41.69 375 TYR A N 1
ATOM 2772 C CA . TYR A 1 375 ? -65.011 -31.832 133.224 1.00 41.69 375 TYR A CA 1
ATOM 2773 C C . TYR A 1 375 ? -64.655 -33.051 132.324 1.00 41.69 375 TYR A C 1
ATOM 2775 O O . TYR A 1 375 ? -65.296 -34.085 132.346 1.00 41.69 375 TYR A O 1
ATOM 2783 N N . ASN A 1 376 ? -63.597 -33.022 131.501 1.00 46.09 376 ASN A N 1
ATOM 2784 C CA . ASN A 1 376 ? -62.381 -32.228 131.647 1.00 46.09 376 ASN A CA 1
ATOM 2785 C C . ASN A 1 376 ? -61.618 -32.007 130.327 1.00 46.09 376 ASN A C 1
ATOM 2787 O O . ASN A 1 376 ? -61.511 -32.884 129.478 1.00 46.09 376 ASN A O 1
ATOM 2791 N N . LYS A 1 377 ? -60.948 -30.856 130.268 1.00 47.62 377 LYS A N 1
ATOM 2792 C CA . LYS A 1 377 ? -59.966 -30.384 129.281 1.00 47.62 377 LYS A CA 1
ATOM 2793 C C . LYS A 1 377 ? -58.792 -31.356 129.033 1.00 47.62 377 LYS A C 1
ATOM 2795 O O . LYS A 1 377 ? -58.120 -31.257 128.017 1.00 47.62 377 LYS A O 1
ATOM 2800 N N . SER A 1 378 ? -58.591 -32.346 129.906 1.00 50.75 378 SER A N 1
ATOM 2801 C CA . SER A 1 378 ? -57.556 -33.382 129.780 1.00 50.75 378 SER A CA 1
ATOM 2802 C C . SER A 1 378 ? -57.859 -34.483 128.743 1.00 50.75 378 SER A C 1
ATOM 2804 O O . SER A 1 378 ? -56.930 -35.191 128.359 1.00 50.75 378 SER A O 1
ATOM 2806 N N . THR A 1 379 ? -59.095 -34.633 128.252 1.00 52.66 379 THR A N 1
ATOM 2807 C CA . THR A 1 379 ? -59.430 -35.607 127.187 1.00 52.66 379 THR A CA 1
ATOM 2808 C C . THR A 1 379 ? -59.529 -34.985 125.793 1.00 52.66 379 THR A C 1
ATOM 2810 O O . THR A 1 379 ? -59.406 -35.703 124.805 1.00 52.66 379 THR A O 1
ATOM 2813 N N . ILE A 1 380 ? -59.640 -33.655 125.697 1.00 54.34 380 ILE A N 1
ATOM 2814 C CA . ILE A 1 380 ? -59.535 -32.908 124.429 1.00 54.34 380 ILE A CA 1
ATOM 2815 C C . ILE A 1 380 ? -58.060 -32.736 124.025 1.00 54.34 380 ILE A C 1
ATOM 2817 O O . ILE A 1 380 ? -57.713 -32.880 122.851 1.00 54.34 380 ILE A O 1
ATOM 2821 N N . ASP A 1 381 ? -57.169 -32.551 125.005 1.00 49.84 381 ASP A N 1
ATOM 2822 C CA . ASP A 1 381 ? -55.722 -32.443 124.768 1.00 49.84 381 ASP A CA 1
ATOM 2823 C C . ASP A 1 381 ? -55.092 -33.788 124.309 1.00 49.84 381 ASP A C 1
ATOM 2825 O O . ASP A 1 381 ? -54.026 -33.803 123.689 1.00 49.84 381 ASP A O 1
ATOM 2829 N N . ALA A 1 382 ? -55.768 -34.929 124.522 1.00 49.41 382 ALA A N 1
ATOM 2830 C CA . ALA A 1 382 ? -55.327 -36.256 124.068 1.00 49.41 382 ALA A CA 1
ATOM 2831 C C . ALA A 1 382 ? -55.832 -36.637 122.658 1.00 49.41 382 ALA A C 1
ATOM 2833 O O . ALA A 1 382 ? -55.168 -37.397 121.950 1.00 49.41 382 ALA A O 1
ATOM 2834 N N . SER A 1 383 ? -56.971 -36.097 122.209 1.00 52.34 383 SER A N 1
ATOM 2835 C CA . SER A 1 383 ? -57.554 -36.420 120.896 1.00 52.34 383 SER A CA 1
ATOM 2836 C C . SER A 1 383 ? -56.984 -35.587 119.744 1.00 52.34 383 SER A C 1
ATOM 2838 O O . SER A 1 383 ? -56.984 -36.051 118.607 1.00 52.34 383 SER A O 1
ATOM 2840 N N . VAL A 1 384 ? -56.440 -34.394 120.012 1.00 50.44 384 VAL A N 1
ATOM 2841 C CA . VAL A 1 384 ? -55.782 -33.570 118.974 1.00 50.44 384 VAL A CA 1
ATOM 2842 C C . VAL A 1 384 ? -54.320 -33.991 118.754 1.00 50.44 384 VAL A C 1
ATOM 2844 O O . VAL A 1 384 ? -53.831 -33.962 117.626 1.00 50.44 384 VAL A O 1
ATOM 2847 N N . ASN A 1 385 ? -53.649 -34.516 119.786 1.00 48.44 385 ASN A N 1
ATOM 2848 C CA . ASN A 1 385 ? -52.290 -35.060 119.665 1.00 48.44 385 ASN A CA 1
ATOM 2849 C C . ASN A 1 385 ? -52.217 -36.407 118.917 1.00 48.44 385 ASN A C 1
ATOM 2851 O O . ASN A 1 385 ? -51.150 -36.770 118.431 1.00 48.44 385 ASN A O 1
ATOM 2855 N N . ASN A 1 386 ? -53.341 -37.115 118.743 1.00 47.25 386 ASN A N 1
ATOM 2856 C CA . ASN A 1 386 ? -53.397 -38.373 117.983 1.00 47.25 386 ASN A CA 1
ATOM 2857 C C . ASN A 1 386 ? -53.708 -38.192 116.481 1.00 47.25 386 ASN A C 1
ATOM 2859 O O . ASN A 1 386 ? -53.617 -39.152 115.720 1.00 47.25 386 ASN A O 1
ATOM 2863 N N . LEU A 1 387 ? -54.021 -36.969 116.025 1.00 42.59 387 LEU A N 1
ATOM 2864 C CA . LEU A 1 387 ? -54.223 -36.659 114.599 1.00 42.59 387 LEU A CA 1
ATOM 2865 C C . LEU A 1 387 ? -52.980 -36.022 113.938 1.00 42.59 387 LEU A C 1
ATOM 2867 O O . LEU A 1 387 ? -52.880 -35.982 112.714 1.00 42.59 387 LEU A O 1
ATOM 2871 N N . LEU A 1 388 ? -51.995 -35.591 114.736 1.00 48.12 388 LEU A N 1
ATOM 2872 C CA . LEU A 1 388 ? -50.730 -34.995 114.275 1.00 48.12 388 LEU A CA 1
ATOM 2873 C C . LEU A 1 388 ? -49.601 -36.019 114.035 1.00 48.12 388 LEU A C 1
ATOM 2875 O O . LEU A 1 388 ? -48.554 -35.647 113.513 1.00 48.12 388 LEU A O 1
ATOM 2879 N N . ALA A 1 389 ? -49.805 -37.301 114.359 1.00 48.69 389 ALA A N 1
ATOM 2880 C CA . ALA A 1 389 ? -48.769 -38.336 114.250 1.00 48.69 389 ALA A CA 1
ATOM 2881 C C . ALA A 1 389 ? -48.822 -39.191 112.967 1.00 48.69 389 ALA A C 1
ATOM 2883 O O . ALA A 1 389 ? -47.877 -39.928 112.713 1.00 48.69 389 ALA A O 1
ATOM 2884 N N . ASN A 1 390 ? -49.875 -39.097 112.140 1.00 47.81 390 ASN A N 1
ATOM 2885 C CA . ASN A 1 390 ? -50.049 -40.009 110.995 1.00 47.81 390 ASN A CA 1
ATOM 2886 C C . ASN A 1 390 ? -50.258 -39.347 109.622 1.00 47.81 390 ASN A C 1
ATOM 2888 O O . ASN A 1 390 ? -50.478 -40.073 108.662 1.00 47.81 390 ASN A O 1
ATOM 2892 N N . ASN A 1 391 ? -50.183 -38.014 109.480 1.00 51.41 391 ASN A N 1
ATOM 2893 C CA . ASN A 1 391 ? -50.406 -37.366 108.171 1.00 51.41 391 ASN A CA 1
ATOM 2894 C C . ASN A 1 391 ? -49.622 -36.064 107.893 1.00 51.41 391 ASN A C 1
ATOM 2896 O O . ASN A 1 391 ? -49.900 -35.400 106.897 1.00 51.41 391 ASN A O 1
ATOM 2900 N N . TYR A 1 392 ? -48.617 -35.699 108.701 1.00 45.47 392 TYR A N 1
ATOM 2901 C CA . TYR A 1 392 ? -47.741 -34.557 108.395 1.00 45.47 392 TYR A CA 1
ATOM 2902 C C . TYR A 1 392 ? -46.262 -34.927 108.527 1.00 45.47 392 TYR A C 1
ATOM 2904 O O . TYR A 1 392 ? -45.730 -35.123 109.618 1.00 45.47 392 TYR A O 1
ATOM 2912 N N . SER A 1 393 ? -45.607 -35.023 107.371 1.00 47.53 393 SER A N 1
ATOM 2913 C CA . SER A 1 393 ? -44.170 -35.211 107.194 1.00 47.53 393 SER A CA 1
ATOM 2914 C C . SER A 1 393 ? -43.369 -34.198 108.017 1.00 47.53 393 SER A C 1
ATOM 2916 O O . SER A 1 393 ? -43.532 -32.988 107.870 1.00 47.53 393 SER A O 1
ATOM 2918 N N . THR A 1 394 ? -42.472 -34.688 108.873 1.00 54.94 394 THR A N 1
ATOM 2919 C CA . THR A 1 394 ? -41.530 -33.847 109.619 1.00 54.94 394 THR A CA 1
ATOM 2920 C C . THR A 1 394 ? -40.537 -33.170 108.671 1.00 54.94 394 THR A C 1
ATOM 2922 O O . THR A 1 394 ? -40.260 -33.657 107.573 1.00 54.94 394 THR A O 1
ATOM 2925 N N . LYS A 1 395 ? -39.950 -32.053 109.123 1.00 48.38 395 LYS A N 1
ATOM 2926 C CA . LYS A 1 395 ? -38.937 -31.264 108.401 1.00 48.38 395 LYS A CA 1
ATOM 2927 C C . LYS A 1 395 ? -37.810 -32.123 107.796 1.00 48.38 395 LYS A C 1
ATOM 2929 O O . LYS A 1 395 ? -37.342 -31.817 106.715 1.00 48.38 395 LYS A O 1
ATOM 2934 N N . SER A 1 396 ? -37.456 -33.252 108.416 1.00 54.12 396 SER A N 1
ATOM 2935 C CA . SER A 1 396 ? -36.461 -34.203 107.893 1.00 54.12 396 SER A CA 1
ATOM 2936 C C . SER A 1 396 ? -36.913 -34.970 106.636 1.00 54.12 396 SER A C 1
ATOM 2938 O O . SER A 1 396 ? -36.076 -35.331 105.815 1.00 54.12 396 SER A O 1
ATOM 2940 N N . VAL A 1 397 ? -38.214 -35.225 106.458 1.00 55.00 397 VAL A N 1
ATOM 2941 C CA . VAL A 1 397 ? -38.794 -35.937 105.296 1.00 55.00 397 VAL A CA 1
ATOM 2942 C C . VAL A 1 397 ? -39.099 -34.962 104.149 1.00 55.00 397 VAL A C 1
ATOM 2944 O O . VAL A 1 397 ? -38.942 -35.303 102.976 1.00 55.00 397 VAL A O 1
ATOM 2947 N N . ILE A 1 398 ? -39.443 -33.714 104.481 1.00 54.72 398 ILE A N 1
ATOM 2948 C CA . ILE A 1 398 ? -39.530 -32.595 103.528 1.00 54.72 398 ILE A CA 1
ATOM 2949 C C . ILE A 1 398 ? -38.123 -32.232 103.017 1.00 54.72 398 ILE A C 1
ATOM 2951 O O . ILE A 1 398 ? -37.909 -32.172 101.811 1.00 54.72 398 ILE A O 1
ATOM 2955 N N . ASP A 1 399 ? -37.120 -32.138 103.895 1.00 52.78 399 ASP A N 1
ATOM 2956 C CA . ASP A 1 399 ? -35.733 -31.856 103.497 1.00 52.78 399 ASP A CA 1
ATOM 2957 C C . ASP A 1 399 ? -35.122 -32.999 102.645 1.00 52.78 399 ASP A C 1
ATOM 2959 O O . ASP A 1 399 ? -34.334 -32.732 101.740 1.00 52.78 399 ASP A O 1
ATOM 2963 N N . THR A 1 400 ? -35.541 -34.262 102.837 1.00 53.09 400 THR A N 1
ATOM 2964 C CA . THR A 1 400 ? -35.087 -35.411 102.012 1.00 53.09 400 THR A CA 1
ATOM 2965 C C . THR A 1 400 ? -35.795 -35.490 100.646 1.00 53.09 400 THR A C 1
ATOM 2967 O O . THR A 1 400 ? -35.213 -35.969 99.674 1.00 53.09 400 THR A O 1
ATOM 2970 N N . SER A 1 401 ? -37.028 -34.980 100.528 1.00 53.19 401 SER A N 1
ATOM 2971 C CA . SER A 1 401 ? -37.792 -34.950 99.265 1.00 53.19 401 SER A CA 1
ATOM 2972 C C . SER A 1 401 ? -37.535 -33.690 98.423 1.00 53.19 401 SER A C 1
ATOM 2974 O O . SER A 1 401 ? -37.555 -33.772 97.196 1.00 53.19 401 SER A O 1
ATOM 2976 N N . LEU A 1 402 ? -37.184 -32.553 99.039 1.00 50.94 402 LEU A N 1
ATOM 2977 C CA . LEU A 1 402 ? -36.678 -31.363 98.335 1.00 50.94 402 LEU A CA 1
ATOM 2978 C C . LEU A 1 402 ? -35.209 -31.500 97.893 1.00 50.94 402 LEU A C 1
ATOM 2980 O O . LEU A 1 402 ? -34.805 -30.839 96.933 1.00 50.94 402 LEU A O 1
ATOM 2984 N N . ALA A 1 403 ? -34.429 -32.402 98.503 1.00 51.62 403 ALA A N 1
ATOM 2985 C CA . ALA A 1 403 ? -33.073 -32.735 98.053 1.00 51.62 403 ALA A CA 1
ATOM 2986 C C . ALA A 1 403 ? -33.033 -33.478 96.701 1.00 51.62 403 ALA A C 1
ATOM 2988 O O . ALA A 1 403 ? -32.019 -33.415 96.006 1.00 51.62 403 ALA A O 1
ATOM 2989 N N . LEU A 1 404 ? -34.138 -34.125 96.306 1.00 51.41 404 LEU A N 1
ATOM 2990 C CA . LEU A 1 404 ? -34.275 -34.833 95.026 1.00 51.41 404 LEU A CA 1
ATOM 2991 C C . LEU A 1 404 ? -34.768 -33.946 93.869 1.00 51.41 404 LEU A C 1
ATOM 2993 O O . LEU A 1 404 ? -34.641 -34.356 92.720 1.00 51.41 404 LEU A O 1
ATOM 2997 N N . TYR A 1 405 ? -35.286 -32.740 94.143 1.00 50.94 405 TYR A N 1
ATOM 2998 C CA . TYR A 1 405 ? -35.895 -31.890 93.107 1.00 50.94 405 TYR A CA 1
ATOM 2999 C C . TYR A 1 405 ? -35.400 -30.432 93.071 1.00 50.94 405 TYR A C 1
ATOM 3001 O O . TYR A 1 405 ? -35.512 -29.806 92.021 1.00 50.94 405 TYR A O 1
ATOM 3009 N N . TYR A 1 406 ? -34.817 -29.881 94.150 1.00 49.47 406 TYR A N 1
ATOM 3010 C CA . TYR A 1 406 ? -34.487 -28.444 94.212 1.00 49.47 406 TYR A CA 1
ATOM 3011 C C . TYR A 1 406 ? -33.201 -28.090 94.985 1.00 49.47 406 TYR A C 1
ATOM 3013 O O . TYR A 1 406 ? -33.138 -27.059 95.654 1.00 49.47 406 TYR A O 1
ATOM 3021 N N . THR A 1 407 ? -32.130 -28.884 94.883 1.00 54.12 407 THR A N 1
ATOM 3022 C CA . THR A 1 407 ? -30.790 -28.369 95.233 1.00 54.12 407 THR A CA 1
ATOM 3023 C C . THR A 1 407 ? -30.178 -27.678 94.022 1.00 54.12 407 THR A C 1
ATOM 3025 O O . THR A 1 407 ? -30.292 -28.174 92.901 1.00 54.12 407 THR A O 1
ATOM 3028 N N . LYS A 1 408 ? -29.495 -26.544 94.234 1.00 54.97 408 LYS A N 1
ATOM 3029 C CA . LYS A 1 408 ? -28.758 -25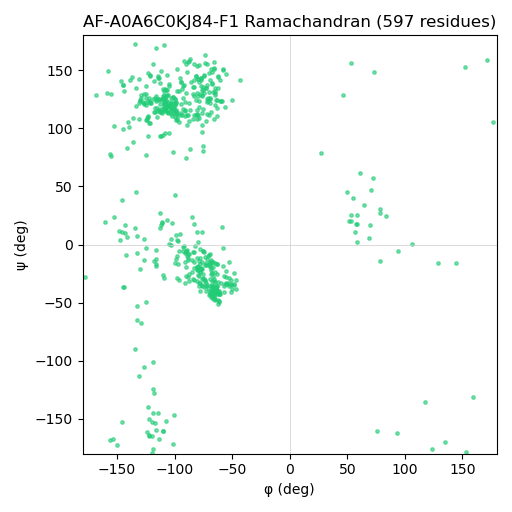.843 93.169 1.00 54.97 408 LYS A CA 1
ATOM 3030 C C . LYS A 1 408 ? -27.831 -26.803 92.412 1.00 54.97 408 LYS A C 1
ATOM 3032 O O . LYS A 1 408 ? -27.800 -26.763 91.200 1.00 54.97 408 LYS A O 1
ATOM 3037 N N . THR A 1 409 ? -27.243 -27.782 93.100 1.00 58.94 409 THR A N 1
ATOM 3038 C CA . THR A 1 409 ? -26.430 -28.857 92.511 1.00 58.94 409 THR A CA 1
ATOM 3039 C C . THR A 1 409 ? -27.209 -29.832 91.604 1.00 58.94 409 THR A C 1
ATOM 3041 O O . THR A 1 409 ? -26.664 -30.265 90.595 1.00 58.94 409 THR A O 1
ATOM 3044 N N . ALA A 1 410 ? -28.472 -30.174 91.901 1.00 54.91 410 ALA A N 1
ATOM 3045 C CA . ALA A 1 410 ? -29.308 -31.054 91.063 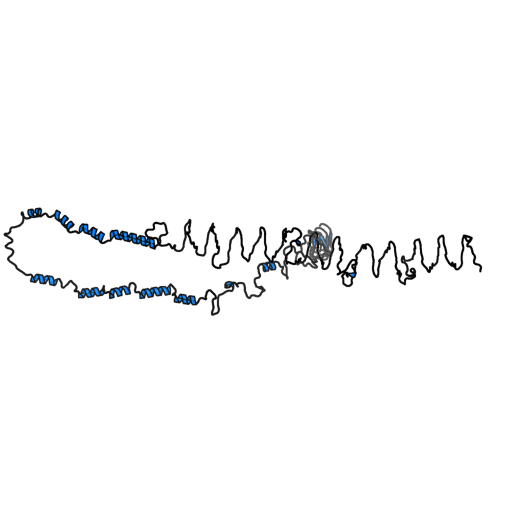1.00 54.91 410 ALA A CA 1
ATOM 3046 C C . ALA A 1 410 ? -29.988 -30.308 89.893 1.00 54.91 410 ALA A C 1
ATOM 3048 O O . ALA A 1 410 ? -30.173 -30.870 88.810 1.00 54.91 410 ALA A O 1
ATOM 3049 N N . ILE A 1 411 ? -30.301 -29.022 90.074 1.00 59.09 411 ILE A N 1
ATOM 3050 C CA . ILE A 1 411 ? -30.737 -28.126 88.990 1.00 59.09 411 ILE A CA 1
ATOM 3051 C C . ILE A 1 411 ? -29.556 -27.831 88.052 1.00 59.09 411 ILE A C 1
ATOM 3053 O O . ILE A 1 411 ? -29.692 -27.973 86.842 1.00 59.09 411 ILE A O 1
ATOM 3057 N N . ASP A 1 412 ? -28.366 -27.557 88.590 1.00 58.38 412 ASP A N 1
ATOM 3058 C CA . ASP A 1 412 ? -27.147 -27.363 87.798 1.00 58.38 412 ASP A CA 1
ATOM 3059 C C . ASP A 1 412 ? -26.732 -28.658 87.065 1.00 58.38 412 ASP A C 1
ATOM 3061 O O . ASP A 1 412 ? -26.231 -28.592 85.943 1.00 58.38 412 ASP A O 1
ATOM 3065 N N . ALA A 1 413 ? -26.986 -29.847 87.636 1.00 56.19 413 ALA A N 1
ATOM 3066 C CA . ALA A 1 413 ? -26.736 -31.139 86.983 1.00 56.19 413 ALA A CA 1
ATOM 3067 C C . ALA A 1 413 ? -27.780 -31.506 85.907 1.00 56.19 413 ALA A C 1
ATOM 3069 O O . ALA A 1 413 ? -27.414 -32.091 84.886 1.00 56.19 413 ALA A O 1
ATOM 3070 N N . SER A 1 414 ? -29.058 -31.152 86.087 1.00 57.75 414 SER A N 1
ATOM 3071 C CA . SER A 1 414 ? -30.123 -31.400 85.094 1.00 57.75 414 SER A CA 1
ATOM 3072 C C . SER A 1 414 ? -30.092 -30.406 83.927 1.00 57.75 414 SER A C 1
ATOM 3074 O O . SER A 1 414 ? -30.333 -30.798 82.783 1.00 57.75 414 SER A O 1
ATOM 3076 N N . VAL A 1 415 ? -29.687 -29.157 84.177 1.00 55.72 415 VAL A N 1
ATOM 3077 C CA . VAL A 1 415 ? -29.388 -28.176 83.124 1.00 55.72 415 VAL A CA 1
ATOM 3078 C C . VAL A 1 415 ? -28.114 -28.583 82.359 1.00 55.72 415 VAL A C 1
ATOM 3080 O O . VAL A 1 415 ? -28.130 -28.585 81.132 1.00 55.72 415 VAL A O 1
ATOM 3083 N N . ASN A 1 416 ? -27.058 -29.083 83.022 1.00 54.34 416 ASN A N 1
ATOM 3084 C CA . ASN A 1 416 ? -25.836 -29.542 82.329 1.00 54.34 416 ASN A CA 1
ATOM 3085 C C . ASN A 1 416 ? -25.954 -30.869 81.553 1.00 54.34 416 ASN A C 1
ATOM 3087 O O . ASN A 1 416 ? -25.086 -31.147 80.722 1.00 54.34 416 ASN A O 1
ATOM 3091 N N . THR A 1 417 ? -26.968 -31.701 81.807 1.00 55.88 417 THR A N 1
ATOM 3092 C CA . THR A 1 417 ? -27.117 -33.006 81.128 1.00 55.88 417 THR A CA 1
ATOM 3093 C C . THR A 1 417 ? -28.084 -32.985 79.947 1.00 55.88 417 THR A C 1
ATOM 3095 O O . THR A 1 417 ? -27.854 -33.741 79.008 1.00 55.88 417 THR A O 1
ATOM 3098 N N . ASN A 1 418 ? -29.104 -32.113 79.933 1.00 56.84 418 ASN A N 1
ATOM 3099 C CA . ASN A 1 418 ? -30.140 -32.139 78.886 1.00 56.84 418 ASN A CA 1
ATOM 3100 C C . ASN A 1 418 ? -30.395 -30.813 78.148 1.00 56.84 418 ASN A C 1
ATOM 3102 O O . ASN A 1 418 ? -31.013 -30.854 77.087 1.00 56.84 418 ASN A O 1
ATOM 3106 N N . TYR A 1 419 ? -29.908 -29.659 78.621 1.00 56.03 419 TYR A N 1
ATOM 3107 C CA . TYR A 1 419 ? -30.066 -28.388 77.901 1.00 56.03 419 TYR A CA 1
ATOM 3108 C C . TYR A 1 419 ? -28.836 -27.485 78.069 1.00 56.03 419 TYR A C 1
ATOM 3110 O O . TYR A 1 419 ? -28.710 -26.741 79.034 1.00 56.03 419 TYR A O 1
ATOM 3118 N N . TYR A 1 420 ? -27.973 -27.501 77.047 1.00 57.91 420 TYR A N 1
ATOM 3119 C CA . TYR A 1 420 ? -26.925 -26.502 76.796 1.00 57.91 420 TYR A CA 1
ATOM 3120 C C . TYR A 1 420 ? -25.704 -26.511 77.738 1.00 57.91 420 TYR A C 1
ATOM 3122 O O . TYR A 1 420 ? -25.311 -25.492 78.300 1.00 57.91 420 TYR A O 1
ATOM 3130 N N . ASN A 1 421 ? -25.012 -27.649 77.819 1.00 57.44 421 ASN A N 1
ATOM 3131 C CA . ASN A 1 421 ? -23.645 -27.703 78.341 1.00 57.44 421 ASN A CA 1
ATOM 3132 C C . ASN A 1 421 ? -22.687 -27.008 77.337 1.00 57.44 421 ASN A C 1
ATOM 3134 O O . ASN A 1 421 ? -22.641 -27.351 76.154 1.00 57.44 421 ASN A O 1
ATOM 3138 N N . LYS A 1 422 ? -21.907 -26.021 77.806 1.00 61.22 422 LYS A N 1
ATOM 3139 C CA . LYS A 1 422 ? -20.950 -25.255 76.981 1.00 61.22 422 LYS A CA 1
ATOM 3140 C C . LYS A 1 422 ? -19.921 -26.149 76.279 1.00 61.22 422 LYS A C 1
ATOM 3142 O O . LYS A 1 422 ? -19.573 -25.869 75.149 1.00 61.22 422 LYS A O 1
ATOM 3147 N N . SER A 1 423 ? -19.476 -27.235 76.904 1.00 62.66 423 SER A N 1
ATOM 3148 C CA . SER A 1 423 ? -18.586 -28.242 76.311 1.00 62.66 423 SER A CA 1
ATOM 3149 C C . SER A 1 423 ? -19.260 -29.062 75.196 1.00 62.66 423 SER A C 1
ATOM 3151 O O . SER A 1 423 ? -18.642 -29.237 74.154 1.00 62.66 423 SER A O 1
ATOM 3153 N N . THR A 1 424 ? -20.527 -29.483 75.311 1.00 65.69 424 THR A N 1
ATOM 3154 C CA . THR A 1 424 ? -21.239 -30.163 74.209 1.00 65.69 424 THR A CA 1
ATOM 3155 C C . THR A 1 424 ? -21.613 -29.208 73.086 1.00 65.69 424 THR A C 1
ATOM 3157 O O . THR A 1 424 ? -21.534 -29.615 71.930 1.00 65.69 424 THR A O 1
ATOM 3160 N N . ILE A 1 425 ? -21.964 -27.953 73.382 1.00 68.00 425 ILE A N 1
ATOM 3161 C CA . ILE A 1 425 ? -22.161 -26.901 72.370 1.00 68.00 425 ILE A CA 1
ATOM 3162 C C . ILE A 1 425 ? -20.835 -26.563 71.695 1.00 68.00 425 ILE A C 1
ATOM 3164 O O . ILE A 1 425 ? -20.783 -26.541 70.476 1.00 68.00 425 ILE A O 1
ATOM 3168 N N . ASP A 1 426 ? -19.752 -26.368 72.445 1.00 69.19 426 ASP A N 1
ATOM 3169 C CA . ASP A 1 426 ? -18.426 -26.103 71.883 1.00 69.19 426 ASP A CA 1
ATOM 3170 C C . ASP A 1 426 ? -17.947 -27.308 71.065 1.00 69.19 426 ASP A C 1
ATOM 3172 O O . ASP A 1 426 ? -17.393 -27.124 69.989 1.00 69.19 426 ASP A O 1
ATOM 3176 N N . SER A 1 427 ? -18.195 -28.547 71.501 1.00 67.25 427 SER A N 1
ATOM 3177 C CA . SER A 1 427 ? -17.892 -29.747 70.715 1.00 67.25 427 SER A CA 1
ATOM 3178 C C . SER A 1 427 ? -18.760 -29.866 69.467 1.00 67.25 427 SER A C 1
ATOM 3180 O O . SER A 1 427 ? -18.227 -30.243 68.435 1.00 67.25 427 SER A O 1
ATOM 3182 N N . SER A 1 428 ? -20.054 -29.533 69.506 1.00 68.69 428 SER A N 1
ATOM 3183 C CA . SER A 1 428 ? -20.942 -29.617 68.331 1.00 68.69 428 SER A CA 1
ATOM 3184 C C . SER A 1 428 ? -20.779 -28.440 67.365 1.00 68.69 428 SER A C 1
ATOM 3186 O O . SER A 1 428 ? -20.825 -28.656 66.158 1.00 68.69 428 SER A O 1
ATOM 3188 N N . ILE A 1 429 ? -20.469 -27.237 67.855 1.00 69.12 429 ILE A N 1
ATOM 3189 C CA . ILE A 1 429 ? -20.030 -26.088 67.053 1.00 69.12 429 ILE A CA 1
ATOM 3190 C C . ILE A 1 429 ? -18.661 -26.375 66.435 1.00 69.12 429 ILE A C 1
ATOM 3192 O O . ILE A 1 429 ? -18.500 -26.153 65.240 1.00 69.12 429 ILE A O 1
ATOM 3196 N N . ASN A 1 430 ? -17.703 -26.930 67.187 1.00 65.25 430 ASN A N 1
ATOM 3197 C CA . ASN A 1 430 ? -16.412 -27.337 66.628 1.00 65.25 430 ASN A CA 1
ATOM 3198 C C . ASN A 1 430 ? -16.561 -28.486 65.629 1.00 65.25 430 ASN A C 1
ATOM 3200 O O . ASN A 1 430 ? -15.879 -28.459 64.616 1.00 65.25 430 ASN A O 1
ATOM 3204 N N . ASN A 1 431 ? -17.463 -29.452 65.847 1.00 66.12 431 ASN A N 1
ATOM 3205 C CA . ASN A 1 431 ? -17.732 -30.504 64.862 1.00 66.12 431 ASN A CA 1
ATOM 3206 C C . ASN A 1 431 ? -18.357 -29.913 63.590 1.00 66.12 431 ASN A C 1
ATOM 3208 O O . ASN A 1 431 ? -17.875 -30.193 62.502 1.00 66.12 431 ASN A O 1
ATOM 3212 N N . LEU A 1 432 ? -19.349 -29.021 63.710 1.00 66.25 432 LEU A N 1
ATOM 3213 C CA . LEU A 1 432 ? -19.981 -28.340 62.572 1.00 66.25 432 LEU A CA 1
ATOM 3214 C C . LEU A 1 432 ? -18.993 -27.435 61.806 1.00 66.25 432 LEU A C 1
ATOM 3216 O O . LEU A 1 432 ? -19.021 -27.384 60.577 1.00 66.25 432 LEU A O 1
ATOM 3220 N N . LEU A 1 433 ? -18.077 -26.770 62.517 1.00 64.69 433 LEU A N 1
ATOM 3221 C CA . LEU A 1 433 ? -16.960 -25.990 61.967 1.00 64.69 433 LEU A CA 1
ATOM 3222 C C . LEU A 1 433 ? -15.801 -26.845 61.433 1.00 64.69 433 LEU A C 1
ATOM 3224 O O . LEU A 1 433 ? -14.859 -26.269 60.904 1.00 64.69 433 LEU A O 1
ATOM 3228 N N . ASN A 1 434 ? -15.825 -28.172 61.593 1.00 60.12 434 ASN A N 1
ATOM 3229 C CA . ASN A 1 434 ? -14.832 -29.089 61.017 1.00 60.12 434 ASN A CA 1
ATOM 3230 C C . ASN A 1 434 ? -15.433 -29.943 59.887 1.00 60.12 434 ASN A C 1
ATOM 3232 O O . ASN A 1 434 ? -14.703 -30.378 59.000 1.00 60.12 434 ASN A O 1
ATOM 3236 N N . THR A 1 435 ? -16.751 -30.188 59.904 1.00 58.06 435 THR A N 1
ATOM 3237 C CA . THR A 1 435 ? -17.462 -30.989 58.893 1.00 58.06 435 THR A CA 1
ATOM 3238 C C . THR A 1 435 ? -18.109 -30.152 57.792 1.00 58.06 435 THR A C 1
ATOM 3240 O O . THR A 1 435 ? -18.234 -30.642 56.674 1.00 58.06 435 THR A O 1
ATOM 3243 N N . SER A 1 436 ? -18.538 -28.917 58.087 1.00 59.88 436 SER A N 1
ATOM 3244 C CA . SER A 1 436 ? -19.324 -28.089 57.151 1.00 59.88 436 SER A CA 1
ATOM 3245 C C . SER A 1 436 ? -18.614 -26.810 56.700 1.00 59.88 436 SER A C 1
ATOM 3247 O O . SER A 1 436 ? -18.981 -26.239 55.677 1.00 59.88 436 SER A O 1
ATOM 3249 N N . TYR A 1 437 ? -17.588 -26.367 57.428 1.00 57.75 437 TYR A N 1
ATOM 3250 C CA . TYR A 1 437 ? -16.750 -25.223 57.072 1.00 57.75 437 TYR A CA 1
ATOM 3251 C C . TYR A 1 437 ? -15.292 -25.590 57.341 1.00 57.75 437 TYR A C 1
ATOM 3253 O O . TYR A 1 437 ? -15.006 -26.336 58.264 1.00 57.75 437 TYR A O 1
ATOM 3261 N N . SER A 1 438 ? -14.356 -25.134 56.517 1.00 63.47 438 SER A N 1
ATOM 3262 C CA . SER A 1 438 ? -12.934 -25.374 56.766 1.00 63.47 438 SER A CA 1
ATOM 3263 C C . SER A 1 438 ? -12.455 -24.439 57.884 1.00 63.47 438 SER A C 1
ATOM 3265 O O . SER A 1 438 ? -12.684 -23.231 57.832 1.00 63.47 438 SER A O 1
ATOM 3267 N N . THR A 1 439 ? -11.795 -24.970 58.915 1.00 69.44 439 THR A N 1
ATOM 3268 C CA . THR A 1 439 ? -11.160 -24.150 59.961 1.00 69.44 439 THR A CA 1
ATOM 3269 C C . THR A 1 439 ? -10.127 -23.198 59.350 1.00 69.44 439 THR A C 1
ATOM 3271 O O . THR A 1 439 ? -9.488 -23.534 58.356 1.00 69.44 439 THR A O 1
ATOM 3274 N N . LYS A 1 440 ? -9.876 -22.029 59.958 1.00 69.62 440 LYS A N 1
ATOM 3275 C CA . LYS A 1 440 ? -8.846 -21.093 59.460 1.00 69.62 440 LYS A CA 1
ATOM 3276 C C . LYS A 1 440 ? -7.499 -21.790 59.219 1.00 69.62 440 LYS A C 1
ATOM 3278 O O . LYS A 1 440 ? -6.862 -21.534 58.212 1.00 69.62 440 LYS A O 1
ATOM 3283 N N . SER A 1 441 ? -7.112 -22.728 60.085 1.00 74.56 441 SER A N 1
ATOM 3284 C CA . SER A 1 441 ? -5.887 -23.520 59.925 1.00 74.56 441 SER A CA 1
ATOM 3285 C C . SER A 1 441 ? -5.906 -24.435 58.690 1.00 74.56 441 SER A C 1
ATOM 3287 O O . SER A 1 441 ? -4.884 -24.550 58.020 1.00 74.56 441 SER A O 1
ATOM 3289 N N . THR A 1 442 ? -7.043 -25.049 58.346 1.00 72.31 442 THR A N 1
ATOM 3290 C CA . THR A 1 442 ? -7.168 -25.873 57.127 1.00 72.31 442 THR A CA 1
ATOM 3291 C C . THR A 1 442 ? -7.285 -25.024 55.863 1.00 72.31 442 THR A C 1
ATOM 3293 O O . THR A 1 442 ? -6.696 -25.375 54.841 1.00 72.31 442 THR A O 1
ATOM 3296 N N . ILE A 1 443 ? -7.955 -23.869 55.937 1.00 73.44 443 ILE A N 1
ATOM 3297 C CA . ILE A 1 443 ? -7.987 -22.877 54.854 1.00 73.44 443 ILE A CA 1
ATOM 3298 C C . ILE A 1 443 ? -6.577 -22.345 54.592 1.00 73.44 443 ILE A C 1
ATOM 3300 O O . ILE A 1 443 ? -6.125 -22.411 53.453 1.00 73.44 443 ILE A O 1
ATOM 3304 N N . ASP A 1 444 ? -5.865 -21.903 55.632 1.00 77.06 444 ASP A N 1
ATOM 3305 C CA . ASP A 1 444 ? -4.496 -21.386 55.544 1.00 77.06 444 ASP A CA 1
ATOM 3306 C C . ASP A 1 444 ? -3.527 -22.459 55.023 1.00 77.06 444 ASP A C 1
ATOM 3308 O O . ASP A 1 444 ? -2.697 -22.166 54.169 1.00 77.06 444 ASP A O 1
ATOM 3312 N N . ALA A 1 445 ? -3.655 -23.718 55.461 1.00 76.25 445 ALA A N 1
ATOM 3313 C CA . ALA A 1 445 ? -2.854 -24.822 54.927 1.00 76.25 445 ALA A CA 1
ATOM 3314 C C . ALA A 1 445 ? -3.153 -25.097 53.441 1.00 76.25 445 ALA A C 1
ATOM 3316 O O . ALA A 1 445 ? -2.230 -25.363 52.673 1.00 76.25 445 ALA A O 1
ATOM 3317 N N . SER A 1 446 ? -4.418 -24.989 53.011 1.00 72.31 446 SER A N 1
ATOM 3318 C CA . SER A 1 446 ? -4.793 -25.147 51.597 1.00 72.31 446 SER A CA 1
ATOM 3319 C C . SER A 1 446 ? -4.356 -23.964 50.727 1.00 72.31 446 SER A C 1
ATOM 3321 O O . SER A 1 446 ? -3.976 -24.163 49.574 1.00 72.31 446 SER A O 1
ATOM 3323 N N . LEU A 1 447 ? -4.381 -22.745 51.275 1.00 75.00 447 LEU A N 1
ATOM 3324 C CA . LEU A 1 447 ? -3.956 -21.523 50.595 1.00 75.00 447 LEU A CA 1
ATOM 3325 C C . LEU A 1 447 ? -2.430 -21.451 50.496 1.00 75.00 447 LEU A C 1
ATOM 3327 O O . LEU A 1 447 ? -1.926 -21.073 49.447 1.00 75.00 447 LEU A O 1
ATOM 3331 N N . ASN A 1 448 ? -1.697 -21.913 51.514 1.00 72.75 448 ASN A N 1
ATOM 3332 C CA . ASN A 1 448 ? -0.233 -22.025 51.479 1.00 72.75 448 ASN A CA 1
ATOM 3333 C C . ASN A 1 448 ? 0.276 -23.097 50.495 1.00 72.75 448 ASN A C 1
ATOM 3335 O O . ASN A 1 448 ? 1.463 -23.120 50.182 1.00 72.75 448 ASN A O 1
ATOM 3339 N N . LEU A 1 449 ? -0.603 -23.972 49.991 1.00 69.50 449 LEU A N 1
ATOM 3340 C CA . LEU A 1 449 ? -0.320 -24.895 48.882 1.00 69.50 449 LEU A CA 1
ATOM 3341 C C . LEU A 1 449 ? -0.581 -24.267 47.497 1.00 69.50 449 LEU A C 1
ATOM 3343 O O . LEU A 1 449 ? -0.277 -24.891 46.479 1.00 69.50 449 LEU A O 1
ATOM 3347 N N . LYS A 1 450 ? -1.171 -23.065 47.422 1.00 70.12 450 LYS A N 1
ATOM 3348 C CA . LYS A 1 450 ? -1.394 -22.328 46.167 1.00 70.12 450 LYS A CA 1
ATOM 3349 C C . LYS A 1 450 ? -0.242 -21.351 45.932 1.00 70.12 450 LYS A C 1
ATOM 3351 O O . LYS A 1 450 ? 0.222 -20.693 46.855 1.00 70.12 450 LYS A O 1
ATOM 3356 N N . ALA A 1 451 ? 0.207 -21.239 44.684 1.00 65.62 451 ALA A N 1
ATOM 3357 C CA . ALA A 1 451 ? 1.235 -20.273 44.313 1.00 65.62 451 ALA A CA 1
ATOM 3358 C C . ALA A 1 451 ? 0.692 -18.830 44.371 1.00 65.62 451 ALA A C 1
ATOM 3360 O O . ALA A 1 451 ? -0.490 -18.592 44.108 1.00 65.62 451 ALA A O 1
ATOM 3361 N N . ASN A 1 452 ? 1.554 -17.870 44.711 1.00 68.12 452 ASN A N 1
ATOM 3362 C CA . ASN A 1 452 ? 1.238 -16.440 44.753 1.00 68.12 452 ASN A CA 1
ATOM 3363 C C . ASN A 1 452 ? 0.799 -15.909 43.377 1.00 68.12 452 ASN A C 1
ATOM 3365 O O . ASN A 1 452 ? 1.350 -16.291 42.348 1.00 68.12 452 ASN A O 1
ATOM 3369 N N . ILE A 1 453 ? -0.197 -15.012 43.371 1.00 65.81 453 ILE A N 1
ATOM 3370 C CA . ILE A 1 453 ? -0.838 -14.509 42.142 1.00 65.81 453 ILE A CA 1
ATOM 3371 C C . ILE A 1 453 ? 0.112 -13.648 41.292 1.00 65.81 453 ILE A C 1
ATOM 3373 O O . ILE A 1 453 ? 0.029 -13.663 40.068 1.00 65.81 453 ILE A O 1
ATOM 3377 N N . GLU A 1 454 ? 1.044 -12.941 41.937 1.00 55.97 454 GLU A N 1
ATOM 3378 C CA . GLU A 1 454 ? 2.107 -12.182 41.281 1.00 55.97 454 GLU A CA 1
ATOM 3379 C C . GLU A 1 454 ? 3.443 -12.894 41.486 1.00 55.97 454 GLU A C 1
ATOM 3381 O O . GLU A 1 454 ? 3.914 -13.009 42.615 1.00 55.97 454 GLU A O 1
ATOM 3386 N N . SER A 1 455 ? 4.064 -13.342 40.392 1.00 60.34 455 SER A N 1
ATOM 3387 C CA . SER A 1 455 ? 5.351 -14.062 40.371 1.00 60.34 455 SER A CA 1
ATOM 3388 C C . SER A 1 455 ? 5.353 -15.403 41.130 1.00 60.34 455 SER A C 1
ATOM 3390 O O . SER A 1 455 ? 6.113 -15.559 42.089 1.00 60.34 455 SER A O 1
ATOM 3392 N N . PRO A 1 456 ? 4.521 -16.382 40.723 1.00 67.31 456 PRO A N 1
ATOM 3393 C CA . PRO A 1 456 ? 4.464 -17.694 41.360 1.00 67.31 456 PRO A CA 1
ATOM 3394 C C . PRO A 1 456 ? 5.809 -18.428 41.307 1.00 67.31 456 PRO A C 1
ATOM 3396 O O . PRO A 1 456 ? 6.341 -18.688 40.227 1.00 67.31 456 PRO A O 1
ATOM 3399 N N . THR A 1 457 ? 6.337 -18.818 42.468 1.00 63.59 457 THR A N 1
ATOM 3400 C CA . THR A 1 457 ? 7.563 -19.628 42.559 1.00 63.59 457 THR A CA 1
ATOM 3401 C C . THR A 1 457 ? 7.189 -21.101 42.710 1.00 63.59 457 THR A C 1
ATOM 3403 O O . THR A 1 457 ? 6.745 -21.531 43.772 1.00 63.59 457 THR A O 1
ATOM 3406 N N . PHE A 1 458 ? 7.350 -21.894 41.649 1.00 69.12 458 PHE A N 1
ATOM 3407 C CA . PHE A 1 458 ? 7.047 -23.328 41.676 1.00 69.12 458 PHE A CA 1
ATOM 3408 C C . PHE A 1 458 ? 8.285 -24.141 42.074 1.00 69.12 458 PHE A C 1
ATOM 3410 O O . PHE A 1 458 ? 9.311 -24.089 41.400 1.00 69.12 458 PHE A O 1
ATOM 3417 N N . THR A 1 459 ? 8.192 -24.933 43.141 1.00 61.34 459 THR A N 1
ATOM 3418 C CA . THR A 1 459 ? 9.236 -25.883 43.551 1.00 61.34 459 THR A CA 1
ATOM 3419 C C . THR A 1 459 ? 8.837 -27.303 43.129 1.00 61.34 459 THR A C 1
ATOM 3421 O O . THR A 1 459 ? 8.311 -28.087 43.911 1.00 61.34 459 THR A O 1
ATOM 3424 N N . GLY A 1 460 ? 9.034 -27.629 41.845 1.00 66.88 460 GLY A N 1
ATOM 3425 C CA . GLY A 1 460 ? 8.731 -28.946 41.262 1.00 66.88 460 GLY A CA 1
ATOM 3426 C C . GLY A 1 460 ? 8.414 -28.892 39.761 1.00 66.88 460 GLY A C 1
ATOM 3427 O O . GLY A 1 460 ? 8.442 -27.826 39.148 1.00 66.88 460 GLY A O 1
ATOM 3428 N N . THR A 1 461 ? 8.098 -30.040 39.150 1.00 63.75 461 THR A N 1
ATOM 3429 C CA . THR A 1 461 ? 7.622 -30.103 37.756 1.00 63.75 461 THR A CA 1
ATOM 3430 C C . THR A 1 461 ? 6.158 -29.661 37.684 1.00 63.75 461 THR A C 1
ATOM 3432 O O . THR A 1 461 ? 5.272 -30.346 38.190 1.00 63.75 461 THR A O 1
ATOM 3435 N N . VAL A 1 462 ? 5.892 -28.520 37.043 1.00 61.69 462 VAL A N 1
ATOM 3436 C CA . VAL A 1 462 ? 4.531 -27.996 36.840 1.00 61.69 462 VAL A CA 1
ATOM 3437 C C . VAL A 1 462 ? 3.838 -28.783 35.721 1.00 61.69 462 VAL A C 1
ATOM 3439 O O . VAL A 1 462 ? 4.120 -28.585 34.542 1.00 61.69 462 VAL A O 1
ATOM 3442 N N . GLY A 1 463 ? 2.942 -29.702 36.086 1.00 70.25 463 GLY A N 1
ATOM 3443 C CA . GLY A 1 463 ? 2.097 -30.445 35.146 1.00 70.25 463 GLY A CA 1
ATOM 3444 C C . GLY A 1 463 ? 0.772 -29.730 34.853 1.00 70.25 463 GLY A C 1
ATOM 3445 O O . GLY A 1 463 ? 0.227 -29.048 35.715 1.00 70.25 463 GLY A O 1
ATOM 3446 N N . GLY A 1 464 ? 0.234 -29.903 33.641 1.00 69.06 464 GLY A N 1
ATOM 3447 C CA . GLY A 1 464 ? -1.114 -29.440 33.272 1.00 69.06 464 GLY A CA 1
ATOM 3448 C C . GLY A 1 464 ? -1.201 -28.060 32.611 1.00 69.06 464 GLY A C 1
ATOM 3449 O O . GLY A 1 464 ? -2.274 -27.703 32.133 1.00 69.06 464 GLY A O 1
ATOM 3450 N N . ILE A 1 465 ? -0.097 -27.311 32.509 1.00 72.75 465 ILE A N 1
ATOM 3451 C CA . ILE A 1 465 ? -0.044 -26.086 31.701 1.00 72.75 465 ILE A CA 1
ATOM 3452 C C . ILE A 1 465 ? 0.164 -26.467 30.235 1.00 72.75 465 ILE A C 1
ATOM 3454 O O . ILE A 1 465 ? 1.211 -26.984 29.847 1.00 72.75 465 ILE A O 1
ATOM 3458 N N . THR A 1 466 ? -0.852 -26.225 29.412 1.00 71.75 466 THR A N 1
ATOM 3459 C CA . THR A 1 466 ? -0.761 -26.387 27.957 1.00 71.75 466 THR A CA 1
ATOM 3460 C C . THR A 1 466 ? -0.235 -25.106 27.318 1.00 71.75 466 THR A C 1
ATOM 3462 O O . THR A 1 466 ? -0.363 -24.018 27.875 1.00 71.75 466 THR A O 1
ATOM 3465 N N . LYS A 1 467 ? 0.323 -25.205 26.111 1.00 71.00 467 LYS A N 1
ATOM 3466 C CA . LYS A 1 467 ? 0.808 -24.040 25.357 1.00 71.00 467 LYS A CA 1
ATOM 3467 C C . LYS A 1 467 ? -0.266 -22.961 25.172 1.00 71.00 467 LYS A C 1
ATOM 3469 O O . LYS A 1 467 ? 0.031 -21.773 25.256 1.00 71.00 467 LYS A O 1
ATOM 3474 N N . SER A 1 468 ? -1.527 -23.369 25.023 1.00 73.56 468 SER A N 1
ATOM 3475 C CA . SER A 1 468 ? -2.666 -22.451 24.941 1.00 73.56 468 SER A CA 1
ATOM 3476 C C . SER A 1 468 ? -2.916 -21.669 26.223 1.00 73.56 468 SER A C 1
ATOM 3478 O O . SER A 1 468 ? -3.346 -20.522 26.155 1.00 73.56 468 SER A O 1
ATOM 3480 N N . MET A 1 469 ? -2.610 -22.241 27.389 1.00 72.75 469 MET A N 1
ATOM 3481 C CA . MET A 1 469 ? -2.810 -21.568 28.676 1.00 72.75 469 MET A CA 1
ATOM 3482 C C . MET A 1 469 ? -1.835 -20.406 28.899 1.00 72.75 469 MET A C 1
ATOM 3484 O O . MET A 1 469 ? -2.116 -19.539 29.719 1.00 72.75 469 MET A O 1
ATOM 3488 N N . VAL A 1 470 ? -0.724 -20.359 28.159 1.00 72.12 470 VAL A N 1
ATOM 3489 C CA . VAL A 1 470 ? 0.271 -19.272 28.212 1.00 72.12 470 VAL A CA 1
ATOM 3490 C C . VAL A 1 470 ? 0.306 -18.434 26.929 1.00 72.12 470 VAL A C 1
ATOM 3492 O O . VAL A 1 470 ? 1.271 -17.718 26.688 1.00 72.12 470 VAL A O 1
ATOM 3495 N N . GLY A 1 471 ? -0.729 -18.522 26.085 1.00 68.94 471 GLY A N 1
ATOM 3496 C CA . GLY A 1 471 ? -0.816 -17.735 24.847 1.00 68.94 471 GLY A CA 1
ATOM 3497 C C . GLY A 1 471 ? 0.183 -18.146 23.759 1.00 68.94 471 GLY A C 1
ATOM 3498 O O . GLY A 1 471 ? 0.401 -17.394 22.817 1.00 68.94 471 GLY A O 1
ATOM 3499 N N . LEU A 1 472 ? 0.774 -19.338 23.871 1.00 71.44 472 LEU A N 1
ATOM 3500 C CA . LEU A 1 472 ? 1.722 -19.907 22.908 1.00 71.44 472 LEU A CA 1
ATOM 3501 C C . LEU A 1 472 ? 1.134 -21.131 22.195 1.00 71.44 472 LEU A C 1
ATOM 3503 O O . LEU A 1 472 ? 1.884 -22.015 21.786 1.00 71.44 472 LEU A O 1
ATOM 3507 N N . ALA A 1 473 ? -0.200 -21.202 22.073 1.00 67.31 473 ALA A N 1
ATOM 3508 C CA . ALA A 1 473 ? -0.941 -22.329 21.489 1.00 67.31 473 ALA A CA 1
ATOM 3509 C C . ALA A 1 473 ? -0.350 -22.807 20.153 1.00 67.31 473 ALA A C 1
ATOM 3511 O O . ALA A 1 473 ? -0.259 -24.009 19.916 1.00 67.31 473 ALA A O 1
ATOM 3512 N N . ASP A 1 474 ? 0.113 -21.850 19.346 1.00 61.19 474 ASP A N 1
ATOM 3513 C CA . ASP A 1 474 ? 0.599 -22.051 17.981 1.00 61.19 474 ASP A CA 1
ATOM 3514 C C . ASP A 1 474 ? 2.115 -22.308 17.897 1.00 61.19 474 ASP A C 1
ATOM 3516 O O . ASP A 1 474 ? 2.659 -22.519 16.815 1.00 61.19 474 ASP A O 1
ATOM 3520 N N . VAL A 1 475 ? 2.829 -22.293 19.029 1.00 61.69 475 VAL A N 1
ATOM 3521 C CA . VAL A 1 475 ? 4.277 -22.540 19.076 1.00 61.69 475 VAL A CA 1
ATOM 3522 C C . VAL A 1 475 ? 4.526 -24.032 19.270 1.00 61.69 475 VAL A C 1
ATOM 3524 O O . VAL A 1 475 ? 4.862 -24.500 20.363 1.00 61.69 475 VAL A O 1
ATOM 3527 N N . ASP A 1 476 ? 4.328 -24.821 18.217 1.00 62.75 476 ASP A N 1
ATOM 3528 C CA . ASP A 1 476 ? 4.725 -26.227 18.191 1.00 62.75 476 ASP A CA 1
ATOM 3529 C C . ASP A 1 476 ? 6.187 -26.424 17.735 1.00 62.75 476 ASP A C 1
ATOM 3531 O O . ASP A 1 476 ? 6.811 -25.535 17.163 1.00 62.75 476 ASP A O 1
ATOM 3535 N N . ASN A 1 477 ? 6.766 -27.579 18.074 1.00 57.25 477 ASN A N 1
ATOM 3536 C CA . ASN A 1 477 ? 8.076 -27.991 17.560 1.00 57.25 477 ASN A CA 1
ATOM 3537 C C . ASN A 1 477 ? 7.882 -28.988 16.408 1.00 57.25 477 ASN A C 1
ATOM 3539 O O . ASN A 1 477 ? 8.515 -30.045 16.382 1.00 57.25 477 ASN A O 1
ATOM 3543 N N . THR A 1 478 ? 6.927 -28.723 15.515 1.00 58.44 478 THR A N 1
ATOM 3544 C CA . THR A 1 478 ? 6.830 -29.464 14.261 1.00 58.44 478 THR A CA 1
ATOM 3545 C C . THR A 1 478 ? 7.787 -28.869 13.230 1.00 58.44 478 THR A C 1
ATOM 3547 O O . THR A 1 478 ? 8.210 -27.715 13.316 1.00 58.44 478 THR A O 1
ATOM 3550 N N . SER A 1 479 ? 8.179 -29.714 12.274 1.00 63.34 479 SER A N 1
ATOM 3551 C CA . SER A 1 479 ? 8.928 -29.331 11.074 1.00 63.34 479 SER A CA 1
ATOM 3552 C C . SER A 1 479 ? 8.364 -28.041 10.470 1.00 63.34 479 SER A C 1
ATOM 3554 O O . SER A 1 479 ? 7.146 -27.885 10.415 1.00 63.34 479 SER A O 1
ATOM 3556 N N . ASP A 1 480 ? 9.230 -27.152 9.970 1.00 60.38 480 ASP A N 1
ATOM 3557 C CA . ASP A 1 480 ? 8.850 -25.863 9.366 1.00 60.38 480 ASP A CA 1
ATOM 3558 C C . ASP A 1 480 ? 7.725 -25.972 8.319 1.00 60.38 480 ASP A C 1
ATOM 3560 O O . ASP A 1 480 ? 6.977 -25.018 8.123 1.00 60.38 480 ASP A O 1
ATOM 3564 N N . ALA A 1 481 ? 7.557 -27.142 7.693 1.00 61.94 481 ALA A N 1
ATOM 3565 C CA . ALA A 1 481 ? 6.483 -27.435 6.744 1.00 61.94 481 ALA A CA 1
ATOM 3566 C C . ALA A 1 481 ? 5.062 -27.414 7.347 1.00 61.94 481 ALA A C 1
ATOM 3568 O O . ALA A 1 481 ? 4.100 -27.213 6.610 1.00 61.94 481 ALA A O 1
ATOM 3569 N N . ASN A 1 482 ? 4.923 -27.623 8.657 1.00 60.19 482 ASN A N 1
ATOM 3570 C CA . ASN A 1 482 ? 3.634 -27.711 9.351 1.00 60.19 482 ASN A CA 1
ATOM 3571 C C . ASN A 1 482 ? 3.308 -26.454 10.165 1.00 60.19 482 ASN A C 1
ATOM 3573 O O . ASN A 1 482 ? 2.249 -26.384 10.792 1.00 60.19 482 ASN A O 1
ATOM 3577 N N . LYS A 1 483 ? 4.195 -25.453 10.155 1.00 66.69 483 LYS A N 1
ATOM 3578 C CA . LYS A 1 483 ? 3.959 -24.207 10.876 1.00 66.69 483 LYS A CA 1
ATOM 3579 C C . LYS A 1 483 ? 2.851 -23.409 10.186 1.00 66.69 483 LYS A C 1
ATOM 3581 O O . LYS A 1 483 ? 2.914 -23.209 8.969 1.00 66.69 483 LYS A O 1
ATOM 3586 N N . PRO A 1 484 ? 1.854 -22.914 10.935 1.00 69.00 484 PRO A N 1
ATOM 3587 C CA . PRO A 1 484 ? 0.827 -22.061 10.361 1.00 69.00 484 PRO A CA 1
ATOM 3588 C C . PRO A 1 484 ? 1.470 -20.791 9.786 1.00 69.00 484 PRO A C 1
ATOM 3590 O O . PRO A 1 484 ? 2.171 -20.054 10.480 1.00 69.00 484 PRO A O 1
ATOM 3593 N N . VAL A 1 485 ? 1.242 -20.532 8.498 1.00 75.56 485 VAL A N 1
ATOM 3594 C CA . VAL A 1 485 ? 1.593 -19.260 7.853 1.00 75.56 485 VAL A CA 1
ATOM 3595 C C . VAL A 1 485 ? 0.435 -18.274 7.996 1.00 75.56 485 VAL A C 1
ATOM 3597 O O . VAL A 1 485 ? -0.718 -18.669 8.158 1.00 75.56 485 VAL A O 1
ATOM 3600 N N . SER A 1 486 ? 0.722 -16.972 7.914 1.00 82.94 486 SER A N 1
ATOM 3601 C CA . SER A 1 486 ? -0.335 -15.955 7.982 1.00 82.94 486 SER A CA 1
ATOM 3602 C C . SER A 1 486 ? -1.384 -16.162 6.881 1.00 82.94 486 SER A C 1
ATOM 3604 O O . SER A 1 486 ? -1.049 -16.597 5.775 1.00 82.94 486 SER A O 1
ATOM 3606 N N . SER A 1 487 ? -2.639 -15.774 7.126 1.00 80.75 487 SER A N 1
ATOM 3607 C CA . SER A 1 487 ? -3.714 -15.873 6.126 1.00 80.75 487 SER A CA 1
ATOM 3608 C C . SER A 1 487 ? -3.372 -15.149 4.820 1.00 80.75 487 SER A C 1
ATOM 3610 O O . SER A 1 487 ? -3.730 -15.615 3.740 1.00 80.75 487 SER A O 1
ATOM 3612 N N . ALA A 1 488 ? -2.624 -14.042 4.895 1.00 79.75 488 ALA A N 1
ATOM 3613 C CA . ALA A 1 488 ? -2.139 -13.319 3.721 1.00 79.75 488 ALA A CA 1
ATOM 3614 C C . ALA A 1 488 ? -1.110 -14.141 2.926 1.00 79.75 488 ALA A C 1
ATOM 3616 O O . ALA A 1 488 ? -1.183 -14.208 1.698 1.00 79.75 488 ALA A O 1
ATOM 3617 N N . THR A 1 489 ? -0.186 -14.807 3.623 1.00 79.38 489 THR A N 1
ATOM 3618 C CA . THR A 1 489 ? 0.809 -15.699 3.013 1.00 79.38 489 THR A CA 1
ATOM 3619 C C . THR A 1 489 ? 0.140 -16.922 2.393 1.00 79.38 489 THR A C 1
ATOM 3621 O O . THR A 1 489 ? 0.437 -17.253 1.246 1.00 79.38 489 THR A O 1
ATOM 3624 N N . GLN A 1 490 ? -0.810 -17.549 3.093 1.00 83.69 490 GLN A N 1
ATOM 3625 C CA . GLN A 1 490 ? -1.556 -18.688 2.557 1.00 83.69 490 GLN A CA 1
ATOM 3626 C C . GLN A 1 490 ? -2.378 -18.288 1.327 1.00 83.69 490 GLN A C 1
ATOM 3628 O O . GLN A 1 490 ? -2.383 -19.004 0.332 1.00 83.69 490 GLN A O 1
ATOM 3633 N N . THR A 1 491 ? -3.012 -17.112 1.346 1.00 80.50 491 THR A N 1
ATOM 3634 C CA . THR A 1 491 ? -3.762 -16.595 0.190 1.00 80.50 491 THR A CA 1
ATOM 3635 C C . THR A 1 491 ? -2.842 -16.350 -1.008 1.00 80.50 491 THR A C 1
ATOM 3637 O O . THR A 1 491 ? -3.186 -16.709 -2.130 1.00 80.50 491 THR A O 1
ATOM 3640 N N . ALA A 1 492 ? -1.647 -15.794 -0.786 1.00 82.25 492 ALA A N 1
ATOM 3641 C CA . ALA A 1 492 ? -0.669 -15.575 -1.850 1.00 82.25 492 ALA A CA 1
ATOM 3642 C C . ALA A 1 492 ? -0.118 -16.889 -2.432 1.00 82.25 492 ALA A C 1
ATOM 3644 O O . ALA A 1 492 ? 0.079 -16.979 -3.645 1.00 82.25 492 ALA A O 1
ATOM 3645 N N . LEU A 1 493 ? 0.110 -17.900 -1.588 1.00 80.00 493 LEU A N 1
ATOM 3646 C CA . LEU A 1 493 ? 0.534 -19.236 -2.016 1.00 80.00 493 LEU A CA 1
ATOM 3647 C C . LEU A 1 493 ? -0.569 -19.957 -2.798 1.00 80.00 493 LEU A C 1
ATOM 3649 O O . LEU A 1 493 ? -0.280 -20.536 -3.841 1.00 80.00 493 LEU A O 1
ATOM 3653 N N . ASN A 1 494 ? -1.829 -19.834 -2.376 1.00 79.75 494 ASN A N 1
ATOM 3654 C CA . ASN A 1 494 ? -2.982 -20.423 -3.067 1.00 79.75 494 ASN A CA 1
ATOM 3655 C C . ASN A 1 494 ? -3.204 -19.860 -4.487 1.00 79.75 494 ASN A C 1
ATOM 3657 O O . ASN A 1 494 ? -3.920 -20.468 -5.277 1.00 79.75 494 ASN A O 1
ATOM 3661 N N . LEU A 1 495 ? -2.597 -18.717 -4.829 1.00 79.12 495 LEU A N 1
ATOM 3662 C CA . LEU A 1 495 ? -2.655 -18.121 -6.171 1.00 79.12 495 LEU A CA 1
ATOM 3663 C C . LEU A 1 495 ? -1.544 -18.615 -7.113 1.00 79.12 495 LEU A C 1
ATOM 3665 O O . LEU A 1 495 ? -1.507 -18.219 -8.280 1.00 79.12 495 LEU A O 1
ATOM 3669 N N . LYS A 1 496 ? -0.601 -19.431 -6.631 1.00 79.25 496 LYS A N 1
ATOM 3670 C CA . LYS A 1 496 ? 0.477 -19.993 -7.453 1.00 79.25 496 LYS A CA 1
ATOM 3671 C C . LYS A 1 496 ? 0.066 -21.371 -7.970 1.00 79.25 496 LYS A C 1
ATOM 3673 O O . LYS A 1 496 ? -0.414 -22.204 -7.212 1.00 79.25 496 LYS A O 1
ATOM 3678 N N . ALA A 1 497 ? 0.276 -21.624 -9.261 1.00 75.31 497 ALA A N 1
ATOM 3679 C CA . ALA A 1 497 ? 0.063 -22.949 -9.835 1.00 75.31 497 ALA A CA 1
ATOM 3680 C C . ALA A 1 497 ? 1.194 -23.908 -9.422 1.00 75.31 497 ALA A C 1
ATOM 3682 O O . ALA A 1 497 ? 2.352 -23.500 -9.306 1.00 75.31 497 ALA A O 1
ATOM 3683 N N . ASN A 1 498 ? 0.865 -25.185 -9.219 1.00 75.50 498 ASN A N 1
ATOM 3684 C CA . ASN A 1 498 ? 1.839 -26.211 -8.841 1.00 75.50 498 ASN A CA 1
ATOM 3685 C C . ASN A 1 498 ? 2.913 -26.398 -9.922 1.00 75.50 498 ASN A C 1
ATOM 3687 O O . ASN A 1 498 ? 2.590 -26.541 -11.097 1.00 75.50 498 ASN A O 1
ATOM 3691 N N . LEU A 1 499 ? 4.185 -26.477 -9.518 1.00 76.69 499 LEU A N 1
ATOM 3692 C CA . LEU A 1 499 ? 5.323 -26.578 -10.442 1.00 76.69 499 LEU A CA 1
ATOM 3693 C C . LEU A 1 499 ? 5.317 -27.871 -11.275 1.00 76.69 499 LEU A C 1
ATOM 3695 O O . LEU A 1 499 ? 5.680 -27.846 -12.444 1.00 76.69 499 LEU A O 1
ATOM 3699 N N . ALA A 1 500 ? 4.918 -28.996 -10.676 1.00 68.38 500 ALA A N 1
ATOM 3700 C CA . ALA A 1 500 ? 4.995 -30.300 -11.333 1.00 68.38 500 ALA A CA 1
ATOM 3701 C C . ALA A 1 500 ? 3.834 -30.564 -12.304 1.00 68.38 500 ALA A C 1
ATOM 3703 O O . ALA A 1 500 ? 4.028 -31.271 -13.282 1.00 68.38 500 ALA A O 1
ATOM 3704 N N . ASN A 1 501 ? 2.645 -30.014 -12.031 1.00 69.94 501 ASN A N 1
ATOM 3705 C CA . ASN A 1 501 ? 1.424 -30.216 -12.820 1.00 69.94 501 ASN A CA 1
ATOM 3706 C C . ASN A 1 501 ? 0.473 -29.026 -12.599 1.00 69.94 501 ASN A C 1
ATOM 3708 O O . ASN A 1 501 ? -0.451 -29.121 -11.784 1.00 69.94 501 ASN A O 1
ATOM 3712 N N . PRO A 1 502 ? 0.723 -27.872 -13.233 1.00 76.12 502 PRO A N 1
ATOM 3713 C CA . PRO A 1 502 ? -0.127 -26.709 -13.047 1.00 76.12 502 PRO A CA 1
ATOM 3714 C C . PRO A 1 502 ? -1.485 -26.937 -13.718 1.00 76.12 502 PRO A C 1
ATOM 3716 O O . PRO A 1 502 ? -1.566 -27.181 -14.920 1.00 76.12 502 PRO A O 1
ATOM 3719 N N . THR A 1 503 ? -2.562 -26.819 -12.947 1.00 71.19 503 THR A N 1
ATOM 3720 C CA . THR A 1 503 ? -3.925 -26.786 -13.484 1.00 71.19 503 THR A CA 1
ATOM 3721 C C . THR A 1 503 ? -4.319 -25.330 -13.696 1.00 71.19 503 THR A C 1
ATOM 3723 O O . THR A 1 503 ? -4.399 -24.565 -12.736 1.00 71.19 503 THR A O 1
ATOM 3726 N N . PHE A 1 504 ? -4.560 -24.931 -14.942 1.00 74.44 504 PHE A N 1
ATOM 3727 C CA . PHE A 1 504 ? -5.039 -23.588 -15.265 1.00 74.44 504 PHE A CA 1
ATOM 3728 C C . PHE A 1 504 ? -6.558 -23.613 -15.452 1.00 74.44 504 PHE A C 1
ATOM 3730 O O . PHE A 1 504 ? -7.082 -24.457 -16.175 1.00 74.44 504 PHE A O 1
ATOM 3737 N N . THR A 1 505 ? -7.267 -22.682 -14.818 1.00 64.12 505 THR A N 1
ATOM 3738 C CA . THR A 1 505 ? -8.682 -22.407 -15.090 1.00 64.12 505 THR A CA 1
ATOM 3739 C C . THR A 1 505 ? -8.786 -21.066 -15.824 1.00 64.12 505 THR A C 1
ATOM 3741 O O . THR A 1 505 ? -8.125 -20.096 -15.456 1.00 64.12 505 THR A O 1
ATOM 3744 N N . GLY A 1 506 ? -9.572 -21.006 -16.904 1.00 67.94 506 GLY A N 1
ATOM 3745 C CA . GLY A 1 506 ? -9.688 -19.816 -17.763 1.00 67.94 506 GLY A CA 1
ATOM 3746 C C . GLY A 1 506 ? -8.735 -19.801 -18.968 1.00 67.94 506 GLY A C 1
ATOM 3747 O O . GLY A 1 506 ? -8.228 -20.838 -19.390 1.00 67.94 506 GLY A O 1
ATOM 3748 N N . ILE A 1 507 ? -8.529 -18.621 -19.564 1.00 66.62 507 ILE A N 1
ATOM 3749 C CA . ILE A 1 507 ? -7.669 -18.443 -20.746 1.00 66.62 507 ILE A CA 1
ATOM 3750 C C . ILE A 1 507 ? -6.206 -18.363 -20.297 1.00 66.62 507 ILE A C 1
ATOM 3752 O O . ILE A 1 507 ? -5.787 -17.376 -19.693 1.00 66.62 507 ILE A O 1
ATOM 3756 N N . ALA A 1 508 ? -5.414 -19.384 -20.626 1.00 68.12 508 ALA A N 1
ATOM 3757 C CA . ALA A 1 508 ? -3.966 -19.351 -20.454 1.00 68.12 508 ALA A CA 1
ATOM 3758 C C . ALA A 1 508 ? -3.320 -18.575 -21.616 1.00 68.12 508 ALA A C 1
ATOM 3760 O O . ALA A 1 508 ? -3.277 -19.054 -22.748 1.00 68.12 508 ALA A O 1
ATOM 3761 N N . VAL A 1 509 ? -2.821 -17.367 -21.341 1.00 66.69 509 VAL A N 1
ATOM 3762 C CA . VAL A 1 509 ? -2.073 -16.555 -22.314 1.00 66.69 509 VAL A CA 1
ATOM 3763 C C . VAL A 1 509 ? -0.580 -16.811 -22.125 1.00 66.69 509 VAL A C 1
ATOM 3765 O O . VAL A 1 509 ? -0.051 -16.564 -21.044 1.00 66.69 509 VAL A O 1
ATOM 3768 N N . ILE A 1 510 ? 0.109 -17.284 -23.168 1.00 69.56 510 ILE A N 1
ATOM 3769 C CA . ILE A 1 510 ? 1.572 -17.437 -23.183 1.00 69.56 510 ILE A CA 1
ATOM 3770 C C . ILE A 1 510 ? 2.168 -16.111 -23.692 1.00 69.56 510 ILE A C 1
ATOM 3772 O O . ILE A 1 510 ? 2.085 -15.849 -24.891 1.00 69.56 510 ILE A O 1
ATOM 3776 N N . PRO A 1 511 ? 2.728 -15.237 -22.831 1.00 57.09 511 PRO A N 1
ATOM 3777 C CA . PRO A 1 511 ? 2.911 -13.825 -23.187 1.00 57.09 511 PRO A CA 1
ATOM 3778 C C . PRO A 1 511 ? 4.108 -13.543 -24.105 1.00 57.09 511 PRO A C 1
ATOM 3780 O O . PRO A 1 511 ? 4.137 -12.506 -24.758 1.00 57.09 511 PRO A O 1
ATOM 3783 N N . THR A 1 512 ? 5.120 -14.418 -24.128 1.00 53.38 512 THR A N 1
ATOM 3784 C CA . THR A 1 512 ? 6.422 -14.110 -24.758 1.00 53.38 512 THR A CA 1
ATOM 3785 C C . THR A 1 512 ? 7.116 -15.299 -25.435 1.00 53.38 512 THR A C 1
ATOM 3787 O O . THR A 1 512 ? 8.277 -15.185 -25.821 1.00 53.38 512 THR A O 1
ATOM 3790 N N . GLY A 1 513 ? 6.443 -16.441 -25.609 1.00 56.19 513 GLY A N 1
ATOM 3791 C CA . GLY A 1 513 ? 7.059 -17.657 -26.151 1.00 56.19 513 GLY A CA 1
ATOM 3792 C C . GLY A 1 513 ? 6.333 -18.207 -27.374 1.00 56.19 513 GLY A C 1
ATOM 3793 O O . GLY A 1 513 ? 5.131 -18.448 -27.320 1.00 56.19 513 GLY A O 1
ATOM 3794 N N . ASN A 1 514 ? 7.078 -18.483 -28.447 1.00 64.12 514 ASN A N 1
ATOM 3795 C CA . ASN A 1 514 ? 6.623 -19.416 -29.475 1.00 64.12 514 ASN A CA 1
ATOM 3796 C C . ASN A 1 514 ? 6.521 -20.808 -28.837 1.00 64.12 514 ASN A C 1
ATOM 3798 O O . ASN A 1 514 ? 7.520 -21.335 -28.344 1.00 64.12 514 ASN A O 1
ATOM 3802 N N . LEU A 1 515 ? 5.333 -21.410 -28.839 1.00 67.25 515 LEU A N 1
ATOM 3803 C CA . LEU A 1 515 ? 5.160 -22.785 -28.382 1.00 67.25 515 LEU A CA 1
ATOM 3804 C C . LEU A 1 515 ? 5.748 -23.731 -29.437 1.00 67.25 515 LEU A C 1
ATOM 3806 O O . LEU A 1 515 ? 5.180 -23.892 -30.513 1.00 67.25 515 LEU A O 1
ATOM 3810 N N . THR A 1 516 ? 6.907 -24.326 -29.153 1.00 69.81 516 THR A N 1
ATOM 3811 C CA . THR A 1 516 ? 7.598 -25.222 -30.099 1.00 69.81 516 THR A CA 1
ATOM 3812 C C . THR A 1 516 ? 6.924 -26.588 -30.210 1.00 69.81 516 THR A C 1
ATOM 3814 O O . THR A 1 516 ? 6.983 -27.211 -31.267 1.00 69.81 516 THR A O 1
ATOM 3817 N N . THR A 1 517 ? 6.273 -27.053 -29.139 1.00 71.50 517 THR A N 1
ATOM 3818 C CA . THR A 1 517 ? 5.517 -28.313 -29.098 1.00 71.50 517 THR A CA 1
ATOM 3819 C C . THR A 1 517 ? 4.287 -28.171 -28.196 1.00 71.50 517 THR A C 1
ATOM 3821 O O . THR A 1 517 ? 4.376 -27.596 -27.113 1.00 71.50 517 THR A O 1
ATOM 3824 N N . LEU A 1 518 ? 3.138 -28.695 -28.635 1.00 78.94 518 LEU A N 1
ATOM 3825 C CA . LEU A 1 518 ? 1.911 -28.811 -27.841 1.00 78.94 518 LEU A CA 1
ATOM 3826 C C . LEU A 1 518 ? 1.482 -30.282 -27.820 1.00 78.94 518 LEU A C 1
ATOM 3828 O O . LEU A 1 518 ? 0.993 -30.793 -28.824 1.00 78.94 518 LEU A O 1
ATOM 3832 N N . ASN A 1 519 ? 1.659 -30.951 -26.680 1.00 79.62 519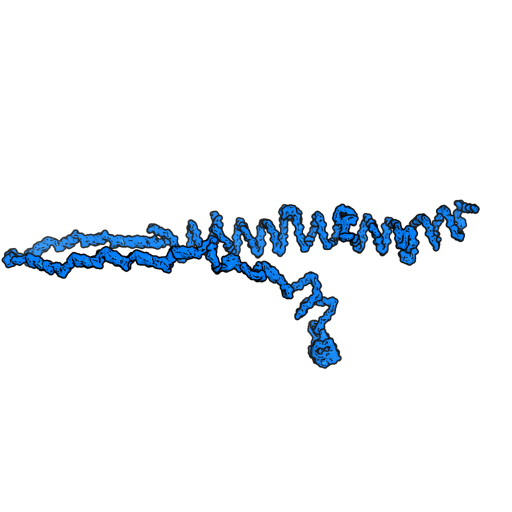 ASN A N 1
ATOM 3833 C CA . ASN A 1 519 ? 1.205 -32.327 -26.478 1.00 79.62 519 ASN A CA 1
ATOM 3834 C C . ASN A 1 519 ? -0.134 -32.314 -25.731 1.00 79.62 519 ASN A C 1
ATOM 3836 O O . ASN A 1 519 ? -0.180 -31.946 -24.559 1.00 79.62 519 ASN A O 1
ATOM 3840 N N . VAL A 1 520 ? -1.215 -32.726 -26.395 1.00 81.00 520 VAL A N 1
ATOM 3841 C CA . VAL A 1 520 ? -2.543 -32.876 -25.781 1.00 81.00 520 VAL A CA 1
ATOM 3842 C C . VAL A 1 520 ? -2.845 -34.370 -25.673 1.00 81.00 520 VAL A C 1
ATOM 3844 O O . VAL A 1 520 ? -2.874 -35.068 -26.680 1.00 81.00 520 VAL A O 1
ATOM 3847 N N . PHE A 1 521 ? -3.046 -34.876 -24.453 1.00 79.12 521 PHE A N 1
ATOM 3848 C CA . PHE A 1 521 ? -3.366 -36.293 -24.202 1.00 79.12 521 PHE A CA 1
ATOM 3849 C C . PHE A 1 521 ? -4.851 -36.643 -24.444 1.00 79.12 521 PHE A C 1
ATOM 3851 O O . PHE A 1 521 ? -5.256 -37.783 -24.238 1.00 79.12 521 PHE A O 1
ATOM 3858 N N . GLY A 1 522 ? -5.654 -35.670 -24.880 1.00 80.62 522 GLY A N 1
ATOM 3859 C CA . GLY A 1 522 ? -7.072 -35.804 -25.211 1.00 80.62 522 GLY A CA 1
ATOM 3860 C C . GLY A 1 522 ? -7.454 -34.895 -26.380 1.00 80.62 522 GLY A C 1
ATOM 3861 O O . GLY A 1 522 ? -6.605 -34.544 -27.200 1.00 80.62 522 GLY A O 1
ATOM 3862 N N . ASP A 1 523 ? -8.720 -34.490 -26.440 1.00 78.94 523 ASP A N 1
ATOM 3863 C CA . ASP A 1 523 ? -9.226 -33.677 -27.545 1.00 78.94 523 ASP A CA 1
ATOM 3864 C C . ASP A 1 523 ? -8.773 -32.214 -27.438 1.00 78.94 523 ASP A C 1
ATOM 3866 O O . ASP A 1 523 ? -8.854 -31.584 -26.381 1.00 78.94 523 ASP A O 1
ATOM 3870 N N . ALA A 1 524 ? -8.331 -31.651 -28.563 1.00 80.69 524 ALA A N 1
ATOM 3871 C CA . ALA A 1 524 ? -8.063 -30.226 -28.712 1.00 80.69 524 ALA A CA 1
ATOM 3872 C C . ALA A 1 524 ? -9.174 -29.587 -29.558 1.00 80.69 524 ALA A C 1
ATOM 3874 O O . ALA A 1 524 ? -9.353 -29.950 -30.719 1.00 80.69 524 ALA A O 1
ATOM 3875 N N . SER A 1 525 ? -9.907 -28.625 -28.990 1.00 83.56 525 SER A N 1
ATOM 3876 C CA . SER A 1 525 ? -10.922 -27.842 -29.706 1.00 83.56 525 SER A CA 1
ATOM 3877 C C . SER A 1 525 ? -10.424 -26.417 -29.951 1.00 83.56 525 SER A C 1
ATOM 3879 O O . SER A 1 525 ? -9.984 -25.740 -29.020 1.00 83.56 525 SER A O 1
ATOM 3881 N N . LEU A 1 526 ? -10.483 -25.960 -31.203 1.00 81.56 526 LEU A N 1
ATOM 3882 C CA . LEU A 1 526 ? -10.091 -24.614 -31.626 1.00 81.56 526 LEU A CA 1
ATOM 3883 C C . LEU A 1 526 ? -11.334 -23.883 -32.152 1.00 81.56 526 LEU A C 1
ATOM 3885 O O . LEU A 1 526 ? -11.905 -24.281 -33.159 1.00 81.56 526 LEU A O 1
ATOM 3889 N N . ASN A 1 527 ? -11.736 -22.788 -31.500 1.00 78.69 527 ASN A N 1
ATOM 3890 C CA . ASN A 1 527 ? -12.917 -21.991 -31.882 1.00 78.69 527 ASN A CA 1
ATOM 3891 C C . ASN A 1 527 ? -12.638 -20.973 -33.012 1.00 78.69 527 ASN A C 1
ATOM 3893 O O . ASN A 1 527 ? -13.379 -20.006 -33.176 1.00 78.69 527 ASN A O 1
ATOM 3897 N N . GLY A 1 528 ? -11.543 -21.136 -33.757 1.00 80.75 528 GLY A N 1
ATOM 3898 C CA . GLY A 1 528 ? -11.089 -20.180 -34.766 1.00 80.75 528 GLY A CA 1
ATOM 3899 C C . GLY A 1 528 ? -10.202 -20.824 -35.829 1.00 80.75 528 GLY A C 1
ATOM 3900 O O . GLY A 1 528 ? -10.100 -22.046 -35.916 1.00 80.75 528 GLY A O 1
ATOM 3901 N N . ASN A 1 529 ? -9.550 -19.994 -36.644 1.00 82.88 529 ASN A N 1
ATOM 3902 C CA . ASN A 1 529 ? -8.726 -20.465 -37.757 1.00 82.88 529 ASN A CA 1
ATOM 3903 C C . ASN A 1 529 ? -7.482 -21.223 -37.263 1.00 82.88 529 ASN A C 1
ATOM 3905 O O . ASN A 1 529 ? -6.720 -20.706 -36.447 1.00 82.88 529 ASN A O 1
ATOM 3909 N N . LEU A 1 530 ? -7.227 -22.404 -37.832 1.00 84.06 530 LEU A N 1
ATOM 3910 C CA . LEU A 1 530 ? -5.961 -23.121 -37.691 1.00 84.06 530 LEU A CA 1
ATOM 3911 C C . LEU A 1 530 ? -5.056 -22.788 -38.888 1.00 84.06 530 LEU A C 1
ATOM 3913 O O . LEU A 1 530 ? -5.342 -23.193 -40.011 1.00 84.06 530 LEU A O 1
ATOM 3917 N N . SER A 1 531 ? -3.965 -22.054 -38.650 1.00 83.38 531 SER A N 1
ATOM 3918 C CA . SER A 1 531 ? -2.922 -21.792 -39.651 1.00 83.38 531 SER A CA 1
ATOM 3919 C C . SER A 1 531 ? -1.684 -22.628 -39.336 1.00 83.38 531 SER A C 1
ATOM 3921 O O . SER A 1 531 ? -1.133 -22.534 -38.241 1.00 83.38 531 SER A O 1
ATOM 3923 N N . LEU A 1 532 ? -1.248 -23.454 -40.287 1.00 83.31 532 LEU A N 1
ATOM 3924 C CA . LEU A 1 532 ? -0.062 -24.300 -40.167 1.00 83.31 532 LEU A CA 1
ATOM 3925 C C . LEU A 1 532 ? 0.965 -23.850 -41.209 1.00 83.31 532 LEU A C 1
ATOM 3927 O O . LEU A 1 532 ? 0.659 -23.793 -42.395 1.00 83.31 532 LEU A O 1
ATOM 3931 N N . ASN A 1 533 ? 2.202 -23.577 -40.786 1.00 80.19 533 ASN A N 1
ATOM 3932 C CA . ASN A 1 533 ? 3.316 -23.278 -41.702 1.00 80.19 533 ASN A CA 1
ATOM 3933 C C . ASN A 1 533 ? 3.938 -24.565 -42.306 1.00 80.19 533 ASN A C 1
ATOM 3935 O O . ASN A 1 533 ? 5.007 -24.535 -42.901 1.00 80.19 533 ASN A O 1
ATOM 3939 N N . GLY A 1 534 ? 3.287 -25.720 -42.124 1.00 82.19 534 GLY A N 1
ATOM 3940 C CA . GLY A 1 534 ? 3.762 -27.039 -42.548 1.00 82.19 534 GLY A CA 1
ATOM 3941 C C . GLY A 1 534 ? 2.609 -28.016 -42.802 1.00 82.19 534 GLY A C 1
ATOM 3942 O O . GLY A 1 534 ? 1.450 -27.614 -42.884 1.00 82.19 534 GLY A O 1
ATOM 3943 N N . SER A 1 535 ? 2.912 -29.310 -42.936 1.00 85.25 535 SER A N 1
ATOM 3944 C CA . SER A 1 535 ? 1.909 -30.340 -43.254 1.00 85.25 535 SER A CA 1
ATOM 3945 C C . SER A 1 535 ? 1.044 -30.733 -42.050 1.00 85.25 535 SER A C 1
ATOM 3947 O O . SER A 1 535 ? 1.568 -31.018 -40.975 1.00 85.25 535 SER A O 1
ATOM 3949 N N . PHE A 1 536 ? -0.268 -30.868 -42.260 1.00 87.12 536 PHE A N 1
ATOM 3950 C CA . PHE A 1 536 ? -1.166 -31.569 -41.337 1.00 87.12 536 PHE A CA 1
ATOM 3951 C C . PHE A 1 536 ? -1.074 -33.085 -41.576 1.00 87.12 536 PHE A C 1
ATOM 3953 O O . PHE A 1 536 ? -1.257 -33.543 -42.703 1.00 87.12 536 PHE A O 1
ATOM 3960 N N . ARG A 1 537 ? -0.773 -33.873 -40.536 1.00 85.38 537 ARG A N 1
ATOM 3961 C CA . ARG A 1 537 ? -0.720 -35.346 -40.594 1.00 85.38 537 ARG A CA 1
ATOM 3962 C C . ARG A 1 537 ? -1.709 -35.923 -39.586 1.00 85.38 537 ARG A C 1
ATOM 3964 O O . ARG A 1 537 ? -1.570 -35.664 -38.396 1.00 85.38 537 ARG A O 1
ATOM 3971 N N . SER A 1 538 ? -2.665 -36.723 -40.052 1.00 87.69 538 SER A N 1
ATOM 3972 C CA . SER A 1 538 ? -3.617 -37.436 -39.196 1.00 87.69 538 SER A CA 1
ATOM 3973 C C . SER A 1 538 ? -3.382 -38.946 -39.269 1.00 87.69 538 SER A C 1
ATOM 3975 O O . SER A 1 538 ? -3.125 -39.481 -40.343 1.00 87.69 538 SER A O 1
ATOM 3977 N N . LEU A 1 539 ? -3.464 -39.638 -38.128 1.00 84.50 539 LEU A N 1
ATOM 3978 C CA . LEU A 1 539 ? -3.365 -41.108 -38.038 1.00 84.50 539 LEU A CA 1
ATOM 3979 C C . LEU A 1 539 ? -4.725 -41.811 -38.205 1.00 84.50 539 LEU A C 1
ATOM 3981 O O . LEU A 1 539 ? -4.803 -43.042 -38.241 1.00 84.50 539 LEU A O 1
ATOM 3985 N N . ARG A 1 540 ? -5.800 -41.024 -38.237 1.00 88.25 540 ARG A N 1
ATOM 3986 C CA . ARG A 1 540 ? -7.191 -41.442 -38.428 1.00 88.25 540 ARG A CA 1
ATOM 3987 C C . ARG A 1 540 ? -7.848 -40.519 -39.448 1.00 88.25 540 ARG A C 1
ATOM 3989 O O . ARG A 1 540 ? -7.282 -39.492 -39.816 1.00 88.25 540 ARG A O 1
ATOM 3996 N N . ASP A 1 541 ? -9.056 -40.860 -39.851 1.00 91.56 541 ASP A N 1
ATOM 3997 C CA . ASP A 1 541 ? -9.823 -40.022 -40.757 1.00 91.56 541 ASP A CA 1
ATOM 3998 C C . ASP A 1 541 ? -10.128 -38.660 -40.134 1.00 91.56 541 ASP A C 1
ATOM 4000 O O . ASP A 1 541 ? -10.363 -38.532 -38.929 1.00 91.56 541 ASP A O 1
ATOM 4004 N N . ILE A 1 542 ? -10.128 -37.640 -40.981 1.00 92.38 542 ILE A N 1
ATOM 4005 C CA . ILE A 1 542 ? -10.536 -36.288 -40.629 1.00 92.38 542 ILE A CA 1
ATOM 4006 C C . ILE A 1 542 ? -12.032 -36.191 -40.915 1.00 92.38 542 ILE A C 1
ATOM 4008 O O . ILE A 1 542 ? -12.473 -36.542 -42.007 1.00 92.38 542 ILE A O 1
ATOM 4012 N N . SER A 1 543 ? -12.807 -35.700 -39.949 1.00 89.50 543 SER A N 1
ATOM 4013 C CA . SER A 1 543 ? -14.226 -35.399 -40.144 1.00 89.50 543 SER A CA 1
ATOM 4014 C C . SER A 1 543 ? -14.419 -33.893 -40.287 1.00 89.50 543 SER A C 1
ATOM 4016 O O . SER A 1 543 ? -14.075 -33.138 -39.378 1.00 89.50 543 SER A O 1
ATOM 4018 N N . VAL A 1 544 ? -14.968 -33.450 -41.417 1.00 89.69 544 VAL A N 1
ATOM 4019 C CA . VAL A 1 544 ? -15.305 -32.041 -41.678 1.00 89.69 544 VAL A CA 1
ATOM 4020 C C . VAL A 1 544 ? -16.799 -31.955 -41.964 1.00 89.69 544 VAL A C 1
ATOM 4022 O O . VAL A 1 544 ? -17.237 -32.358 -43.032 1.00 89.69 544 VAL A O 1
ATOM 4025 N N . ASN A 1 545 ? -17.612 -31.465 -41.022 1.00 88.69 545 ASN A N 1
ATOM 4026 C CA . ASN A 1 545 ? -19.080 -31.442 -41.163 1.00 88.69 545 ASN A CA 1
ATOM 4027 C C . ASN A 1 545 ? -19.666 -32.811 -41.587 1.00 88.69 545 ASN A C 1
ATOM 4029 O O . ASN A 1 545 ? -20.479 -32.888 -42.504 1.00 88.69 545 ASN A O 1
ATOM 4033 N N . SER A 1 546 ? -19.204 -33.896 -40.953 1.00 88.31 546 SER A N 1
ATOM 4034 C CA . SER A 1 546 ? -19.566 -35.291 -41.277 1.00 88.31 546 SER A CA 1
ATOM 4035 C C . SER A 1 546 ? -19.046 -35.832 -42.620 1.00 88.31 546 SER A C 1
ATOM 4037 O O . SER A 1 546 ? -19.363 -36.965 -42.978 1.00 88.31 546 SER A O 1
ATOM 4039 N N . LEU A 1 547 ? -18.217 -35.076 -43.345 1.00 90.56 547 LEU A N 1
ATOM 4040 C CA . LEU A 1 547 ? -17.423 -35.578 -44.466 1.00 90.56 547 LEU A CA 1
ATOM 4041 C C . LEU A 1 547 ? -16.192 -36.315 -43.931 1.00 90.56 547 LEU A C 1
ATOM 4043 O O . LEU A 1 547 ? -15.340 -35.693 -43.295 1.00 90.56 547 LEU A O 1
ATOM 4047 N N . THR A 1 548 ? -16.075 -37.607 -44.221 1.00 91.06 548 THR A N 1
ATOM 4048 C CA . THR A 1 548 ? -14.866 -38.386 -43.933 1.00 91.06 548 THR A CA 1
ATOM 4049 C C . THR A 1 548 ? -13.801 -38.083 -44.985 1.00 91.06 548 THR A C 1
ATOM 4051 O O . THR A 1 548 ? -14.090 -38.167 -46.178 1.00 91.06 548 THR A O 1
ATOM 4054 N N . ILE A 1 549 ? -12.581 -37.761 -44.551 1.00 93.94 549 ILE A N 1
ATOM 4055 C CA . ILE A 1 549 ? -11.380 -37.620 -45.387 1.00 93.94 549 ILE A CA 1
ATOM 4056 C C . ILE A 1 549 ? -10.297 -38.538 -44.807 1.00 93.94 549 ILE A C 1
ATOM 4058 O O . ILE A 1 549 ? -9.744 -38.245 -43.744 1.00 93.94 549 ILE A O 1
ATOM 4062 N N . GLY A 1 550 ? -9.994 -39.651 -45.477 1.00 94.25 550 GLY A N 1
ATOM 4063 C CA . GLY A 1 550 ? -8.995 -40.612 -45.000 1.00 94.25 550 GLY A CA 1
ATOM 4064 C C . GLY A 1 550 ? -9.147 -42.007 -45.602 1.00 94.25 550 GLY A C 1
ATOM 4065 O O . GLY A 1 550 ? -9.263 -42.149 -46.815 1.00 94.25 550 GLY A O 1
ATOM 4066 N N . TYR A 1 551 ? -9.128 -43.026 -44.748 1.00 92.56 551 TYR A N 1
ATOM 4067 C CA . TYR A 1 551 ? -9.138 -44.448 -45.096 1.00 92.56 551 TYR A CA 1
ATOM 4068 C C . TYR A 1 551 ? -10.538 -45.087 -45.044 1.00 92.56 551 TYR A C 1
ATOM 4070 O O . TYR A 1 551 ? -10.741 -46.165 -45.609 1.00 92.56 551 TYR A O 1
ATOM 4078 N N . GLY A 1 552 ? -11.510 -44.443 -44.388 1.00 90.94 552 GLY A N 1
ATOM 4079 C CA . GLY A 1 552 ? -12.856 -44.974 -44.184 1.00 90.94 552 GLY A CA 1
ATOM 4080 C C . GLY A 1 552 ? -12.909 -46.062 -43.105 1.00 90.94 552 GLY A C 1
ATOM 4081 O O . GLY A 1 552 ? -12.021 -46.200 -42.256 1.00 90.94 552 GLY A O 1
ATOM 4082 N N . GLY A 1 553 ? -13.971 -46.870 -43.135 1.00 90.25 553 GLY A N 1
ATOM 4083 C CA . GLY A 1 553 ? -14.122 -48.033 -42.262 1.00 90.25 553 GLY A CA 1
ATOM 4084 C C . GLY A 1 553 ? -12.935 -48.998 -42.376 1.00 90.25 553 GLY A C 1
ATOM 4085 O O . GLY A 1 553 ? -12.308 -49.132 -43.428 1.00 90.25 553 GLY A O 1
ATOM 4086 N N . GLY A 1 554 ? -12.583 -49.653 -41.266 1.00 88.88 554 GLY A N 1
ATOM 4087 C CA . GLY A 1 554 ? -11.503 -50.647 -41.221 1.00 88.88 554 GLY A CA 1
ATOM 4088 C C . GLY A 1 554 ? -10.090 -50.055 -41.175 1.00 88.88 554 GLY A C 1
ATOM 4089 O O . GLY A 1 554 ? -9.156 -50.754 -40.793 1.00 88.88 554 GLY A O 1
ATOM 4090 N N . ARG A 1 555 ? -9.933 -48.753 -41.466 1.00 90.56 555 ARG A N 1
ATOM 4091 C CA . ARG A 1 555 ? -8.661 -48.011 -41.390 1.00 90.56 555 ARG A CA 1
ATOM 4092 C C . ARG A 1 555 ? -7.534 -48.648 -42.217 1.00 90.56 555 ARG A C 1
ATOM 4094 O O . ARG A 1 555 ? -6.386 -48.697 -41.779 1.00 90.56 555 ARG A O 1
ATOM 4101 N N . VAL A 1 556 ? -7.891 -49.137 -43.402 1.00 92.25 556 VAL A N 1
ATOM 4102 C CA . VAL A 1 556 ? -6.962 -49.727 -44.369 1.00 92.25 556 VAL A CA 1
ATOM 4103 C C . VAL A 1 556 ? -6.267 -48.599 -45.136 1.00 92.25 556 VAL A C 1
ATOM 4105 O O . VAL A 1 556 ? -6.912 -47.839 -45.853 1.00 92.25 556 VAL A O 1
ATOM 4108 N N . ASP A 1 557 ? -4.953 -48.481 -44.971 1.00 91.19 557 ASP A N 1
ATOM 4109 C CA . ASP A 1 557 ? -4.116 -47.369 -45.448 1.00 91.19 557 ASP A CA 1
ATOM 4110 C C . ASP A 1 557 ? -4.026 -47.228 -46.978 1.00 91.19 557 ASP A C 1
ATOM 4112 O O . ASP A 1 557 ? -3.646 -46.175 -47.486 1.00 91.19 557 ASP A O 1
ATOM 4116 N N . THR A 1 558 ? -4.412 -48.268 -47.716 1.00 92.56 558 THR A N 1
ATOM 4117 C CA . THR A 1 558 ? -4.480 -48.268 -49.185 1.00 92.56 558 THR A CA 1
ATOM 4118 C C . THR A 1 558 ? -5.778 -47.679 -49.744 1.00 92.56 558 THR A C 1
ATOM 4120 O O . THR A 1 558 ? -5.895 -47.517 -50.958 1.00 92.56 558 THR A O 1
ATOM 4123 N N . ASN A 1 559 ? -6.753 -47.347 -48.895 1.00 94.00 559 ASN A N 1
ATOM 4124 C CA . ASN A 1 559 ? -8.021 -46.765 -49.331 1.00 94.00 559 ASN A CA 1
ATOM 4125 C C . ASN A 1 559 ? -7.983 -45.235 -49.381 1.00 94.00 559 ASN A C 1
ATOM 4127 O O . ASN A 1 559 ? -7.249 -44.578 -48.648 1.00 94.00 559 ASN A O 1
ATOM 4131 N N . THR A 1 560 ? -8.847 -44.656 -50.211 1.00 95.12 560 THR A N 1
ATOM 4132 C CA . THR A 1 560 ? -9.149 -43.221 -50.233 1.00 95.12 560 THR A CA 1
ATOM 4133 C C . THR A 1 560 ? -10.651 -43.026 -50.061 1.00 95.12 560 THR A C 1
ATOM 4135 O O . THR A 1 560 ? -11.425 -43.309 -50.972 1.00 95.12 560 THR A O 1
ATOM 4138 N N . ALA A 1 561 ? -11.067 -42.528 -48.900 1.00 94.94 561 ALA A N 1
ATOM 4139 C CA . ALA A 1 561 ? -12.439 -42.145 -48.589 1.00 94.94 561 ALA A CA 1
ATOM 4140 C C . ALA A 1 561 ? -12.546 -40.616 -48.515 1.00 94.94 561 ALA A C 1
ATOM 4142 O O . ALA A 1 561 ? -11.877 -39.981 -47.697 1.00 94.94 561 ALA A O 1
ATOM 4143 N N . PHE A 1 562 ? -13.392 -40.032 -49.364 1.00 95.25 562 PHE A N 1
ATOM 4144 C CA . PHE A 1 562 ? -13.725 -38.608 -49.368 1.00 95.25 562 PHE A CA 1
ATOM 4145 C C . PHE A 1 562 ? -15.239 -38.435 -49.537 1.00 95.25 562 PHE A C 1
ATOM 4147 O O . PHE A 1 562 ? -15.747 -38.355 -50.654 1.00 95.25 562 PHE A O 1
ATOM 4154 N N . GLY A 1 563 ? -16.006 -38.422 -48.451 1.00 93.81 563 GLY A N 1
ATOM 4155 C CA . GLY A 1 563 ? -17.467 -38.455 -48.567 1.00 93.81 563 GLY A CA 1
ATOM 4156 C C . GLY A 1 563 ? -18.201 -38.645 -47.248 1.00 93.81 563 GLY A C 1
ATOM 4157 O O . GLY A 1 563 ? -17.632 -39.138 -46.277 1.00 93.81 563 GLY A O 1
ATOM 4158 N N . PHE A 1 564 ? -19.476 -38.255 -47.202 1.00 93.81 564 PHE A N 1
ATOM 4159 C CA . PHE A 1 564 ? -20.349 -38.619 -46.086 1.00 93.81 564 PHE A CA 1
ATOM 4160 C C . PHE A 1 564 ? -20.657 -40.111 -46.199 1.00 93.81 564 PHE A C 1
ATOM 4162 O O . PHE A 1 564 ? -21.154 -40.554 -47.231 1.00 93.81 564 PHE A O 1
ATOM 4169 N N . ASP A 1 565 ? -20.349 -40.885 -45.161 1.00 93.00 565 ASP A N 1
ATOM 4170 C CA . ASP A 1 565 ? -20.515 -42.343 -45.134 1.00 93.00 565 ASP A CA 1
ATOM 4171 C C . ASP A 1 565 ? -19.758 -43.122 -46.244 1.00 93.00 565 ASP A C 1
ATOM 4173 O O . ASP A 1 565 ? -20.032 -44.304 -46.468 1.00 93.00 565 ASP A O 1
ATOM 4177 N N . ALA A 1 566 ? -18.762 -42.511 -46.898 1.00 93.75 566 ALA A N 1
ATOM 4178 C CA . ALA A 1 566 ? -17.897 -43.202 -47.856 1.00 93.75 566 ALA A CA 1
ATOM 4179 C C . ALA A 1 566 ? -17.052 -44.283 -47.155 1.00 93.75 566 ALA A C 1
ATOM 4181 O O . ALA A 1 566 ? -16.418 -44.008 -46.133 1.00 93.75 566 ALA A O 1
ATOM 4182 N N . LEU A 1 567 ? -17.061 -45.515 -47.682 1.00 93.44 567 LEU A N 1
ATOM 4183 C CA . LEU A 1 567 ? -16.385 -46.696 -47.104 1.00 93.44 567 LEU A CA 1
ATOM 4184 C C . LEU A 1 567 ? -16.725 -46.994 -45.628 1.00 93.44 567 LEU A C 1
ATOM 4186 O O . LEU A 1 567 ? -15.978 -47.696 -44.949 1.00 93.44 567 LEU A O 1
ATOM 4190 N N . LYS A 1 568 ? -17.841 -46.487 -45.097 1.00 93.12 568 LYS A N 1
ATOM 4191 C CA . LYS A 1 568 ? -18.135 -46.520 -43.653 1.00 93.12 568 LYS A CA 1
ATOM 4192 C C . LYS A 1 568 ? -18.140 -47.912 -43.023 1.00 93.12 568 LYS A C 1
ATOM 4194 O O . LYS A 1 568 ? -17.663 -48.055 -41.899 1.00 93.12 568 LYS A O 1
ATOM 4199 N N . LEU A 1 569 ? -18.693 -48.912 -43.708 1.00 93.00 569 LEU A N 1
ATOM 4200 C CA . LEU A 1 569 ? -18.790 -50.281 -43.189 1.00 93.00 569 LEU A CA 1
ATOM 4201 C C . LEU A 1 569 ? -17.645 -51.181 -43.653 1.00 93.00 569 LEU A C 1
ATOM 4203 O O . LEU A 1 569 ? -17.696 -52.385 -43.409 1.00 93.00 569 LEU A O 1
ATOM 4207 N N . ASN A 1 570 ? -16.618 -50.628 -44.298 1.00 90.56 570 ASN A N 1
ATOM 4208 C CA . ASN A 1 570 ? -15.453 -51.420 -44.641 1.00 90.56 570 ASN A CA 1
ATOM 4209 C C . ASN A 1 570 ? -14.750 -51.947 -43.390 1.00 90.56 570 ASN A C 1
ATOM 4211 O O . ASN A 1 570 ? -14.704 -51.287 -42.352 1.00 90.56 570 ASN A O 1
ATOM 4215 N N . THR A 1 571 ? -14.224 -53.161 -43.485 1.00 90.81 571 THR A N 1
ATOM 4216 C CA . THR A 1 571 ? -13.538 -53.842 -42.386 1.00 90.81 571 THR A CA 1
ATOM 4217 C C . THR A 1 571 ? -12.139 -54.262 -42.798 1.00 90.81 571 THR A C 1
ATOM 4219 O O . THR A 1 571 ? -11.193 -53.953 -42.080 1.00 90.81 571 THR A O 1
ATOM 4222 N N . THR A 1 572 ? -11.991 -54.921 -43.950 1.00 90.88 572 THR A N 1
ATOM 4223 C CA . THR A 1 572 ? -10.693 -55.435 -44.417 1.00 90.88 572 THR A CA 1
ATOM 4224 C C . THR A 1 572 ? -10.371 -55.112 -45.872 1.00 90.88 572 THR A C 1
ATOM 4226 O O . THR A 1 572 ? -9.256 -55.398 -46.293 1.00 90.88 572 THR A O 1
ATOM 4229 N N . ALA A 1 573 ? -11.299 -54.541 -46.646 1.00 92.12 573 ALA A N 1
ATOM 4230 C CA . ALA A 1 573 ? -11.066 -54.312 -48.065 1.00 92.12 573 ALA A CA 1
ATOM 4231 C C . ALA A 1 573 ? -10.070 -53.166 -48.315 1.00 92.12 573 ALA A C 1
ATOM 4233 O O . ALA A 1 573 ? -10.181 -52.102 -47.694 1.00 92.12 573 ALA A O 1
ATOM 4234 N N . GLY A 1 574 ? -9.121 -53.372 -49.224 1.00 93.56 574 GLY A N 1
ATOM 4235 C CA . GLY A 1 574 ? -8.039 -52.446 -49.558 1.00 93.56 574 GLY A CA 1
ATOM 4236 C C . GLY A 1 574 ? -8.082 -51.911 -50.991 1.00 93.56 574 GLY A C 1
ATOM 4237 O O . GLY A 1 574 ? -8.808 -52.404 -51.853 1.00 93.56 574 GLY A O 1
ATOM 4238 N N . HIS A 1 575 ? -7.250 -50.905 -51.259 1.00 95.06 575 HIS A N 1
ATOM 4239 C CA . HIS A 1 575 ? -7.082 -50.269 -52.573 1.00 95.06 575 HIS A CA 1
ATOM 4240 C C . HIS A 1 575 ? -8.365 -49.661 -53.178 1.00 95.06 575 HIS A C 1
ATOM 4242 O O . HIS A 1 575 ? -8.478 -49.534 -54.395 1.00 95.06 575 HIS A O 1
ATOM 4248 N N . ASN A 1 576 ? -9.342 -49.280 -52.354 1.00 94.88 576 ASN A N 1
ATOM 4249 C CA . ASN A 1 576 ? -10.613 -48.711 -52.801 1.00 94.88 576 ASN A CA 1
ATOM 4250 C C . ASN A 1 576 ? -10.596 -47.174 -52.808 1.00 94.88 576 ASN A C 1
ATOM 4252 O O . ASN A 1 576 ? -10.119 -46.549 -51.861 1.00 94.88 576 ASN A O 1
ATOM 4256 N N . ILE A 1 577 ? -11.194 -46.557 -53.829 1.00 95.94 577 ILE A N 1
ATOM 4257 C CA . ILE A 1 577 ? -11.421 -45.108 -53.919 1.00 95.94 577 ILE A CA 1
ATOM 4258 C C . ILE A 1 577 ? -12.928 -44.842 -53.851 1.00 95.94 577 ILE A C 1
ATOM 4260 O O . ILE A 1 577 ? -13.670 -45.211 -54.759 1.00 95.94 577 ILE A O 1
ATOM 4264 N N . ALA A 1 578 ? -13.380 -44.179 -52.789 1.00 95.25 578 ALA A N 1
ATOM 4265 C CA . ALA A 1 578 ? -14.772 -43.805 -52.566 1.00 95.25 578 ALA A CA 1
ATOM 4266 C C . ALA A 1 578 ? -14.902 -42.292 -52.375 1.00 95.25 578 ALA A C 1
ATOM 4268 O O . ALA A 1 578 ? -14.495 -41.753 -51.344 1.00 95.25 578 ALA A O 1
ATOM 4269 N N . ILE A 1 579 ? -15.485 -41.609 -53.361 1.00 95.12 579 ILE A N 1
ATOM 4270 C CA . ILE A 1 579 ? -15.638 -40.151 -53.356 1.00 95.12 579 ILE A CA 1
ATOM 4271 C C . ILE A 1 579 ? -17.121 -39.786 -53.503 1.00 95.12 579 ILE A C 1
ATOM 4273 O O . ILE A 1 579 ? -17.694 -39.959 -54.572 1.00 95.12 579 ILE A O 1
ATOM 4277 N N . GLY A 1 580 ? -17.746 -39.245 -52.455 1.00 91.62 580 GLY A N 1
ATOM 4278 C CA . GLY A 1 580 ? -19.148 -38.799 -52.458 1.00 91.62 580 GLY A CA 1
ATOM 4279 C C . GLY A 1 580 ? -20.035 -39.448 -51.385 1.00 91.62 580 GLY A C 1
ATOM 4280 O O . GLY A 1 580 ? -19.551 -40.157 -50.506 1.00 91.62 580 GLY A O 1
ATOM 4281 N N . TYR A 1 581 ? -21.336 -39.138 -51.397 1.00 93.44 581 TYR A N 1
ATOM 4282 C CA . TYR A 1 581 ? -22.292 -39.609 -50.385 1.00 93.44 581 TYR A CA 1
ATOM 4283 C C . TYR A 1 581 ? -22.519 -41.120 -50.526 1.00 93.44 581 TYR A C 1
ATOM 4285 O O . TYR A 1 581 ? -22.913 -41.585 -51.590 1.00 93.44 581 TYR A O 1
ATOM 4293 N N . GLN A 1 582 ? -22.241 -41.877 -49.464 1.00 94.00 582 GLN A N 1
ATOM 4294 C CA . GLN A 1 582 ? -22.426 -43.333 -49.386 1.00 94.00 582 GLN A CA 1
ATOM 4295 C C . GLN A 1 582 ? -21.656 -44.152 -50.446 1.00 94.00 582 GLN A C 1
ATOM 4297 O O . GLN A 1 582 ? -21.906 -45.344 -50.637 1.00 94.00 582 GLN A O 1
ATOM 4302 N N . ALA A 1 583 ? -20.638 -43.566 -51.085 1.00 93.75 583 ALA A N 1
ATOM 4303 C CA . ALA A 1 583 ? -19.780 -44.278 -52.027 1.00 93.75 583 ALA A CA 1
ATOM 4304 C C . ALA A 1 583 ? -19.088 -45.480 -51.347 1.00 93.75 583 ALA A C 1
ATOM 4306 O O . ALA A 1 583 ? -18.411 -45.336 -50.327 1.00 93.75 583 ALA A O 1
ATOM 4307 N N . LEU A 1 584 ? -19.279 -46.684 -51.901 1.00 92.81 584 LEU A N 1
ATOM 4308 C CA . LEU A 1 584 ? -18.797 -47.960 -51.342 1.00 92.81 584 LEU A CA 1
ATOM 4309 C C . LEU A 1 584 ? -19.198 -48.213 -49.870 1.00 92.81 584 LEU A C 1
ATOM 4311 O O . LEU A 1 584 ? -18.517 -48.981 -49.189 1.00 92.81 584 LEU A O 1
ATOM 4315 N N . GLN A 1 585 ? -20.292 -47.616 -49.374 1.00 92.69 585 GLN A N 1
ATOM 4316 C CA . GLN A 1 585 ? -20.673 -47.637 -47.951 1.00 92.69 585 GLN A CA 1
ATOM 4317 C C . GLN A 1 585 ? -20.702 -49.045 -47.337 1.00 92.69 585 GLN A C 1
ATOM 4319 O O . GLN A 1 585 ? -20.252 -49.212 -46.206 1.00 92.69 585 GLN A O 1
ATOM 4324 N N . THR A 1 586 ? -21.209 -50.045 -48.065 1.00 90.69 586 THR A N 1
ATOM 4325 C CA . THR A 1 586 ? -21.423 -51.424 -47.583 1.00 90.69 586 THR A CA 1
ATOM 4326 C C . THR A 1 586 ? -20.323 -52.412 -47.986 1.00 90.69 586 THR A C 1
ATOM 4328 O O . THR A 1 586 ? -20.483 -53.619 -47.802 1.00 90.69 586 THR A O 1
ATOM 4331 N N . THR A 1 587 ? -19.220 -51.943 -48.569 1.00 86.69 587 THR A N 1
ATOM 4332 C CA . THR A 1 587 ? -18.139 -52.819 -49.051 1.00 86.69 587 THR A CA 1
ATOM 4333 C C . THR A 1 587 ? -17.328 -53.337 -47.871 1.00 86.69 587 THR A C 1
ATOM 4335 O O . THR A 1 587 ? -16.699 -52.535 -47.201 1.00 86.69 587 THR A O 1
ATOM 4338 N N . THR A 1 588 ? -17.317 -54.650 -47.618 1.00 83.75 588 THR A N 1
ATOM 4339 C CA . THR A 1 588 ? -16.600 -55.263 -46.476 1.00 83.75 588 THR A CA 1
ATOM 4340 C C . THR A 1 588 ? -15.359 -56.070 -46.877 1.00 83.75 588 THR A C 1
ATOM 4342 O O . THR A 1 588 ? -14.418 -56.170 -46.096 1.00 83.75 588 THR A O 1
ATOM 4345 N N . THR A 1 589 ? -15.338 -56.647 -48.085 1.00 83.12 589 THR A N 1
ATOM 4346 C CA . THR A 1 589 ? -14.296 -57.598 -48.544 1.00 83.12 589 THR A CA 1
ATOM 4347 C C . THR A 1 589 ? -13.875 -57.426 -50.016 1.00 83.12 589 THR A C 1
ATOM 4349 O O . THR A 1 589 ? -13.129 -58.252 -50.533 1.00 83.12 589 THR A O 1
ATOM 4352 N N . GLY A 1 590 ? -14.351 -56.384 -50.711 1.00 86.25 590 GLY A N 1
ATOM 4353 C CA . GLY A 1 590 ? -14.051 -56.138 -52.129 1.00 86.25 590 GLY A CA 1
ATOM 4354 C C . GLY A 1 590 ? -12.933 -55.117 -52.333 1.00 86.25 590 GLY A C 1
ATOM 4355 O O . GLY A 1 590 ? -13.121 -53.944 -52.016 1.00 86.25 590 GLY A O 1
ATOM 4356 N N . ASP A 1 591 ? -11.808 -55.547 -52.902 1.00 92.56 591 ASP A N 1
ATOM 4357 C CA . ASP A 1 591 ? -10.622 -54.708 -53.120 1.00 92.56 591 ASP A CA 1
ATOM 4358 C C . ASP A 1 591 ? -10.616 -54.034 -54.500 1.00 92.56 591 ASP A C 1
ATOM 4360 O O . ASP A 1 591 ? -11.189 -54.550 -55.458 1.00 92.56 591 ASP A O 1
ATOM 4364 N N . THR A 1 592 ? -9.861 -52.940 -54.634 1.00 94.31 592 THR A N 1
ATOM 4365 C CA . THR A 1 592 ? -9.535 -52.300 -55.930 1.00 94.31 592 THR A CA 1
ATOM 4366 C C . THR A 1 592 ? -10.738 -51.712 -56.687 1.00 94.31 592 THR A C 1
ATOM 4368 O O . THR A 1 592 ? -10.781 -51.713 -57.918 1.00 94.31 592 THR A O 1
ATOM 4371 N N . ASN A 1 593 ? -11.733 -51.189 -55.968 1.00 92.94 593 ASN A N 1
ATOM 4372 C CA . ASN A 1 593 ? -12.916 -50.553 -56.552 1.00 92.94 593 ASN A CA 1
ATOM 4373 C C . ASN A 1 593 ? -12.793 -49.026 -56.588 1.00 92.94 593 ASN A C 1
ATOM 4375 O O . ASN A 1 593 ? -12.184 -48.413 -55.713 1.00 92.94 593 ASN A O 1
ATOM 4379 N N . VAL A 1 594 ? -13.444 -48.395 -57.567 1.00 95.00 594 VAL A N 1
ATOM 4380 C CA . VAL A 1 594 ? -13.580 -46.935 -57.654 1.00 95.00 594 VAL A CA 1
ATOM 4381 C C . VAL A 1 594 ? -15.062 -46.584 -57.748 1.00 95.00 594 VAL A C 1
ATOM 4383 O O . VAL A 1 594 ? -15.730 -47.001 -58.692 1.00 95.00 594 VAL A O 1
ATOM 4386 N N . ALA A 1 595 ? -15.573 -45.805 -56.794 1.00 93.25 595 ALA A N 1
ATOM 4387 C CA . ALA A 1 595 ? -16.924 -45.249 -56.832 1.00 93.25 595 ALA A CA 1
ATOM 4388 C C . ALA A 1 595 ? -16.881 -43.739 -56.584 1.00 93.25 595 ALA A C 1
ATOM 4390 O O . ALA A 1 595 ? -16.283 -43.273 -55.610 1.00 93.25 595 ALA A O 1
ATOM 4391 N N . ILE A 1 596 ? -17.522 -42.976 -57.470 1.00 93.31 596 ILE A N 1
ATOM 4392 C CA . ILE A 1 596 ? -17.557 -41.512 -57.418 1.00 93.31 596 ILE A CA 1
ATOM 4393 C C . ILE A 1 596 ? -18.998 -41.050 -57.638 1.00 93.31 596 ILE A C 1
ATOM 4395 O O . ILE A 1 596 ? -19.569 -41.315 -58.692 1.00 93.31 596 ILE A O 1
ATOM 4399 N N . GLY A 1 597 ? -19.582 -40.356 -56.661 1.00 85.56 597 GLY A N 1
ATOM 4400 C CA . GLY A 1 597 ? -20.961 -39.866 -56.720 1.00 85.56 597 GLY A CA 1
ATOM 4401 C C . GLY A 1 597 ? -21.754 -40.116 -55.439 1.00 85.56 597 GLY A C 1
ATOM 4402 O O . GLY A 1 597 ? -21.198 -40.470 -54.402 1.00 85.56 597 GLY A O 1
ATOM 4403 N N . SER A 1 598 ? -23.064 -39.887 -55.511 1.00 86.62 598 SER A N 1
ATOM 4404 C CA . SER A 1 598 ? -24.015 -40.274 -54.465 1.00 86.62 598 SER A CA 1
ATOM 4405 C C . SER A 1 598 ? -24.573 -41.649 -54.807 1.00 86.62 598 SER A C 1
ATOM 4407 O O . SER A 1 598 ? -25.084 -41.810 -55.917 1.00 86.62 598 SER A O 1
ATOM 4409 N N . TYR A 1 599 ? -24.484 -42.601 -53.884 1.00 74.69 599 TYR A N 1
ATOM 4410 C CA . TYR A 1 599 ? -24.951 -43.978 -54.077 1.00 74.69 599 TYR A CA 1
ATOM 4411 C C . TYR A 1 599 ? -26.023 -44.380 -53.078 1.00 74.69 599 TYR A C 1
ATOM 4413 O O . TYR A 1 599 ? -26.084 -43.731 -52.012 1.00 74.69 599 TYR A O 1
#

Nearest PDB structures (foldseek):
  2c3f-assembly1_A  TM=2.119E-01  e=7.464E+00  Streptococcus pyogenes

Mean predicted aligned error: 23.88 Å

Organism: NCBI:txid1070528

Radius of gyration: 74.91 Å; Cα contacts (8 Å, |Δi|>4): 291; chains: 1; bounding box: 164×99×237 Å

Secondary structure (DSSP, 8-state):
------TT-----SS---SS----SS----SS----SS----SS----SS------TTSS--GGGSTTS-TTS--SS----SS----SS----SS----SS----SS------TTSS--GGGSTT--SSS--SS----SS----SS----SS----SS----SS------TTSS--GGGSTTS-SSS--SS----SS----SS----SS----SS----SS----SS----SS--------SS-SS----SS-----SS----SS----SS----SS----SS----PPPPTT--S-SPPPHHHHHHHHHHHHHHHHHHH--HHHHHHHHHHHH-HHHHHHHHTTT--HHHHTTTSSSSS--TTTTTTSSSS----TTTHHHHHTTTSSSS---HHHHHHHHTTT--HHHHHHHHHHHS--HHHHHHHHHHHHHHTS--HHHHHHHHTTSPPSSS----S---S--GGGGT-TT---S-GGGSPPPHHHHHHHHTSPPSSSPPP-S-----S---S----SS----SS----SS----SSPEEETTEEEES-GGG-TT-EEEETTTTTT-SS--S-EEESTTTTTT-SS--S-EEES--

Solvent-accessible surface area (backbone atoms only — not comparable to full-atom values): 42595 Å² total; per-residue (Å²): 134,84,81,86,83,56,93,91,58,88,79,85,66,92,75,84,87,80,92,81,88,86,88,70,100,76,78,88,84,74,94,65,91,85,84,72,97,64,90,84,87,72,97,67,89,89,85,70,101,64,86,86,82,85,88,50,97,79,86,49,81,54,36,86,77,48,83,94,24,61,97,77,52,49,79,78,64,88,86,86,65,97,81,73,85,87,71,96,66,88,86,86,69,96,76,82,89,86,72,97,68,87,86,86,70,100,66,86,88,83,85,87,44,100,78,81,48,77,52,38,88,75,46,85,94,54,69,90,80,57,56,79,84,59,86,86,84,61,99,83,73,84,86,72,98,64,89,85,85,69,95,77,78,87,86,71,98,70,89,88,87,72,97,66,86,88,86,84,91,45,101,75,84,49,74,51,35,86,75,52,83,91,52,71,86,79,50,55,79,80,60,88,86,84,64,97,82,73,84,87,70,96,67,88,88,86,74,97,76,84,90,86,70,97,68,90,84,87,74,97,65,90,86,86,74,96,73,87,87,86,74,93,70,84,89,85,86,90,82,89,78,92,84,64,100,72,76,80,87,58,98,83,72,80,90,84,72,94,71,86,87,86,69,100,65,86,91,81,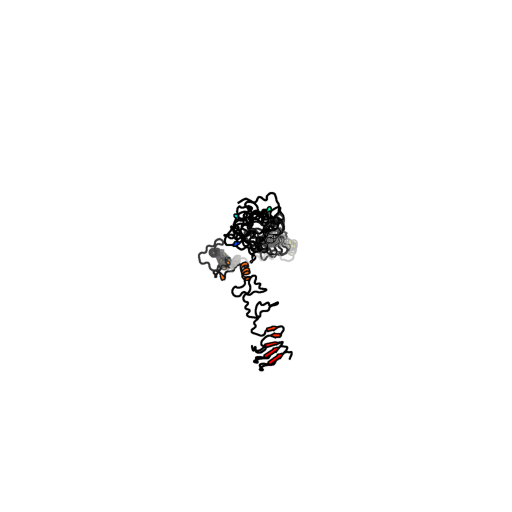73,96,64,91,83,88,69,100,61,90,85,87,68,9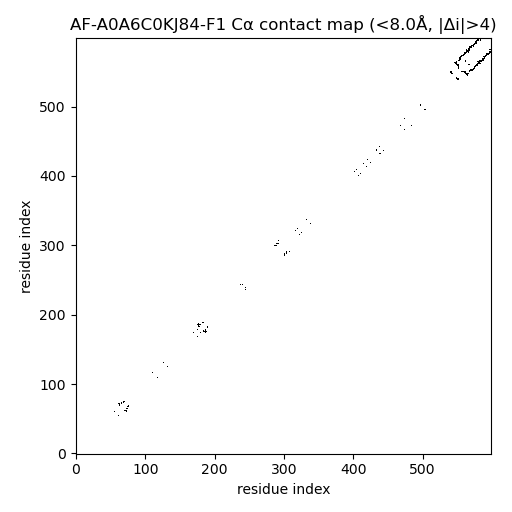7,69,85,87,89,65,76,68,61,60,96,84,63,85,70,95,64,82,78,32,75,64,36,55,48,51,51,51,52,50,52,50,50,53,53,42,59,74,75,66,38,69,67,62,55,50,56,61,47,55,79,78,68,41,70,68,64,54,51,59,64,52,64,78,77,65,54,73,77,67,54,64,68,65,62,78,76,80,71,87,66,86,85,70,60,81,77,73,81,80,84,85,82,86,63,76,75,60,58,64,54,60,59,63,67,64,63,77,79,79,64,80,50,71,72,56,49,55,59,56,44,61,76,73,68,34,72,69,57,49,53,50,52,40,53,71,78,58,83,32,66,67,60,49,49,50,50,51,50,45,48,40,65,75,77,39,76,41,70,69,56,46,49,56,56,52,72,73,50,70,52,93,77,82,57,78,77,92,69,87,85,76,87,78,49,50,58,79,74,77,38,60,85,71,69,93,62,61,80,89,72,57,88,67,55,72,69,54,50,54,58,54,72,72,54,67,51,88,92,69,58,77,83,85,79,89,86,78,75,91,86,62,87,79,88,75,86,90,69,97,63,91,83,86,74,99,63,90,85,85,69,102,64,86,89,84,73,99,60,61,45,72,58,96,67,28,36,42,37,30,37,25,54,64,32,85,61,22,42,14,43,14,37,51,10,23,49,55,15,53,72,38,35,48,28,37,13,34,25,40,33,9,54,24,80,42,42,75,66,57,67,44,79,36,78,41,77,100